Protein AF-0000000075408299 (afdb_homodimer)

Solvent-accessible surface area (backbone atoms only — not comparable to full-atom values): 27807 Å² total; per-residue (Å²): 130,70,65,48,65,56,46,46,27,18,36,45,50,50,27,50,39,58,35,39,68,59,39,46,29,40,63,69,32,58,76,92,44,29,56,54,48,30,28,53,50,44,47,48,50,58,58,70,43,35,58,82,73,40,93,47,50,67,62,37,51,51,53,49,47,50,50,52,34,39,76,70,54,77,35,48,74,64,23,56,72,32,83,48,41,30,42,36,52,52,42,37,62,77,66,61,55,60,62,70,64,58,46,40,49,51,58,53,50,56,56,64,56,43,69,68,50,34,62,32,65,65,53,46,50,47,49,13,40,38,36,37,2,40,49,14,27,51,42,16,38,72,47,70,37,75,87,41,63,26,19,22,23,6,12,19,22,29,34,49,43,47,43,55,62,39,34,39,40,36,35,76,71,67,27,46,70,56,30,37,51,54,32,47,75,58,73,40,52,60,65,37,54,61,64,68,69,47,58,64,65,44,52,11,52,38,44,45,54,53,52,58,68,35,46,62,28,45,50,46,25,43,69,45,87,62,62,64,64,25,42,35,32,25,39,50,26,46,54,26,51,54,51,50,52,42,32,54,75,53,63,21,38,54,52,42,69,76,57,61,55,60,58,55,50,32,58,65,55,54,49,25,62,74,70,56,47,84,130,71,64,51,65,56,48,46,27,20,37,46,49,49,27,50,40,57,35,40,68,60,39,46,31,39,64,70,31,57,76,90,43,29,54,54,47,31,29,54,51,45,46,50,48,58,58,70,43,37,58,82,72,40,93,46,54,67,61,36,51,52,52,50,48,50,50,54,34,38,77,69,54,78,34,48,74,62,23,55,72,31,82,48,42,29,43,35,52,52,41,38,62,78,66,62,54,60,60,70,64,58,47,40,49,50,57,53,50,58,56,64,54,43,70,68,51,34,62,32,64,65,53,47,50,48,48,14,40,38,36,38,3,42,49,14,27,50,42,16,41,72,46,71,38,75,87,41,63,27,18,22,24,7,13,18,22,29,34,48,43,46,43,55,60,38,35,39,40,36,35,75,72,66,28,48,71,55,26,37,51,54,32,47,75,55,74,40,52,59,66,37,53,62,66,67,70,47,59,64,65,42,52,11,50,38,44,44,56,52,53,60,67,35,47,62,28,45,51,48,25,44,69,45,88,61,62,66,62,26,42,36,32,26,39,50,28,47,54,27,50,53,52,50,53,42,33,55,74,51,62,21,39,55,52,42,68,76,57,62,56,60,60,53,50,33,58,66,56,53,48,26,61,74,71,55,47,81

Organism: Magnetospirillum gryphiswaldense (strain DSM 6361 / JCM 21280 / NBRC 15271 / MSR-1) (NCBI:txid431944)

Sequence (556 aa):
MTASITDLSALGESLRRHDHDRYATAMFADPARRGDLWALYAFNLELSQIRTQVREPLAGMIRLQWWRDVVEGARREEAMRHPVGGPLLDLIERRQLQLTDVHDLIDVRQHDLDPAPFTTIADWQEYGRRSSGGLARLAATVLGAEDCAAAQSAGTAWALTGLLRSLPFHLAQGWCSLPADVLAGQGVSSDEVLSAAVDKTALAASVLTLTDLVEPHLRQSRRLRVPRTALPALLPAVLAGAHLRRIRSLGGDVFDSRSYRPRPMPVRLAWAALRGRVMTASITDLSALGESLRRHDHDRYATAMFADPARRGDLWALYAFNLELSQIRTQVREPLAGMIRLQWWRDVVEGARREEAMRHPVGGPLLDLIERRQLQLTDVHDLIDVRQHDLDPAPFTTIADWQEYGRRSSGGLARLAATVLGAEDCAAAQSAGTAWALTGLLRSLPFHLAQGWCSLPADVLAGQGVSSDEVLSAAVDKTALAASVLTLTDLVEPHLRQSRRLRVPRTALPALLPAVLAGAHLRRIRSLGGDVFDSRSYRPRPMPVRLAWAALRGRV

Foldseek 3Di:
DPCPPVLLVVLLVVCCVQPVPLSVLLVLFDPVLSSLSSLLVSVLSQLLCLLVVDDALVSSVVVLVVVLCLLVVVCVVVLCVDSNSVSNNVSCVVLVDDSVLVNLQSVLSNVSSDQDEAADLVSLLVSQLSHQLSSLQVLLSSLPWHPQNLLSLLSSLLSLLCLLLCQVVCLVVVHGHAHQVLLVVLPHGPVCVSVVVDDQLSQLVSQLVSLVVSVVSLVSSVPDDDPPNSVSSNCSSVVSVVLSVLCVVVSSRSVDPSSDDPVPDPPVVVVCVVVVHD/DPCPPVLLVVLLVVCCVQPVPLSVLLVLFDPVLSSLSSLLVSVLSQLLCLLVVDDALVSSVVVLVVVLCLLVVVCVVVLCVDSNSVSNNVSCVVLVDDSVLVNLQSVLSNVSSDQDEAADLVSLLVSQLSHQLSSLQVLLSSLPWHPQLLLSLLSSLLSLLCLLLCQVVCLVVVHGHAHQVLLVVLPHGPVCVSVVVDDQLSQLVSQLVSLVVSVVSLVSSVPDDDPPNSVSSNCSSVVSVVLSVLCVVVSSRSVDPSSDDPVPDPPVVVVCVVVVHD

Secondary structure (DSSP, 8-state):
----HHHHHHHHHHHHHH-HHHHHHHTTS-HHHHHHHHHHHHHHHHHHTHHHH-SSHHHHHHHHHHHHHHHHTTTHHHHHHSTTHHHHHHHHHHHT--HHHHHHHHHGGGGGG--SPPSSHHHHHHHHIIIIIHHHHHHHHHTT--S-HHHHHHHHHHHHHHHHHTHHHHHHTT---S-HHHHHHTT--HHHHHTT-S-HHHHHHHHHHHHHHHHHHHHHHHHS---GGGGGGTTHHHHHHHHHHHHHHTTT-TTSGGG---SS--HHHHHHHHHT--/----HHHHHHHHHHHHHH-HHHHHHHTTS-HHHHHHHHHHHHHHHHHHTHHHH-SSHHHHHHHHHHHHHHHHTTTHHHHHHSTTHHHHHHHHHHHT--HHHHHHHHHGGGGGG--SPPSSHHHHHHHHIIIIIHHHHHHHHHTT--S-HHHHHHHHHHHHHHHHHTHHHHHHTT---S-HHHHHHTT--HHHHHTT-S-HHHHHHHHHHHHHHHHHHHHHHHHS---GGGGGGTTHHHHHHHHHHHHHHTTT-TTSGGG---SS--HHHHHHHHHT--

Nearest PDB structures (foldseek):
  4hd1-assembly1_A  TM=8.487E-01  e=2.343E-08  Alicyclobacillus acidocaldarius subsp. acidocaldarius DSM 446
  5iys-assembly1_A  TM=8.367E-01  e=1.342E-07  Enterococcus hirae ATCC 9790
  8is6-assembly1_A  TM=8.367E-01  e=2.100E-07  Halobacillus halophilus
  3nri-assembly1_A  TM=7.561E-01  e=3.436E-07  Staphylococcus aureus subsp. aureus A017934/97
  7vwt-assembly1_B  TM=7.972E-01  e=1.410E-05  Streptomyces sp.

InterPro domains:
  IPR002060 Squalene/phytoene synthase [PF00494] (15-260)
  IPR008949 Isoprenoid synthase domain superfamily [G3DSA:1.10.600.10] (3-255)
  IPR008949 Isoprenoid synthase domain superfamily [SSF48576] (8-277)

Structure (mmCIF, N/CA/C/O backbone):
data_AF-0000000075408299-model_v1
#
loop_
_entity.id
_entity.type
_entity.pdbx_description
1 polymer 'Phytoene/squalene synthetase'
#
loop_
_atom_site.group_PDB
_atom_site.id
_atom_site.type_symbol
_atom_site.label_atom_id
_atom_site.label_alt_id
_atom_site.label_comp_id
_atom_site.label_asym_id
_atom_site.label_entity_id
_atom_site.label_seq_id
_atom_site.pdbx_PDB_ins_code
_atom_site.Cartn_x
_atom_site.Cartn_y
_atom_site.Cartn_z
_atom_site.occupancy
_atom_site.B_iso_or_equiv
_atom_site.auth_seq_id
_atom_site.auth_comp_id
_atom_site.auth_asym_id
_atom_site.auth_atom_id
_atom_site.pdbx_PDB_model_num
ATOM 1 N N . MET A 1 1 ? -28.797 5.277 -4.598 1 32.28 1 MET A N 1
ATOM 2 C CA . MET A 1 1 ? -28.281 3.955 -4.945 1 32.28 1 MET A CA 1
ATOM 3 C C . MET A 1 1 ? -27.078 3.596 -4.082 1 32.28 1 MET A C 1
ATOM 5 O O . MET A 1 1 ? -26.094 4.328 -4.055 1 32.28 1 MET A O 1
ATOM 9 N N . THR A 1 2 ? -27.344 3.023 -2.99 1 42.19 2 THR A N 1
ATOM 10 C CA . THR A 1 2 ? -26.469 2.562 -1.915 1 42.19 2 THR A CA 1
ATOM 11 C C . THR A 1 2 ? -25.203 1.937 -2.48 1 42.19 2 THR A C 1
ATOM 13 O O . THR A 1 2 ? -25.266 1.139 -3.42 1 42.19 2 THR A O 1
ATOM 16 N N . ALA A 1 3 ? -24.219 2.699 -2.439 1 49 3 ALA A N 1
ATOM 17 C CA . ALA A 1 3 ? -23 2.021 -2.859 1 49 3 ALA A CA 1
ATOM 18 C C . ALA A 1 3 ? -23.062 0.528 -2.545 1 49 3 ALA A C 1
ATOM 20 O O . ALA A 1 3 ? -23.438 0.136 -1.438 1 49 3 ALA A O 1
ATOM 21 N N . SER A 1 4 ? -23.234 -0.333 -3.596 1 55.06 4 SER A N 1
ATOM 22 C CA . SER A 1 4 ? -23.391 -1.775 -3.432 1 55.06 4 SER A CA 1
ATOM 23 C C . SER A 1 4 ? -22.297 -2.346 -2.537 1 55.06 4 SER A C 1
ATOM 25 O O . SER A 1 4 ? -21.234 -1.744 -2.395 1 55.06 4 SER A O 1
ATOM 27 N N . ILE A 1 5 ? -22.672 -3.037 -1.546 1 48.88 5 ILE A N 1
ATOM 28 C CA . ILE A 1 5 ? -21.797 -3.797 -0.667 1 48.88 5 ILE A CA 1
ATOM 29 C C . ILE A 1 5 ? -20.5 -4.141 -1.403 1 48.88 5 ILE A C 1
ATOM 31 O O . ILE A 1 5 ? -19.422 -4.102 -0.819 1 48.88 5 ILE A O 1
ATOM 35 N N . THR A 1 6 ? -20.703 -4.25 -2.697 1 57.81 6 THR A N 1
ATOM 36 C CA . THR A 1 6 ? -19.562 -4.621 -3.521 1 57.81 6 THR A CA 1
ATOM 37 C C . THR A 1 6 ? -18.547 -3.475 -3.594 1 57.81 6 THR A C 1
ATOM 39 O O . THR A 1 6 ? -17.344 -3.703 -3.553 1 57.81 6 THR A O 1
ATOM 42 N N . ASP A 1 7 ? -19.078 -2.314 -3.4 1 68.69 7 ASP A N 1
ATOM 43 C CA . ASP A 1 7 ? -18.219 -1.157 -3.6 1 68.69 7 ASP A CA 1
ATOM 44 C C . ASP A 1 7 ? -17.359 -0.891 -2.363 1 68.69 7 ASP A C 1
ATOM 46 O O . ASP A 1 7 ? -16.156 -0.659 -2.473 1 68.69 7 ASP A O 1
ATOM 50 N N . LEU A 1 8 ? -17.922 -1.256 -1.252 1 77.44 8 LEU A N 1
ATOM 51 C CA . LEU A 1 8 ? -17.203 -0.9 -0.034 1 77.44 8 LEU A CA 1
ATOM 52 C C . LEU A 1 8 ? -16.094 -1.911 0.26 1 77.44 8 LEU A C 1
ATOM 54 O O . LEU A 1 8 ? -15.023 -1.542 0.74 1 77.44 8 LEU A O 1
ATOM 58 N N . SER A 1 9 ? -16.344 -3.092 -0.148 1 81.44 9 SER A N 1
ATOM 59 C CA . SER A 1 9 ? -15.32 -4.109 0.036 1 81.44 9 SER A CA 1
ATOM 60 C C . SER A 1 9 ? -14.117 -3.85 -0.865 1 81.44 9 SER A C 1
ATOM 62 O O . SER A 1 9 ? -12.977 -4.078 -0.464 1 81.44 9 SER A O 1
ATOM 64 N N . ALA A 1 10 ? -14.398 -3.322 -1.991 1 87.06 10 ALA A N 1
ATOM 65 C CA . ALA A 1 10 ? -13.32 -2.957 -2.904 1 87.06 10 ALA A CA 1
ATOM 66 C C . ALA A 1 10 ? -12.469 -1.83 -2.324 1 87.06 10 ALA A C 1
ATOM 68 O O . ALA A 1 10 ? -11.242 -1.832 -2.465 1 87.06 10 ALA A O 1
ATOM 69 N N . LEU A 1 11 ? -13.117 -0.94 -1.652 1 91.25 11 LEU A N 1
ATOM 70 C CA . LEU A 1 11 ? -12.398 0.157 -1.017 1 91.25 11 LEU A CA 1
ATOM 71 C C . LEU A 1 11 ? -11.523 -0.356 0.119 1 91.25 11 LEU A C 1
ATOM 73 O O . LEU A 1 11 ? -10.367 0.059 0.253 1 91.25 11 LEU A O 1
ATOM 77 N N . GLY A 1 12 ? -12.102 -1.273 0.893 1 89.19 12 GLY A N 1
ATOM 78 C CA . GLY A 1 12 ? -11.328 -1.882 1.963 1 89.19 12 GLY A CA 1
ATOM 79 C C . GLY A 1 12 ? -10.07 -2.566 1.471 1 89.19 12 GLY A C 1
ATOM 80 O O . GLY A 1 12 ? -8.992 -2.383 2.045 1 89.19 12 GLY A O 1
ATOM 81 N N . GLU A 1 13 ? -10.219 -3.236 0.423 1 86.81 13 GLU A N 1
ATOM 82 C CA . GLU A 1 13 ? -9.07 -3.941 -0.139 1 86.81 13 GLU A CA 1
ATOM 83 C C . GLU A 1 13 ? -8.047 -2.963 -0.707 1 86.81 13 GLU A C 1
ATOM 85 O O . GLU A 1 13 ? -6.84 -3.164 -0.56 1 86.81 13 GLU A O 1
ATOM 90 N N . SER A 1 14 ? -8.5 -1.962 -1.347 1 90.19 14 SER A N 1
ATOM 91 C CA . SER A 1 14 ? -7.598 -0.938 -1.858 1 90.19 14 SER A CA 1
ATOM 92 C C . SER A 1 14 ? -6.781 -0.309 -0.734 1 90.19 14 SER A C 1
ATOM 94 O O . SER A 1 14 ? -5.566 -0.142 -0.86 1 90.19 14 SER A O 1
ATOM 96 N N . LEU A 1 15 ? -7.449 -0.037 0.351 1 92.06 15 LEU A N 1
ATOM 97 C CA . LEU A 1 15 ? -6.766 0.561 1.494 1 92.06 15 LEU A CA 1
ATOM 98 C C . LEU A 1 15 ? -5.793 -0.429 2.125 1 92.06 15 LEU A C 1
ATOM 100 O O . LEU A 1 15 ? -4.688 -0.053 2.52 1 92.06 15 LEU A O 1
ATOM 104 N N . ARG A 1 16 ? -6.172 -1.613 2.213 1 87.19 16 ARG A N 1
ATOM 105 C CA . ARG A 1 16 ? -5.273 -2.631 2.748 1 87.19 16 ARG A CA 1
ATOM 106 C C . ARG A 1 16 ? -3.975 -2.686 1.952 1 87.19 16 ARG A C 1
ATOM 108 O O . ARG A 1 16 ? -2.893 -2.832 2.527 1 87.19 16 ARG A O 1
ATOM 115 N N . ARG A 1 17 ? -4.117 -2.398 0.716 1 84.06 17 ARG A N 1
ATOM 116 C CA . ARG A 1 17 ? -2.971 -2.52 -0.179 1 84.06 17 ARG A CA 1
ATOM 117 C C . ARG A 1 17 ? -2.143 -1.24 -0.185 1 84.06 17 ARG A C 1
ATOM 119 O O . ARG A 1 17 ? -0.911 -1.291 -0.231 1 84.06 17 ARG A O 1
ATOM 126 N N . HIS A 1 18 ? -2.828 -0.143 -0.107 1 89.5 18 HIS A N 1
ATOM 127 C CA . HIS A 1 18 ? -2.131 1.083 -0.477 1 89.5 18 HIS A CA 1
ATOM 128 C C . HIS A 1 18 ? -2.104 2.072 0.683 1 89.5 18 HIS A C 1
ATOM 130 O O . HIS A 1 18 ? -1.472 3.127 0.59 1 89.5 18 HIS A O 1
ATOM 136 N N . ASP A 1 19 ? -2.768 1.793 1.728 1 92.31 19 ASP A N 1
ATOM 137 C CA . ASP A 1 19 ? -2.752 2.559 2.971 1 92.31 19 ASP A CA 1
ATOM 138 C C . ASP A 1 19 ? -3.084 1.668 4.168 1 92.31 19 ASP A C 1
ATOM 140 O O . ASP A 1 19 ? -4.074 1.9 4.863 1 92.31 19 ASP A O 1
ATOM 144 N N . HIS A 1 20 ? -2.191 0.776 4.41 1 88.06 20 HIS A N 1
ATOM 145 C CA . HIS A 1 20 ? -2.42 -0.296 5.375 1 88.06 20 HIS A CA 1
ATOM 146 C C . HIS A 1 20 ? -2.637 0.26 6.777 1 88.06 20 HIS A C 1
ATOM 148 O O . HIS A 1 20 ? -3.426 -0.287 7.551 1 88.06 20 HIS A O 1
ATOM 154 N N . ASP A 1 21 ? -1.938 1.33 7.09 1 88.31 21 ASP A N 1
ATOM 155 C CA . ASP A 1 21 ? -2.045 1.884 8.438 1 88.31 21 ASP A CA 1
ATOM 156 C C . ASP A 1 21 ? -3.459 2.387 8.711 1 88.31 21 ASP A C 1
ATOM 158 O O . ASP A 1 21 ? -4.051 2.059 9.742 1 88.31 21 ASP A O 1
ATOM 162 N N . ARG A 1 22 ? -4.004 3.094 7.777 1 92.12 22 ARG A N 1
ATOM 163 C CA . ARG A 1 22 ? -5.355 3.596 7.992 1 92.12 22 ARG A CA 1
ATOM 164 C C . ARG A 1 22 ? -6.383 2.475 7.867 1 92.12 22 ARG A C 1
ATOM 166 O O . ARG A 1 22 ? -7.406 2.48 8.555 1 92.12 22 ARG A O 1
ATOM 173 N N . TYR A 1 23 ? -6.098 1.516 6.984 1 90.12 23 TYR A N 1
ATOM 174 C CA . TYR A 1 23 ? -6.938 0.324 6.949 1 90.12 23 TYR A CA 1
ATOM 175 C C . TYR A 1 23 ? -7.004 -0.338 8.32 1 90.12 23 TYR A C 1
ATOM 177 O O . TYR A 1 23 ? -8.094 -0.609 8.836 1 90.12 23 TYR A O 1
ATOM 185 N N . ALA A 1 24 ? -5.848 -0.531 8.938 1 84.19 24 ALA A N 1
ATOM 186 C CA . ALA A 1 24 ? -5.758 -1.219 10.227 1 84.19 24 ALA A CA 1
ATOM 187 C C . ALA A 1 24 ? -6.488 -0.441 11.312 1 84.19 24 ALA A C 1
ATOM 189 O O . ALA A 1 24 ? -7.203 -1.025 12.133 1 84.19 24 ALA A O 1
ATOM 190 N N . THR A 1 25 ? -6.324 0.86 11.328 1 88.69 25 THR A N 1
ATOM 191 C CA . THR A 1 25 ? -6.977 1.66 12.359 1 88.69 25 THR A CA 1
ATOM 192 C C . THR A 1 25 ? -8.484 1.683 12.148 1 88.69 25 THR A C 1
ATOM 194 O O . THR A 1 25 ? -9.25 1.688 13.117 1 88.69 25 THR A O 1
ATOM 197 N N . ALA A 1 26 ? -8.984 1.658 10.883 1 90.5 26 ALA A N 1
ATOM 198 C CA . ALA A 1 26 ? -10.406 1.668 10.57 1 90.5 26 ALA A CA 1
ATOM 199 C C . ALA A 1 26 ? -11.086 0.384 11.047 1 90.5 26 ALA A C 1
ATOM 201 O O . ALA A 1 26 ? -12.281 0.372 11.32 1 90.5 26 ALA A O 1
ATOM 202 N N . MET A 1 27 ? -10.281 -0.69 11.18 1 83.88 27 MET A N 1
ATOM 203 C CA . MET A 1 27 ? -10.836 -1.983 11.57 1 83.88 27 MET A CA 1
ATOM 204 C C . MET A 1 27 ? -11.305 -1.957 13.023 1 83.88 27 MET A C 1
ATOM 206 O O . MET A 1 27 ? -12.047 -2.84 13.453 1 83.88 27 MET A O 1
ATOM 210 N N . PHE A 1 28 ? -10.914 -0.936 13.805 1 83 28 PHE A N 1
ATOM 211 C CA . PHE A 1 28 ? -11.336 -0.814 15.195 1 83 28 PHE A CA 1
ATOM 212 C C . PHE A 1 28 ? -12.633 -0.027 15.305 1 83 28 PHE A C 1
ATOM 214 O O . PHE A 1 28 ? -13.195 0.102 16.391 1 83 28 PHE A O 1
ATOM 221 N N . ALA A 1 29 ? -13.141 0.431 14.18 1 88.38 29 ALA A N 1
ATOM 222 C CA . ALA A 1 29 ? -14.406 1.159 14.188 1 88.38 29 ALA A CA 1
ATOM 223 C C . ALA A 1 29 ? -15.594 0.199 14.258 1 88.38 29 ALA A C 1
ATOM 225 O O . ALA A 1 29 ? -15.453 -0.989 13.961 1 88.38 29 ALA A O 1
ATOM 226 N N . ASP A 1 30 ? -16.703 0.722 14.734 1 86.69 30 ASP A N 1
ATOM 227 C CA . ASP A 1 30 ? -17.953 -0.02 14.602 1 86.69 30 ASP A CA 1
ATOM 228 C C . ASP A 1 30 ? -18.156 -0.5 13.172 1 86.69 30 ASP A C 1
ATOM 230 O O . ASP A 1 30 ? -17.984 0.267 12.219 1 86.69 30 ASP A O 1
ATOM 234 N N . PRO A 1 31 ? -18.438 -1.776 13.031 1 83.5 31 PRO A N 1
ATOM 235 C CA . PRO A 1 31 ? -18.609 -2.33 11.688 1 83.5 31 PRO A CA 1
ATOM 236 C C . PRO A 1 31 ? -19.562 -1.506 10.828 1 83.5 31 PRO A C 1
ATOM 238 O O . PRO A 1 31 ? -19.359 -1.383 9.617 1 83.5 31 PRO A O 1
ATOM 241 N N . ALA A 1 32 ? -20.531 -0.908 11.445 1 87.69 32 ALA A N 1
ATOM 242 C CA . ALA A 1 32 ? -21.547 -0.139 10.711 1 87.69 32 ALA A CA 1
ATOM 243 C C . ALA A 1 32 ? -20.938 1.146 10.148 1 87.69 32 ALA A C 1
ATOM 245 O O . ALA A 1 32 ? -21.516 1.772 9.258 1 87.69 32 ALA A O 1
ATOM 246 N N . ARG A 1 33 ? -19.766 1.552 10.68 1 92 33 ARG A N 1
ATOM 247 C CA . ARG A 1 33 ? -19.172 2.812 10.258 1 92 33 ARG A CA 1
ATOM 248 C C . ARG A 1 33 ? -17.891 2.572 9.469 1 92 33 ARG A C 1
ATOM 250 O O . ARG A 1 33 ? -17.297 3.51 8.93 1 92 33 ARG A O 1
ATOM 257 N N . ARG A 1 34 ? -17.5 1.4 9.398 1 90.62 34 ARG A N 1
ATOM 258 C CA . ARG A 1 34 ? -16.234 1.074 8.758 1 90.62 34 ARG A CA 1
ATOM 259 C C . ARG A 1 34 ? -16.25 1.446 7.277 1 90.62 34 ARG A C 1
ATOM 261 O O . ARG A 1 34 ? -15.281 2.002 6.758 1 90.62 34 ARG A O 1
ATOM 268 N N . GLY A 1 35 ? -17.359 1.117 6.652 1 91.75 35 GLY A N 1
ATOM 269 C CA . GLY A 1 35 ? -17.484 1.473 5.246 1 91.75 35 GLY A CA 1
ATOM 270 C C . GLY A 1 35 ? -17.359 2.963 4.992 1 91.75 35 GLY A C 1
ATOM 271 O O . GLY A 1 35 ? -16.766 3.377 3.996 1 91.75 35 GLY A O 1
ATOM 272 N N . ASP A 1 36 ? -17.859 3.732 5.914 1 94.94 36 ASP A N 1
ATOM 273 C CA . ASP A 1 36 ? -17.75 5.184 5.816 1 94.94 36 ASP A CA 1
ATOM 274 C C . ASP A 1 36 ? -16.297 5.641 5.93 1 94.94 36 ASP A C 1
ATOM 276 O O . ASP A 1 36 ? -15.844 6.48 5.152 1 94.94 36 ASP A O 1
ATOM 280 N N . LEU A 1 37 ? -15.57 5.051 6.859 1 95.38 37 LEU A N 1
ATOM 281 C CA . LEU A 1 37 ? -14.156 5.383 7.004 1 95.38 37 LEU A CA 1
ATOM 282 C C . LEU A 1 37 ? -13.367 4.973 5.762 1 95.38 37 LEU A C 1
ATOM 284 O O . LEU A 1 37 ? -12.492 5.707 5.309 1 95.38 37 LEU A O 1
ATOM 288 N N . TRP A 1 38 ? -13.75 3.811 5.234 1 95.19 38 TRP A N 1
ATOM 289 C CA . TRP A 1 38 ? -13.062 3.348 4.031 1 95.19 38 TRP A CA 1
ATOM 290 C C . TRP A 1 38 ? -13.266 4.324 2.879 1 95.19 38 TRP A C 1
ATOM 292 O O . TRP A 1 38 ? -12.32 4.641 2.152 1 95.19 38 TRP A O 1
ATOM 302 N N . ALA A 1 39 ? -14.453 4.812 2.709 1 96.5 39 ALA A N 1
ATOM 303 C CA . ALA A 1 39 ? -14.727 5.777 1.646 1 96.5 39 ALA A CA 1
ATOM 304 C C . ALA A 1 39 ? -13.906 7.051 1.837 1 96.5 39 ALA A C 1
ATOM 306 O O . ALA A 1 39 ? -13.305 7.555 0.887 1 96.5 39 ALA A O 1
ATOM 307 N N . LEU A 1 40 ? -13.852 7.508 3.037 1 98 40 LEU A N 1
ATOM 308 C CA . LEU A 1 40 ? -13.117 8.727 3.359 1 98 40 LEU A CA 1
ATOM 309 C C . LEU A 1 40 ? -11.625 8.531 3.131 1 98 40 LEU A C 1
ATOM 311 O O . LEU A 1 40 ? -10.977 9.375 2.502 1 98 40 LEU A O 1
ATOM 315 N N . TYR A 1 41 ? -11.102 7.422 3.629 1 98 41 TYR A N 1
ATOM 316 C CA . TYR A 1 41 ? -9.672 7.164 3.512 1 98 41 TYR A CA 1
ATOM 317 C C . TYR A 1 41 ? -9.289 6.855 2.07 1 98 41 TYR A C 1
ATOM 319 O O . TYR A 1 41 ? -8.188 7.203 1.626 1 98 41 TYR A O 1
ATOM 327 N N . ALA A 1 42 ? -10.188 6.195 1.354 1 97.06 42 ALA A N 1
ATOM 328 C CA . ALA A 1 42 ? -9.922 5.965 -0.063 1 97.06 42 ALA A CA 1
ATOM 329 C C . ALA A 1 42 ? -9.836 7.285 -0.826 1 97.06 42 ALA A C 1
ATOM 331 O O . ALA A 1 42 ? -8.992 7.445 -1.712 1 97.06 42 ALA A O 1
ATOM 332 N N . PHE A 1 43 ? -10.742 8.203 -0.47 1 98.12 43 PHE A N 1
ATOM 333 C CA . PHE A 1 43 ? -10.695 9.539 -1.049 1 98.12 43 PHE A CA 1
ATOM 334 C C . PHE A 1 43 ? -9.352 10.203 -0.758 1 98.12 43 PHE A C 1
ATOM 336 O O . PHE A 1 43 ? -8.703 10.727 -1.666 1 98.12 43 PHE A O 1
ATOM 343 N N . ASN A 1 44 ? -8.891 10.117 0.455 1 98.5 44 ASN A N 1
ATOM 344 C CA . ASN A 1 44 ? -7.586 10.664 0.821 1 98.5 44 ASN A CA 1
ATOM 345 C C . ASN A 1 44 ? -6.461 10 0.035 1 98.5 44 ASN A C 1
ATOM 347 O O . ASN A 1 44 ? -5.508 10.672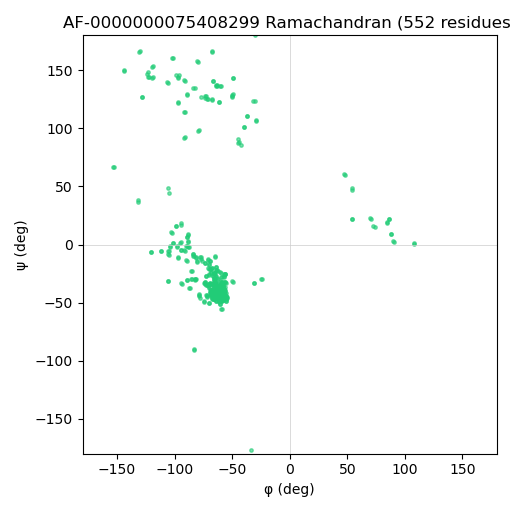 -0.378 1 98.5 44 ASN A O 1
ATOM 351 N N . LEU A 1 45 ? -6.586 8.719 -0.1 1 97.06 45 LEU A N 1
ATOM 352 C CA . LEU A 1 45 ? -5.582 7.977 -0.854 1 97.06 45 LEU A CA 1
ATOM 353 C C . LEU A 1 45 ? -5.508 8.469 -2.295 1 97.06 45 LEU A C 1
ATOM 355 O O . LEU A 1 45 ? -4.414 8.664 -2.832 1 97.06 45 LEU A O 1
ATOM 359 N N . GLU A 1 46 ? -6.66 8.688 -2.943 1 96.12 46 GLU A N 1
ATOM 360 C CA . GLU A 1 46 ? -6.703 9.242 -4.297 1 96.12 46 GLU A CA 1
ATOM 361 C C . GLU A 1 46 ? -5.961 10.57 -4.379 1 96.12 46 GLU A C 1
ATOM 363 O O . GLU A 1 46 ? -5.184 10.797 -5.309 1 96.12 46 GLU A O 1
ATOM 368 N N . LEU A 1 47 ? -6.207 11.367 -3.422 1 97.69 47 LEU A N 1
ATOM 369 C CA . LEU A 1 47 ? -5.602 12.695 -3.416 1 97.69 47 LEU A CA 1
ATOM 370 C C . LEU A 1 47 ? -4.094 12.602 -3.197 1 97.69 47 LEU A C 1
ATOM 372 O O . LEU A 1 47 ? -3.32 13.266 -3.895 1 97.69 47 LEU A O 1
ATOM 376 N N . SER A 1 48 ? -3.688 11.758 -2.254 1 95.94 48 SER A N 1
ATOM 377 C CA . SER A 1 48 ? -2.297 11.695 -1.816 1 95.94 48 SER A CA 1
ATOM 378 C C . SER A 1 48 ? -1.399 11.125 -2.91 1 95.94 48 SER A C 1
ATOM 380 O O . SER A 1 48 ? -0.189 11.359 -2.912 1 95.94 48 SER A O 1
ATOM 382 N N . GLN A 1 49 ? -1.991 10.398 -3.848 1 93 49 GLN A N 1
ATOM 383 C CA . GLN A 1 49 ? -1.203 9.719 -4.871 1 93 49 GLN A CA 1
ATOM 384 C C . GLN A 1 49 ? -1.093 10.57 -6.133 1 93 49 GLN A C 1
ATOM 386 O O . GLN A 1 49 ? -0.341 10.227 -7.051 1 93 49 GLN A O 1
ATOM 391 N N . ILE A 1 50 ? -1.745 11.688 -6.219 1 94.5 50 ILE A N 1
ATOM 392 C CA . ILE A 1 50 ? -1.786 12.492 -7.441 1 94.5 50 ILE A CA 1
ATOM 393 C C . ILE A 1 50 ? -0.369 12.898 -7.836 1 94.5 50 ILE A C 1
ATOM 395 O O . ILE A 1 50 ? 0.018 12.766 -9 1 94.5 50 ILE A O 1
ATOM 399 N N . ARG A 1 51 ? 0.441 13.297 -6.891 1 89.81 51 ARG A N 1
ATOM 400 C CA . ARG A 1 51 ? 1.787 13.773 -7.199 1 89.81 51 ARG A CA 1
ATOM 401 C C . ARG A 1 51 ? 2.604 12.688 -7.895 1 89.81 51 ARG A C 1
ATOM 403 O O . ARG A 1 51 ? 3.33 12.969 -8.852 1 89.81 51 ARG A O 1
ATOM 410 N N . THR A 1 52 ? 2.455 11.453 -7.41 1 86.12 52 THR A N 1
ATOM 411 C CA . THR A 1 52 ? 3.291 10.367 -7.922 1 86.12 52 THR A CA 1
ATOM 412 C C . THR A 1 52 ? 2.695 9.789 -9.203 1 86.12 52 THR A C 1
ATOM 414 O O . THR A 1 52 ? 3.352 9.008 -9.898 1 86.12 52 THR A O 1
ATOM 417 N N . GLN A 1 53 ? 1.506 10.195 -9.555 1 87.31 53 GLN A N 1
ATOM 418 C CA . GLN A 1 53 ? 0.831 9.586 -10.695 1 87.31 53 GLN A CA 1
ATOM 419 C C . GLN A 1 53 ? 0.849 10.516 -11.906 1 87.31 53 GLN A C 1
ATOM 421 O O . GLN A 1 53 ? 0.359 10.156 -12.977 1 87.31 53 GLN A O 1
ATOM 426 N N . VAL A 1 54 ? 1.361 11.734 -11.695 1 88.12 54 VAL A N 1
ATOM 427 C CA . VAL A 1 54 ? 1.376 12.672 -12.812 1 88.12 54 VAL A CA 1
ATOM 428 C C . VAL A 1 54 ? 2.814 13.07 -13.133 1 88.12 54 VAL A C 1
ATOM 430 O O . VAL A 1 54 ? 3.68 13.055 -12.258 1 88.12 54 VAL A O 1
ATOM 433 N N . ARG A 1 55 ? 3.084 13.43 -14.352 1 82.31 55 ARG A N 1
ATOM 434 C CA . ARG A 1 55 ? 4.406 13.867 -14.789 1 82.31 55 ARG A CA 1
ATOM 435 C C . ARG A 1 55 ? 4.531 15.391 -14.703 1 82.31 55 ARG A C 1
ATOM 437 O O . ARG A 1 55 ? 5.617 15.914 -14.453 1 82.31 55 ARG A O 1
ATOM 444 N N . GLU A 1 56 ? 3.385 16.047 -14.969 1 90.56 56 GLU A N 1
ATOM 445 C CA . GLU A 1 56 ? 3.363 17.516 -14.969 1 90.56 56 GLU A CA 1
ATOM 446 C C . GLU A 1 56 ? 2.398 18.047 -13.914 1 90.56 56 GLU A C 1
ATOM 448 O O . GLU A 1 56 ? 1.318 17.484 -13.711 1 90.56 56 GLU A O 1
ATOM 453 N N . PRO A 1 57 ? 2.768 19.156 -13.297 1 91.62 57 PRO A N 1
ATOM 454 C CA . PRO A 1 57 ? 1.923 19.719 -12.242 1 91.62 57 PRO A CA 1
ATOM 455 C C . PRO A 1 57 ? 0.522 20.078 -12.734 1 91.62 57 PRO A C 1
ATOM 457 O O . PRO A 1 57 ? -0.455 19.922 -12 1 91.62 57 PRO A O 1
ATOM 460 N N . LEU A 1 58 ? 0.426 20.516 -13.969 1 93.81 58 LEU A N 1
ATOM 461 C CA . LEU A 1 58 ? -0.871 20.922 -14.508 1 93.81 58 LEU A CA 1
ATOM 462 C C . LEU A 1 58 ? -1.838 19.734 -14.508 1 93.81 58 LEU A C 1
ATOM 464 O O . LEU A 1 58 ? -3.021 19.891 -14.203 1 93.81 58 LEU A O 1
ATOM 468 N N . ALA A 1 59 ? -1.358 18.578 -14.859 1 94.81 59 ALA A N 1
ATOM 469 C CA . ALA A 1 59 ? -2.193 17.375 -14.828 1 94.81 59 ALA A CA 1
ATOM 470 C C . ALA A 1 59 ? -2.695 17.094 -13.414 1 94.81 59 ALA A C 1
ATOM 472 O O . ALA A 1 59 ? -3.834 16.656 -13.234 1 94.81 59 ALA A O 1
ATOM 473 N N . GLY A 1 60 ? -1.865 17.344 -12.398 1 96.88 60 GLY A N 1
ATOM 474 C CA . GLY A 1 60 ? -2.275 17.203 -11.008 1 96.88 60 GLY A CA 1
ATOM 475 C C . GLY A 1 60 ? -3.354 18.188 -10.594 1 96.88 60 GLY A C 1
ATOM 476 O O . GLY A 1 60 ? -4.301 17.812 -9.898 1 96.88 60 GLY A O 1
ATOM 477 N N . MET A 1 61 ? -3.197 19.406 -11.109 1 97 61 MET A N 1
ATOM 478 C CA . MET A 1 61 ? -4.184 20.438 -10.812 1 97 61 MET A CA 1
ATOM 479 C C . MET A 1 61 ? -5.539 20.094 -11.414 1 97 61 MET A C 1
ATOM 481 O O . MET A 1 61 ? -6.578 20.328 -10.797 1 97 61 MET A O 1
ATOM 485 N N . ILE A 1 62 ? -5.527 19.531 -12.547 1 97.06 62 ILE A N 1
ATOM 486 C CA . ILE A 1 62 ? -6.75 19.109 -13.219 1 97.06 62 ILE A CA 1
ATOM 487 C C . ILE A 1 62 ? -7.449 18.031 -12.391 1 97.06 62 ILE A C 1
ATOM 489 O O . ILE A 1 62 ? -8.664 18.094 -12.18 1 97.06 62 ILE A O 1
ATOM 493 N N . ARG A 1 63 ? -6.668 17.109 -11.883 1 96.88 63 ARG A N 1
ATOM 494 C CA . ARG A 1 63 ? -7.234 16.031 -11.062 1 96.88 63 ARG A CA 1
ATOM 495 C C . ARG A 1 63 ? -7.809 16.578 -9.766 1 96.88 63 ARG A C 1
ATOM 497 O O . ARG A 1 63 ? -8.875 16.141 -9.32 1 96.88 63 ARG A O 1
ATOM 504 N N . LEU A 1 64 ? -7.102 17.516 -9.125 1 98.06 64 LEU A N 1
ATOM 505 C CA . LEU A 1 64 ? -7.617 18.125 -7.906 1 98.06 64 LEU A CA 1
ATOM 506 C C . LEU A 1 64 ? -8.914 18.875 -8.188 1 98.06 64 LEU A C 1
ATOM 508 O O . LEU A 1 64 ? -9.859 18.812 -7.395 1 98.06 64 LEU A O 1
ATOM 512 N N . GLN A 1 65 ? -8.914 19.531 -9.344 1 97.56 65 GLN A N 1
ATOM 513 C CA . GLN A 1 65 ? -10.125 20.266 -9.711 1 97.56 65 GLN A CA 1
ATOM 514 C C . GLN A 1 65 ? -11.289 19.297 -9.953 1 97.56 65 GLN A C 1
ATOM 516 O O . GLN A 1 65 ? -12.43 19.594 -9.594 1 97.56 65 GLN A O 1
ATOM 521 N N . TRP A 1 66 ? -10.992 18.25 -10.586 1 97.31 66 TRP A N 1
ATOM 522 C CA . TRP A 1 66 ? -12.023 17.234 -10.797 1 97.31 66 TRP A CA 1
ATOM 523 C C . TRP A 1 66 ? -12.648 16.812 -9.469 1 97.31 66 TRP A C 1
ATOM 525 O O . TRP A 1 66 ? -13.875 16.75 -9.344 1 97.31 66 TRP A O 1
ATOM 535 N N . TRP A 1 67 ? -11.867 16.562 -8.5 1 97.81 67 TRP A N 1
ATOM 536 C CA . TRP A 1 67 ? -12.367 16.172 -7.188 1 97.81 67 TRP A CA 1
ATOM 537 C C . TRP A 1 67 ? -13.172 17.297 -6.547 1 97.81 67 TRP A C 1
ATOM 539 O O . TRP A 1 67 ? -14.172 17.047 -5.871 1 97.81 67 TRP A O 1
ATOM 549 N N . ARG A 1 68 ? -12.711 18.547 -6.676 1 97.56 68 ARG A N 1
ATOM 550 C CA . ARG A 1 68 ? -13.508 19.672 -6.191 1 97.56 68 ARG A CA 1
ATOM 551 C C . ARG A 1 68 ? -14.898 19.672 -6.805 1 97.56 68 ARG A C 1
ATOM 553 O O . ARG A 1 68 ? -15.898 19.844 -6.102 1 97.56 68 ARG A O 1
ATOM 560 N N . ASP A 1 69 ? -14.914 19.438 -8.086 1 97.25 69 ASP A N 1
ATOM 561 C CA . ASP A 1 69 ? -16.188 19.406 -8.812 1 97.25 69 ASP A CA 1
ATOM 562 C C . ASP A 1 69 ? -17.062 18.25 -8.336 1 97.25 69 ASP A C 1
ATOM 564 O O . ASP A 1 69 ? -18.281 18.391 -8.227 1 97.25 69 ASP A O 1
ATOM 568 N N . VAL A 1 70 ? -16.453 17.156 -8.102 1 96.31 70 VAL A N 1
ATOM 569 C CA . VAL A 1 70 ? -17.172 15.992 -7.59 1 96.31 70 VAL A CA 1
ATOM 570 C C . VAL A 1 70 ? -17.812 16.328 -6.246 1 96.31 70 VAL A C 1
ATOM 572 O O . VAL A 1 70 ? -19 16.109 -6.051 1 96.31 70 VAL A O 1
ATOM 575 N N . VAL A 1 71 ? -17.047 16.906 -5.355 1 96.56 71 VAL A N 1
ATOM 576 C CA . VAL A 1 71 ? -17.5 17.203 -4.004 1 96.56 71 VAL A CA 1
ATOM 577 C C . VAL A 1 71 ? -18.625 18.25 -4.062 1 96.56 71 VAL A C 1
ATOM 579 O O . VAL A 1 71 ? -19.562 18.203 -3.273 1 96.56 71 VAL A O 1
ATOM 582 N N . GLU A 1 72 ? -18.578 19.078 -5.062 1 94.19 72 GLU A N 1
ATOM 583 C CA . GLU A 1 72 ? -19.594 20.125 -5.227 1 94.19 72 GLU A CA 1
ATOM 584 C C . GLU A 1 72 ? -20.844 19.578 -5.926 1 94.19 72 GLU A C 1
ATOM 586 O O . GLU A 1 72 ? -21.844 20.281 -6.039 1 94.19 72 GLU A O 1
ATOM 591 N N . GLY A 1 73 ? -20.781 18.406 -6.43 1 89.56 73 GLY A N 1
ATOM 592 C CA . GLY A 1 73 ? -21.922 17.781 -7.082 1 89.56 73 GLY A CA 1
ATOM 593 C C . GLY A 1 73 ? -22.016 18.109 -8.562 1 89.56 73 GLY A C 1
ATOM 594 O O . GLY A 1 73 ? -22.969 17.719 -9.234 1 89.56 73 GLY A O 1
ATOM 595 N N . ALA A 1 74 ? -20.984 18.75 -9.133 1 91.81 74 ALA A N 1
ATOM 596 C CA . ALA A 1 74 ? -21.016 19.203 -10.523 1 91.81 74 ALA A CA 1
ATOM 597 C C . ALA A 1 74 ? -20.688 18.062 -11.477 1 91.81 74 ALA A C 1
ATOM 599 O O . ALA A 1 74 ? -20.891 18.172 -12.688 1 91.81 74 ALA A O 1
ATOM 600 N N . ARG A 1 75 ? -20.219 16.953 -10.992 1 92.88 75 ARG A N 1
ATOM 601 C CA . ARG A 1 75 ? -19.828 15.805 -11.805 1 92.88 75 ARG A CA 1
ATOM 602 C C . ARG A 1 75 ? -20.422 14.516 -11.273 1 92.88 75 ARG A C 1
ATOM 604 O O . ARG A 1 75 ? -19.75 13.492 -11.18 1 92.88 75 ARG A O 1
ATOM 611 N N . ARG A 1 76 ? -21.594 14.617 -10.828 1 90.69 76 ARG A N 1
ATOM 612 C CA . ARG A 1 76 ? -22.234 13.523 -10.102 1 90.69 76 ARG A CA 1
ATOM 613 C C . ARG A 1 76 ? -22.234 12.242 -10.93 1 90.69 76 ARG A C 1
ATOM 615 O O . ARG A 1 76 ? -21.906 11.172 -10.422 1 90.69 76 ARG A O 1
ATOM 622 N N . GLU A 1 77 ? -22.609 12.312 -12.195 1 91.5 77 GLU A N 1
ATOM 623 C CA . GLU A 1 77 ? -22.688 11.117 -13.031 1 91.5 77 GLU A CA 1
ATOM 624 C C . GLU A 1 77 ? -21.344 10.43 -13.148 1 91.5 77 GLU A C 1
ATOM 626 O O . GLU A 1 77 ? -21.25 9.211 -13.039 1 91.5 77 GLU A O 1
ATOM 631 N N . GLU A 1 78 ? -20.312 11.227 -13.406 1 91.56 78 GLU A N 1
ATOM 632 C CA . GLU A 1 78 ? -18.969 10.688 -13.492 1 91.56 78 GLU A CA 1
ATOM 633 C C . GLU A 1 78 ? -18.516 10.109 -12.148 1 91.56 78 GLU A C 1
ATOM 635 O O . GLU A 1 78 ? -17.875 9.055 -12.102 1 91.56 78 GLU A O 1
ATOM 640 N N . ALA A 1 79 ? -18.828 10.797 -11.078 1 91.75 79 ALA A N 1
ATOM 641 C CA . ALA A 1 79 ? -18.438 10.367 -9.734 1 91.75 79 ALA A CA 1
ATOM 642 C C . ALA A 1 79 ? -19.062 9.023 -9.383 1 91.75 79 ALA A C 1
ATOM 644 O O . ALA A 1 79 ? -18.422 8.18 -8.758 1 91.75 79 ALA A O 1
ATOM 645 N N . MET A 1 80 ? -20.297 8.805 -9.812 1 88.31 80 MET A N 1
ATOM 646 C CA . MET A 1 80 ? -21.016 7.586 -9.477 1 88.31 80 MET A CA 1
ATOM 647 C C . MET A 1 80 ? -20.391 6.375 -10.172 1 88.31 80 MET A C 1
ATOM 649 O O . MET A 1 80 ? -20.531 5.246 -9.695 1 88.31 80 MET A O 1
ATOM 653 N N . ARG A 1 81 ? -19.719 6.652 -11.25 1 86.06 81 ARG A N 1
ATOM 654 C CA . ARG A 1 81 ? -19.062 5.574 -11.977 1 86.06 81 ARG A CA 1
ATOM 655 C C . ARG A 1 81 ? -17.641 5.355 -11.461 1 86.06 81 ARG A C 1
ATOM 657 O O . ARG A 1 81 ? -16.984 4.383 -11.844 1 86.06 81 ARG A O 1
ATOM 664 N N . HIS A 1 82 ? -17.156 6.301 -10.695 1 89.19 82 HIS A N 1
ATOM 665 C CA . HIS A 1 82 ? -15.82 6.199 -10.117 1 89.19 82 HIS A CA 1
ATOM 666 C C . HIS A 1 82 ? -15.828 5.355 -8.852 1 89.19 82 HIS A C 1
ATOM 668 O O . HIS A 1 82 ? -16.688 5.547 -7.98 1 89.19 82 HIS A O 1
ATOM 674 N N . PRO A 1 83 ? -14.953 4.48 -8.656 1 88.38 83 PRO A N 1
ATOM 675 C CA . PRO A 1 83 ? -14.969 3.549 -7.527 1 88.38 83 PRO A CA 1
ATOM 676 C C . PRO A 1 83 ? -14.945 4.258 -6.176 1 88.38 83 PRO A C 1
ATOM 678 O O . PRO A 1 83 ? -15.484 3.736 -5.195 1 88.38 83 PRO A O 1
ATOM 681 N N . VAL A 1 84 ? -14.383 5.406 -6.125 1 94.56 84 VAL A N 1
ATOM 682 C CA . VAL A 1 84 ? -14.258 6.129 -4.863 1 94.56 84 VAL A CA 1
ATOM 683 C C . VAL A 1 84 ? -15.25 7.285 -4.832 1 94.56 84 VAL A C 1
ATOM 685 O O . VAL A 1 84 ? -15.781 7.629 -3.77 1 94.56 84 VAL A O 1
ATOM 688 N N . GLY A 1 85 ? -15.555 7.867 -6.012 1 95.19 85 GLY A N 1
ATOM 689 C CA . GLY A 1 85 ? -16.406 9.039 -6.09 1 95.19 85 GLY A CA 1
ATOM 690 C C . GLY A 1 85 ? -17.812 8.797 -5.59 1 95.19 85 GLY A C 1
ATOM 691 O O . GLY A 1 85 ? -18.344 9.57 -4.789 1 95.19 85 GLY A O 1
ATOM 692 N N . GLY A 1 86 ? -18.453 7.723 -6.016 1 93.38 86 GLY A N 1
ATOM 693 C CA . GLY A 1 86 ? -19.797 7.379 -5.602 1 93.38 86 GLY A CA 1
ATOM 694 C C . GLY A 1 86 ? -19.938 7.203 -4.098 1 93.38 86 GLY A C 1
ATOM 695 O O . GLY A 1 86 ? -20.719 7.906 -3.455 1 93.38 86 GLY A O 1
ATOM 696 N N . PRO A 1 87 ? -19.078 6.289 -3.586 1 94.19 87 PRO A N 1
ATOM 697 C CA . PRO A 1 87 ? -19.109 6.086 -2.137 1 94.19 87 PRO A CA 1
ATOM 698 C C . PRO A 1 87 ? -18.844 7.371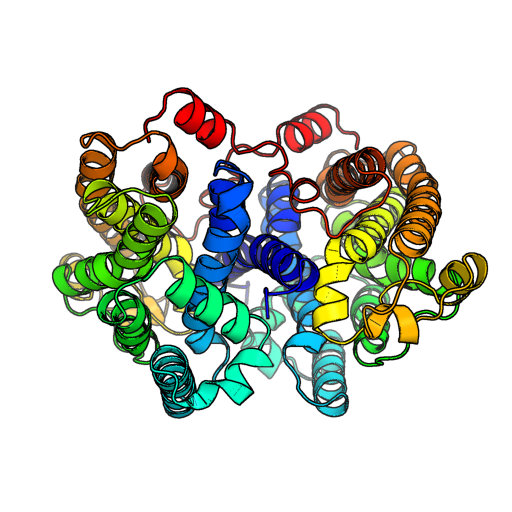 -1.354 1 94.19 87 PRO A C 1
ATOM 700 O O . PRO A 1 87 ? -19.438 7.578 -0.289 1 94.19 87 PRO A O 1
ATOM 703 N N . LEU A 1 88 ? -17.984 8.242 -1.853 1 96.19 88 LEU A N 1
ATOM 704 C CA . LEU A 1 88 ? -17.703 9.5 -1.175 1 96.19 88 LEU A CA 1
ATOM 705 C C . LEU A 1 88 ? -18.938 10.398 -1.155 1 96.19 88 LEU A C 1
ATOM 707 O O . LEU A 1 88 ? -19.281 10.961 -0.116 1 96.19 88 LEU A O 1
ATOM 711 N N . LEU A 1 89 ? -19.578 10.516 -2.271 1 95.44 89 LEU A N 1
ATOM 712 C CA . LEU A 1 89 ? -20.781 11.336 -2.346 1 95.44 89 LEU A CA 1
ATOM 713 C C . LEU A 1 89 ? -21.859 10.805 -1.417 1 95.44 89 LEU A C 1
ATOM 715 O O . LEU A 1 89 ? -22.516 11.578 -0.717 1 95.44 89 LEU A O 1
ATOM 719 N N . ASP A 1 90 ? -22.047 9.516 -1.417 1 94 90 ASP A N 1
ATOM 720 C CA . ASP A 1 90 ? -23 8.883 -0.511 1 94 90 ASP A CA 1
ATOM 721 C C . ASP A 1 90 ? -22.672 9.211 0.945 1 94 90 ASP A C 1
ATOM 723 O O . ASP A 1 90 ? -23.562 9.539 1.729 1 94 90 ASP A O 1
ATOM 727 N N . LEU A 1 91 ? -21.391 9.133 1.251 1 95.88 91 LEU A N 1
ATOM 728 C CA . LEU A 1 91 ? -20.938 9.438 2.604 1 95.88 91 LEU A CA 1
ATOM 729 C C . LEU A 1 91 ? -21.266 10.875 2.979 1 95.88 91 LEU A C 1
ATOM 731 O O . LEU A 1 91 ? -21.812 11.133 4.047 1 95.88 91 LEU A O 1
ATOM 735 N N . ILE A 1 92 ? -20.922 11.781 2.121 1 96.12 92 ILE A N 1
ATOM 736 C CA . ILE A 1 92 ? -21.141 13.203 2.371 1 96.12 92 ILE A CA 1
ATOM 737 C C . ILE A 1 92 ? -22.625 13.453 2.627 1 96.12 92 ILE A C 1
ATOM 739 O O . ILE A 1 92 ? -23 14.172 3.564 1 96.12 92 ILE A O 1
ATOM 743 N N . GLU A 1 93 ? -23.453 12.859 1.861 1 94.5 93 GLU A N 1
ATOM 744 C CA . GLU A 1 93 ? -24.891 13.039 1.98 1 94.5 93 GLU A CA 1
ATOM 745 C C . GLU A 1 93 ? -25.422 12.391 3.254 1 94.5 93 GLU A C 1
ATOM 747 O O . GLU A 1 93 ? -26.109 13.039 4.047 1 94.5 93 GLU A O 1
ATOM 752 N N . ARG A 1 94 ? -25.094 11.172 3.488 1 94.75 94 ARG A N 1
ATOM 753 C CA . ARG A 1 94 ? -25.656 10.398 4.598 1 94.75 94 ARG A CA 1
ATOM 754 C C . ARG A 1 94 ? -25.188 10.969 5.938 1 94.75 94 ARG A C 1
ATOM 756 O O . ARG A 1 94 ? -25.953 10.945 6.914 1 94.75 94 ARG A O 1
ATOM 763 N N . ARG A 1 95 ? -23.969 11.461 5.934 1 94.31 95 ARG A N 1
ATOM 764 C CA . ARG A 1 95 ? -23.422 11.922 7.203 1 94.31 95 ARG A CA 1
ATOM 765 C C . ARG A 1 95 ? -23.438 13.445 7.289 1 94.31 95 ARG A C 1
ATOM 767 O O . ARG A 1 95 ? -22.953 14.023 8.266 1 94.31 95 ARG A O 1
ATOM 774 N N . GLN A 1 96 ? -23.906 14.086 6.242 1 93.94 96 GLN A N 1
ATOM 775 C CA . GLN A 1 96 ? -24.047 15.539 6.184 1 93.94 96 GLN A CA 1
ATOM 776 C C . GLN A 1 96 ? -22.719 16.234 6.516 1 93.94 96 GLN A C 1
ATOM 778 O O . GLN A 1 96 ? -22.688 17.141 7.352 1 93.94 96 GLN A O 1
ATOM 783 N N . LEU A 1 97 ? -21.672 15.75 5.887 1 95.38 97 LEU A N 1
ATOM 784 C CA . LEU A 1 97 ? -20.375 16.359 6.098 1 95.38 97 LEU A CA 1
ATOM 785 C C . LEU A 1 97 ? -20.328 17.781 5.543 1 95.38 97 LEU A C 1
ATOM 787 O O . LEU A 1 97 ? -20.922 18.047 4.492 1 95.38 97 LEU A O 1
ATOM 791 N N . GLN A 1 98 ? -19.672 18.641 6.262 1 94.62 98 GLN A N 1
ATOM 792 C CA . GLN A 1 98 ? -19.484 20 5.754 1 94.62 98 GLN A CA 1
ATOM 793 C C . GLN A 1 98 ? -18.562 20 4.535 1 94.62 98 GLN A C 1
ATOM 795 O O . GLN A 1 98 ? -17.422 19.578 4.621 1 94.62 98 GLN A O 1
ATOM 800 N N . LEU A 1 99 ? -19 20.531 3.471 1 96.25 99 LEU A N 1
ATOM 801 C CA . LEU A 1 99 ? -18.25 20.516 2.221 1 96.25 99 LEU A CA 1
ATOM 802 C C . LEU A 1 99 ? -16.938 21.297 2.361 1 96.25 99 LEU A C 1
ATOM 804 O O . LEU A 1 99 ? -15.93 20.938 1.745 1 96.25 99 LEU A O 1
ATOM 808 N N . THR A 1 100 ? -17 22.312 3.176 1 95.94 100 THR A N 1
ATOM 809 C CA . THR A 1 100 ? -15.789 23.109 3.389 1 95.94 100 THR A CA 1
ATOM 810 C C . THR A 1 100 ? -14.656 22.234 3.93 1 95.94 100 THR A C 1
ATOM 812 O O . THR A 1 100 ? -13.5 22.406 3.551 1 95.94 100 THR A O 1
ATOM 815 N N . ASP A 1 101 ? -14.977 21.281 4.832 1 95.81 101 ASP A N 1
ATOM 816 C CA . ASP A 1 101 ? -13.977 20.391 5.41 1 95.81 101 ASP A CA 1
ATOM 817 C C . ASP A 1 101 ? -13.43 19.422 4.359 1 95.81 101 ASP A C 1
ATOM 819 O O . ASP A 1 101 ? -12.227 19.141 4.324 1 95.81 101 ASP A O 1
ATOM 823 N N . VAL A 1 102 ? -14.305 18.938 3.514 1 97.94 102 VAL A N 1
ATOM 824 C CA . VAL A 1 102 ? -13.891 18.016 2.465 1 97.94 102 VAL A CA 1
ATOM 825 C C . VAL A 1 102 ? -13.039 18.75 1.432 1 97.94 102 VAL A C 1
ATOM 827 O O . VAL A 1 102 ? -12.008 18.234 0.992 1 97.94 102 VAL A O 1
ATOM 830 N N . HIS A 1 103 ? -13.375 20 1.1 1 97.69 103 HIS A N 1
ATOM 831 C CA . HIS A 1 103 ? -12.617 20.812 0.163 1 97.69 103 HIS A CA 1
ATOM 832 C C . HIS A 1 103 ? -11.219 21.109 0.702 1 97.69 103 HIS A C 1
ATOM 834 O O . HIS A 1 103 ? -10.258 21.172 -0.061 1 97.69 103 HIS A O 1
ATOM 840 N N . ASP A 1 104 ? -11.148 21.312 1.946 1 97.44 104 ASP A N 1
ATOM 841 C CA . ASP A 1 104 ? -9.859 21.625 2.553 1 97.44 104 ASP A CA 1
ATOM 842 C C . ASP A 1 104 ? -8.867 20.484 2.332 1 97.44 104 ASP A C 1
ATOM 844 O O . ASP A 1 104 ? -7.672 20.719 2.145 1 97.44 104 ASP A O 1
ATOM 848 N N . LEU A 1 105 ? -9.359 19.203 2.336 1 98.19 105 LEU A N 1
ATOM 849 C CA . LEU A 1 105 ? -8.5 18.047 2.09 1 98.19 105 LEU A CA 1
ATOM 850 C C . LEU A 1 105 ? -7.965 18.078 0.663 1 98.19 105 LEU A C 1
ATOM 852 O O . LEU A 1 105 ? -6.875 17.562 0.4 1 98.19 105 LEU A O 1
ATOM 856 N N . ILE A 1 106 ? -8.742 18.641 -0.249 1 98.5 106 ILE A N 1
ATOM 857 C CA . ILE A 1 106 ? -8.312 18.75 -1.639 1 98.5 106 ILE A CA 1
ATOM 858 C C . ILE A 1 106 ? -7.324 19.891 -1.786 1 98.5 106 ILE A C 1
ATOM 860 O O . ILE A 1 106 ? -6.254 19.734 -2.377 1 98.5 106 ILE A O 1
ATOM 864 N N . ASP A 1 107 ? -7.645 21.031 -1.186 1 97.62 107 ASP A N 1
ATOM 865 C CA . ASP A 1 107 ? -6.879 22.266 -1.346 1 97.62 107 ASP A CA 1
ATOM 866 C C . ASP A 1 107 ? -5.457 22.094 -0.821 1 97.62 107 ASP A C 1
ATOM 868 O O . ASP A 1 107 ? -4.504 22.594 -1.427 1 97.62 107 ASP A O 1
ATOM 872 N N . VAL A 1 108 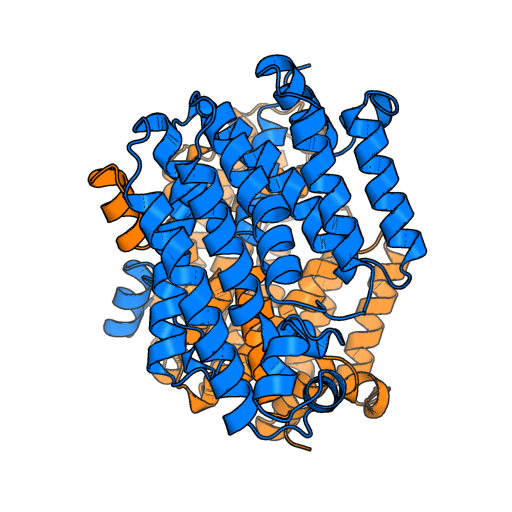? -5.312 21.422 0.282 1 97.75 108 VAL A N 1
ATOM 873 C CA . VAL A 1 108 ? -4.008 21.297 0.917 1 97.75 108 VAL A CA 1
ATOM 874 C C . VAL A 1 108 ? -3.068 20.5 0.013 1 97.75 108 VAL A C 1
ATOM 876 O O . VAL A 1 108 ? -1.85 20.688 0.055 1 97.75 108 VAL A O 1
ATOM 879 N N . ARG A 1 109 ? -3.641 19.641 -0.86 1 97.19 109 ARG A N 1
ATOM 880 C CA . ARG A 1 109 ? -2.838 18.766 -1.711 1 97.19 109 ARG A CA 1
ATOM 881 C C . ARG A 1 109 ? -2.248 19.531 -2.887 1 97.19 109 ARG A C 1
ATOM 883 O O . ARG A 1 109 ? -1.346 19.047 -3.568 1 97.19 109 ARG A O 1
ATOM 890 N N . GLN A 1 110 ? -2.703 20.766 -3.098 1 94.44 110 GLN A N 1
ATOM 891 C CA . GLN A 1 110 ? -2.072 21.625 -4.105 1 94.44 110 GLN A CA 1
ATOM 892 C C . GLN A 1 110 ? -0.592 21.828 -3.797 1 94.44 110 GLN A C 1
ATOM 894 O O . GLN A 1 110 ? 0.228 21.938 -4.711 1 94.44 110 GLN A O 1
ATOM 899 N N . HIS A 1 111 ? -0.324 21.828 -2.547 1 92.44 111 HIS A N 1
ATOM 900 C CA . HIS A 1 111 ? 1.056 21.969 -2.098 1 92.44 111 HIS A CA 1
ATOM 901 C C . HIS A 1 111 ? 1.94 20.859 -2.67 1 92.44 111 HIS A C 1
ATOM 903 O O . HIS A 1 111 ? 3.107 21.109 -2.988 1 92.44 111 HIS A O 1
ATOM 909 N N . ASP A 1 112 ? 1.408 19.688 -2.799 1 92.56 112 ASP A N 1
ATOM 910 C CA . ASP A 1 112 ? 2.17 18.516 -3.244 1 92.56 112 ASP A CA 1
ATOM 911 C C . ASP A 1 112 ? 2.66 18.703 -4.68 1 92.56 112 ASP A C 1
ATOM 913 O O . ASP A 1 112 ? 3.627 18.062 -5.098 1 92.56 112 ASP A O 1
ATOM 917 N N . LEU A 1 113 ? 2.02 19.547 -5.414 1 93.44 113 LEU A N 1
ATOM 918 C CA . LEU A 1 113 ? 2.311 19.688 -6.836 1 93.44 113 LEU A CA 1
ATOM 919 C C . LEU A 1 113 ? 3.375 20.766 -7.07 1 93.44 113 LEU A C 1
ATOM 921 O O . LEU A 1 113 ? 3.826 20.953 -8.203 1 93.44 113 LEU A O 1
ATOM 925 N N . ASP A 1 114 ? 3.742 21.422 -6.004 1 89.38 114 ASP A N 1
ATOM 926 C CA . ASP A 1 114 ? 4.852 22.375 -6.008 1 89.38 114 ASP A CA 1
ATOM 927 C C . ASP A 1 114 ? 6.137 21.719 -5.508 1 89.38 114 ASP A C 1
ATOM 929 O O . ASP A 1 114 ? 6.191 21.219 -4.379 1 89.38 114 ASP A O 1
ATOM 933 N N . PRO A 1 115 ? 7.191 21.719 -6.301 1 86.75 115 PRO A N 1
ATOM 934 C CA . PRO A 1 115 ? 8.438 21.094 -5.871 1 86.75 115 PRO A CA 1
ATOM 935 C C . PRO A 1 115 ? 9.148 21.875 -4.77 1 86.75 115 PRO A C 1
ATOM 937 O O . PRO A 1 115 ? 10.094 21.359 -4.16 1 86.75 115 PRO A O 1
ATOM 940 N N . ALA A 1 116 ? 8.719 23.078 -4.531 1 91.75 116 ALA A N 1
ATOM 941 C CA . ALA A 1 116 ? 9.375 23.891 -3.51 1 91.75 116 ALA A CA 1
ATOM 942 C C . ALA A 1 116 ? 9.203 23.266 -2.125 1 91.75 116 ALA A C 1
ATOM 944 O O . ALA A 1 116 ? 8.125 22.766 -1.793 1 91.75 116 ALA A O 1
ATOM 945 N N . PRO A 1 117 ? 10.258 23.266 -1.36 1 94.12 117 PRO A N 1
ATOM 946 C CA . PRO A 1 117 ? 10.125 22.797 0.021 1 94.12 117 PRO A CA 1
ATOM 947 C C . PRO A 1 117 ? 9.266 23.719 0.878 1 94.12 117 PRO A C 1
ATOM 949 O O . PRO A 1 117 ? 8.906 24.812 0.439 1 94.12 117 PRO A O 1
ATOM 952 N N . PHE A 1 118 ? 8.891 23.188 2 1 97.06 118 PHE A N 1
ATOM 953 C CA . PHE A 1 118 ? 8.312 24.078 2.99 1 97.06 118 PHE A CA 1
ATOM 954 C C . PHE A 1 118 ? 9.305 25.172 3.381 1 97.06 118 PHE A C 1
ATOM 956 O O . PHE A 1 118 ? 10.484 24.891 3.609 1 97.06 118 PHE A O 1
ATOM 963 N N . THR A 1 119 ? 8.82 26.391 3.469 1 96.75 119 THR A N 1
ATOM 964 C CA . THR A 1 119 ? 9.719 27.5 3.809 1 96.75 119 THR A CA 1
ATOM 965 C C . THR A 1 119 ? 9.992 27.531 5.312 1 96.75 119 THR A C 1
ATOM 967 O O . THR A 1 119 ? 11.125 27.734 5.738 1 96.75 119 THR A O 1
ATOM 970 N N . THR A 1 120 ? 8.891 27.328 6.059 1 98 120 THR A N 1
ATOM 971 C CA . THR A 1 120 ? 9.008 27.484 7.504 1 98 120 THR A CA 1
ATOM 972 C C . THR A 1 120 ? 8.414 26.266 8.227 1 98 120 THR A C 1
ATOM 974 O O . THR A 1 120 ? 7.664 25.484 7.629 1 98 120 THR A O 1
ATOM 977 N N . ILE A 1 121 ? 8.734 26.203 9.484 1 97.88 121 ILE A N 1
ATOM 978 C CA . ILE A 1 121 ? 8.133 25.203 10.375 1 97.88 121 ILE A CA 1
ATOM 979 C C . ILE A 1 121 ? 6.617 25.391 10.398 1 97.88 121 ILE A C 1
ATOM 981 O O . ILE A 1 121 ? 5.871 24.406 10.414 1 97.88 121 ILE A O 1
ATOM 985 N N . ALA A 1 122 ? 6.176 26.625 10.367 1 98.12 122 ALA A N 1
ATOM 986 C CA . ALA A 1 122 ? 4.742 26.906 10.398 1 98.12 122 ALA A CA 1
ATOM 987 C C . ALA A 1 122 ? 4.043 26.344 9.172 1 98.12 122 ALA A C 1
ATOM 989 O O . ALA A 1 122 ? 2.959 25.766 9.273 1 98.12 122 ALA A O 1
ATOM 990 N N . ASP A 1 123 ? 4.664 26.5 7.992 1 97.88 123 ASP A N 1
ATOM 991 C CA . ASP A 1 123 ? 4.117 25.938 6.762 1 97.88 123 ASP A CA 1
ATOM 992 C C . ASP A 1 123 ? 4.004 24.422 6.848 1 97.88 123 ASP A C 1
ATOM 994 O O . ASP A 1 123 ? 3.004 23.844 6.426 1 97.88 123 ASP A O 1
ATOM 998 N N . TRP A 1 124 ? 5.016 23.859 7.379 1 98.25 124 TRP A N 1
ATOM 999 C CA . TRP A 1 124 ? 5.109 22.406 7.547 1 98.25 124 TRP A CA 1
ATOM 1000 C C . TRP A 1 124 ? 4.023 21.891 8.484 1 98.25 124 TRP A C 1
ATOM 1002 O O . TRP A 1 124 ? 3.301 20.953 8.148 1 98.25 124 TRP A O 1
ATOM 1012 N N . GLN A 1 125 ? 3.848 22.562 9.57 1 98.44 125 GLN A N 1
ATOM 1013 C CA . GLN A 1 125 ? 2.832 22.188 10.547 1 98.44 125 GLN A CA 1
ATOM 1014 C C . GLN A 1 125 ? 1.427 22.422 10 1 98.44 125 GLN A C 1
ATOM 1016 O O . GLN A 1 125 ? 0.52 21.625 10.242 1 98.44 125 GLN A O 1
ATOM 1021 N N . GLU A 1 126 ? 1.284 23.484 9.32 1 98.31 126 GLU A N 1
ATOM 1022 C CA . GLU A 1 126 ? -0.021 23.781 8.742 1 98.31 126 GLU A CA 1
ATOM 1023 C C . GLU A 1 126 ? -0.423 22.734 7.711 1 98.31 126 GLU A C 1
ATOM 1025 O O . GLU A 1 126 ? -1.59 22.344 7.637 1 98.31 126 GLU A O 1
ATOM 1030 N N . TYR A 1 127 ? 0.515 22.312 6.945 1 98.19 127 TYR A N 1
ATOM 1031 C CA . TYR A 1 127 ? 0.245 21.234 6 1 98.19 127 TYR A CA 1
ATOM 1032 C C . TYR A 1 127 ? -0.256 19.984 6.719 1 98.19 127 TYR A C 1
ATOM 1034 O O . TYR A 1 127 ? -1.236 19.375 6.297 1 98.19 127 TYR A O 1
ATOM 1042 N N . GLY A 1 128 ? 0.456 19.609 7.789 1 98.56 128 GLY A N 1
ATOM 1043 C CA . GLY A 1 128 ? 0.025 18.453 8.57 1 98.56 128 GLY A CA 1
ATOM 1044 C C . GLY A 1 128 ? -1.374 18.609 9.133 1 98.56 128 GLY A C 1
ATOM 10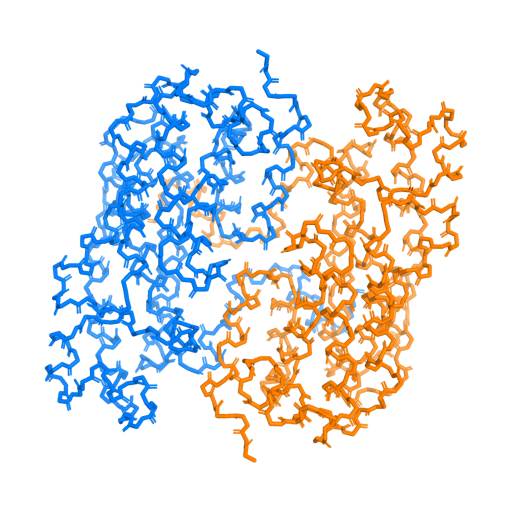45 O O . GLY A 1 128 ? -2.182 17.688 9.07 1 98.56 128 GLY A O 1
ATOM 1046 N N . ARG A 1 129 ? -1.678 19.828 9.648 1 98.25 129 ARG A N 1
ATOM 1047 C CA . ARG A 1 129 ? -2.967 20.125 10.266 1 98.25 129 ARG A CA 1
ATOM 1048 C C . ARG A 1 129 ? -4.098 20.016 9.242 1 98.25 129 ARG A C 1
ATOM 1050 O O . ARG A 1 129 ? -5.172 19.5 9.555 1 98.25 129 ARG A O 1
ATOM 1057 N N . ARG A 1 130 ? -3.824 20.484 8.078 1 98.12 130 ARG A N 1
ATOM 1058 C CA . ARG A 1 130 ? -4.875 20.562 7.07 1 98.12 130 ARG A CA 1
ATOM 1059 C C . ARG A 1 130 ? -5.027 19.25 6.32 1 98.12 130 ARG A C 1
ATOM 1061 O O . ARG A 1 130 ? -6.109 18.938 5.828 1 98.12 130 ARG A O 1
ATOM 1068 N N . SER A 1 131 ? -3.926 18.484 6.188 1 98.06 131 SER A N 1
ATOM 1069 C CA . SER A 1 131 ? -3.99 17.219 5.457 1 98.06 131 SER A CA 1
ATOM 1070 C C . SER A 1 131 ? -4.504 16.094 6.348 1 98.06 131 SER A C 1
ATOM 1072 O O . SER A 1 131 ? -5.711 15.945 6.547 1 98.06 131 SER A O 1
ATOM 1074 N N . SER A 1 132 ? -3.604 15.367 7.055 1 98.5 132 SER A N 1
ATOM 1075 C CA . SER A 1 132 ? -4.051 14.242 7.875 1 98.5 132 SER A CA 1
ATOM 1076 C C . SER A 1 132 ? -4.773 14.727 9.125 1 98.5 132 SER A C 1
ATOM 1078 O O . SER A 1 132 ? -5.594 14.008 9.695 1 98.5 132 SER A O 1
ATOM 1080 N N . GLY A 1 133 ? -4.441 15.977 9.633 1 98.12 133 GLY A N 1
ATOM 1081 C CA . GLY A 1 133 ? -5.223 16.531 10.719 1 98.12 133 GLY A CA 1
ATOM 1082 C C . GLY A 1 133 ? -6.684 16.734 10.359 1 98.12 133 GLY A C 1
ATOM 1083 O O . GLY A 1 133 ? -7.574 16.297 11.102 1 98.12 133 GLY A O 1
ATOM 1084 N N . GLY A 1 134 ? -6.93 17.391 9.242 1 97.62 134 GLY A N 1
ATOM 1085 C CA . GLY A 1 134 ? -8.289 17.562 8.758 1 97.62 134 GLY A CA 1
ATOM 1086 C C . GLY A 1 134 ? -8.992 16.25 8.492 1 97.62 134 GLY A C 1
ATOM 1087 O O . GLY A 1 134 ? -10.18 16.094 8.789 1 97.62 134 GLY A O 1
ATOM 1088 N N . LEU A 1 135 ? -8.273 15.289 7.934 1 98.38 135 LEU A N 1
ATOM 1089 C CA . LEU A 1 135 ? -8.828 13.969 7.66 1 98.38 135 LEU A CA 1
ATOM 1090 C C . LEU A 1 135 ? -9.297 13.297 8.945 1 98.38 135 LEU A C 1
ATOM 1092 O O . LEU A 1 135 ? -10.391 12.727 8.992 1 98.38 135 LEU A O 1
ATOM 1096 N N . ALA A 1 136 ? -8.422 13.367 9.961 1 97.44 136 ALA A N 1
ATOM 1097 C CA . ALA A 1 136 ? -8.758 12.734 11.227 1 97.44 136 ALA A CA 1
ATOM 1098 C C . ALA A 1 136 ? -9.969 13.398 11.875 1 97.44 136 ALA A C 1
ATOM 1100 O O . ALA A 1 136 ? -10.812 12.727 12.477 1 97.44 136 ALA A O 1
ATOM 1101 N N . ARG A 1 137 ? -10.055 14.703 11.758 1 96.06 137 ARG A N 1
ATOM 1102 C CA . ARG A 1 137 ? -11.234 15.406 12.258 1 96.06 137 ARG A CA 1
ATOM 1103 C C . ARG A 1 137 ? -12.5 14.938 11.555 1 96.06 137 ARG A C 1
ATOM 1105 O O . ARG A 1 137 ? -13.523 14.695 12.195 1 96.06 137 ARG A O 1
ATOM 1112 N N . LEU A 1 138 ? -12.453 14.828 10.273 1 96.94 138 LEU A N 1
ATOM 1113 C CA . LEU A 1 138 ? -13.594 14.344 9.5 1 96.94 138 LEU A CA 1
ATOM 1114 C C . LEU A 1 138 ? -13.922 12.898 9.867 1 96.94 138 LEU A C 1
ATOM 1116 O O . LEU A 1 138 ? -15.094 12.531 9.953 1 96.94 138 LEU A O 1
ATOM 1120 N N . ALA A 1 139 ? -12.875 12.07 10.016 1 97.38 139 ALA A N 1
ATOM 1121 C CA . ALA A 1 139 ? -13.086 10.688 10.422 1 97.38 139 ALA A CA 1
ATOM 1122 C C . ALA A 1 139 ? -13.812 10.617 11.766 1 97.38 139 ALA A C 1
ATOM 1124 O O . ALA A 1 139 ? -14.711 9.797 11.945 1 97.38 139 ALA A O 1
ATOM 1125 N N . ALA A 1 140 ? -13.398 11.477 12.695 1 95.5 140 ALA A N 1
ATOM 1126 C CA . ALA A 1 140 ? -14.086 11.523 13.984 1 95.5 140 ALA A CA 1
ATOM 1127 C C . ALA A 1 140 ? -15.555 11.898 13.812 1 95.5 140 ALA A C 1
ATOM 1129 O O . ALA A 1 140 ? -16.422 11.312 14.453 1 95.5 140 ALA A O 1
ATOM 1130 N N . THR A 1 141 ? -15.812 12.836 12.93 1 95.31 141 THR A N 1
ATOM 1131 C CA . THR A 1 141 ? -17.188 13.242 12.641 1 95.31 141 THR A CA 1
ATOM 1132 C C . THR A 1 141 ? -17.984 12.07 12.086 1 95.31 141 THR A C 1
ATOM 1134 O O . THR A 1 141 ? -19.109 11.828 12.523 1 95.31 141 THR A O 1
ATOM 1137 N N . VAL A 1 142 ? -17.406 11.359 11.172 1 95.88 142 VAL A N 1
ATOM 1138 C CA . VAL A 1 142 ? -18.016 10.188 10.562 1 95.88 142 VAL A CA 1
ATOM 1139 C C . VAL A 1 142 ? -18.359 9.156 11.648 1 95.88 142 VAL A C 1
ATOM 1141 O O . VAL A 1 142 ? -19.375 8.469 11.562 1 95.88 142 VAL A O 1
ATOM 1144 N N . LEU A 1 143 ? -17.5 9.141 12.648 1 94.69 143 LEU A N 1
ATOM 1145 C CA . LEU A 1 143 ? -17.672 8.164 13.727 1 94.69 143 LEU A CA 1
ATOM 1146 C C . LEU A 1 143 ? -18.594 8.711 14.812 1 94.69 143 LEU A C 1
ATOM 1148 O O . LEU A 1 143 ? -18.859 8.031 15.805 1 94.69 143 LEU A O 1
ATOM 1152 N N . GLY A 1 144 ? -19.062 9.969 14.672 1 92 144 GLY A N 1
ATOM 1153 C CA . GLY A 1 144 ? -20.109 10.5 15.523 1 92 144 GLY A CA 1
ATOM 1154 C C . GLY A 1 144 ? -19.609 11.531 16.516 1 92 144 GLY A C 1
ATOM 1155 O O . GLY A 1 144 ? -20.375 12.008 17.359 1 92 144 GLY A O 1
ATOM 1156 N N . ALA A 1 145 ? -18.344 11.797 16.453 1 90.31 145 ALA A N 1
ATOM 1157 C CA . ALA A 1 145 ? -17.812 12.82 17.344 1 90.31 145 ALA A CA 1
ATOM 1158 C C . ALA A 1 145 ? -17.828 14.195 16.672 1 90.31 145 ALA A C 1
ATOM 1160 O O . ALA A 1 145 ? -17.688 14.297 15.461 1 90.31 145 ALA A O 1
ATOM 1161 N N . GLU A 1 146 ? -18.141 15.188 17.422 1 80.56 146 GLU A N 1
ATOM 1162 C CA . GLU A 1 146 ? -18.125 16.547 16.891 1 80.56 146 GLU A CA 1
ATOM 1163 C C . GLU A 1 146 ? -16.922 17.328 17.422 1 80.56 146 GLU A C 1
ATOM 1165 O O . GLU A 1 146 ? -16.547 17.203 18.594 1 80.56 146 GLU A O 1
ATOM 1170 N N . ASP A 1 147 ? -16.328 18.125 16.469 1 72 147 ASP A N 1
ATOM 1171 C CA . ASP A 1 147 ? -15.258 19.094 16.75 1 72 147 ASP A CA 1
ATOM 1172 C C . ASP A 1 147 ? -14.172 18.453 17.609 1 72 147 ASP A C 1
ATOM 1174 O O . ASP A 1 147 ? -13.805 19 18.656 1 72 147 ASP A O 1
ATOM 1178 N N . CYS A 1 148 ? -13.617 17.422 17.047 1 83.25 148 CYS A N 1
ATOM 1179 C CA . CYS A 1 148 ? -12.656 16.656 17.844 1 83.25 148 CYS A CA 1
ATOM 1180 C C . CYS A 1 148 ? -11.242 17.188 17.625 1 83.25 148 CYS A C 1
ATOM 1182 O O . CYS A 1 148 ? -10.539 16.734 16.719 1 83.25 148 CYS A O 1
ATOM 1184 N N . ALA A 1 149 ? -10.844 18.141 18.5 1 90.81 149 ALA A N 1
ATOM 1185 C CA . ALA A 1 149 ? -9.5 18.703 18.453 1 90.81 149 ALA A CA 1
ATOM 1186 C C . ALA A 1 149 ? -8.438 17.625 18.656 1 90.81 149 ALA A C 1
ATOM 1188 O O . ALA A 1 149 ? -7.359 17.688 18.062 1 90.81 149 ALA A O 1
ATOM 1189 N N . ALA A 1 150 ? -8.773 16.656 19.422 1 93.25 150 ALA A N 1
ATOM 1190 C CA . ALA A 1 150 ? -7.848 15.555 19.672 1 93.25 150 ALA A CA 1
ATOM 1191 C C . ALA A 1 150 ? -7.57 14.773 18.391 1 93.25 150 ALA A C 1
ATOM 1193 O O . ALA A 1 150 ? -6.43 14.375 18.125 1 93.25 150 ALA A O 1
ATOM 1194 N N . ALA A 1 151 ? -8.625 14.594 17.625 1 94.75 151 ALA A N 1
ATOM 1195 C CA . ALA A 1 151 ? -8.469 13.883 16.359 1 94.75 151 ALA A CA 1
ATOM 1196 C C . ALA A 1 151 ? -7.586 14.672 15.391 1 94.75 151 ALA A C 1
ATOM 1198 O O . ALA A 1 151 ? -6.723 14.109 14.719 1 94.75 151 ALA A O 1
ATOM 1199 N N . GLN A 1 152 ? -7.812 15.977 15.383 1 96.31 152 GLN A N 1
ATOM 1200 C CA . GLN A 1 152 ? -6.984 16.797 14.516 1 96.31 152 GLN A CA 1
ATOM 1201 C C . GLN A 1 152 ? -5.516 16.734 14.922 1 96.31 152 GLN A C 1
ATOM 1203 O O . GLN A 1 152 ? -4.633 16.641 14.07 1 96.31 152 GLN A O 1
ATOM 1208 N N . SER A 1 153 ? -5.285 16.766 16.203 1 97 153 SER A N 1
ATOM 1209 C CA . SER A 1 153 ? -3.918 16.656 16.688 1 97 153 SER A CA 1
ATOM 1210 C C . SER A 1 153 ? -3.311 15.297 16.344 1 97 153 SER A C 1
ATOM 1212 O O . SER A 1 153 ? -2.146 15.219 15.938 1 97 153 SER A O 1
ATOM 1214 N N . ALA A 1 154 ? -4.105 14.234 16.484 1 95.94 154 ALA A N 1
ATOM 1215 C CA . ALA A 1 154 ? -3.65 12.898 16.125 1 95.94 154 ALA A CA 1
ATOM 1216 C C . ALA A 1 154 ? -3.277 12.82 14.648 1 95.94 154 ALA A C 1
ATOM 1218 O O . ALA A 1 154 ? -2.209 12.312 14.297 1 95.94 154 ALA A O 1
ATOM 1219 N N . GLY A 1 155 ? -4.152 13.344 13.828 1 98 155 GLY A N 1
ATOM 1220 C CA . GLY A 1 155 ? -3.881 13.359 12.398 1 98 155 GLY A CA 1
ATOM 1221 C C . GLY A 1 155 ? -2.678 14.211 12.031 1 98 155 GLY A C 1
ATOM 1222 O O . GLY A 1 155 ? -1.904 13.844 11.141 1 98 155 GLY A O 1
ATOM 1223 N N . THR A 1 156 ? -2.557 15.32 12.688 1 98.5 156 THR A N 1
ATOM 1224 C CA . THR A 1 156 ? -1.412 16.188 12.438 1 98.5 156 THR A CA 1
ATOM 1225 C C . THR A 1 156 ? -0.107 15.477 12.773 1 98.5 156 THR A C 1
ATOM 1227 O O . THR A 1 156 ? 0.839 15.492 11.984 1 98.5 156 THR A O 1
ATOM 1230 N N . ALA A 1 157 ? -0.097 14.797 13.914 1 98.06 157 ALA A N 1
ATOM 1231 C CA . ALA A 1 157 ? 1.083 14.031 14.297 1 98.06 157 ALA A CA 1
ATOM 1232 C C . ALA A 1 157 ? 1.404 12.961 13.258 1 98.06 157 ALA A C 1
ATOM 1234 O O . ALA A 1 157 ? 2.566 12.766 12.891 1 98.06 157 ALA A O 1
ATOM 1235 N N . TRP A 1 158 ? 0.367 12.336 12.75 1 97.5 158 TRP A N 1
ATOM 1236 C CA . TRP A 1 158 ? 0.545 11.289 11.75 1 97.5 158 TRP A CA 1
ATOM 1237 C C . TRP A 1 158 ? 1.138 11.859 10.469 1 97.5 158 TRP A C 1
ATOM 1239 O O . TRP A 1 158 ? 2.084 11.297 9.906 1 97.5 158 TRP A O 1
ATOM 1249 N N . ALA A 1 159 ? 0.638 12.984 10.031 1 98.44 159 ALA A N 1
ATOM 1250 C CA . ALA A 1 159 ? 1.118 13.609 8.797 1 98.44 159 ALA A CA 1
ATOM 1251 C C . ALA A 1 159 ? 2.582 14.023 8.93 1 98.44 159 ALA A C 1
ATOM 1253 O O . ALA A 1 159 ? 3.396 13.727 8.055 1 98.44 159 ALA A O 1
ATOM 1254 N N . LEU A 1 160 ? 2.889 14.68 9.984 1 98.56 160 LEU A N 1
ATOM 1255 C CA . LEU A 1 160 ? 4.242 15.195 10.172 1 98.56 160 LEU A CA 1
ATOM 1256 C C . LEU A 1 160 ? 5.238 14.055 10.328 1 98.56 160 LEU A C 1
ATOM 1258 O O . LEU A 1 160 ? 6.336 14.094 9.766 1 98.56 160 LEU A O 1
ATOM 1262 N N . THR A 1 161 ? 4.848 13.047 11.094 1 97.06 161 THR A N 1
ATOM 1263 C CA . THR A 1 161 ? 5.68 11.852 11.211 1 97.06 161 THR A CA 1
ATOM 1264 C C . THR A 1 161 ? 5.91 11.219 9.836 1 97.06 161 THR A C 1
ATOM 1266 O O . THR A 1 161 ? 7.027 10.797 9.523 1 97.06 161 THR A O 1
ATOM 1269 N N . GLY A 1 162 ? 4.859 11.164 9.062 1 95.75 162 GLY A N 1
ATOM 1270 C CA . GLY A 1 162 ? 4.98 10.617 7.723 1 95.75 162 GLY A CA 1
ATOM 1271 C C . GLY A 1 162 ? 5.965 11.375 6.855 1 95.75 162 GLY A C 1
ATOM 1272 O O . GLY A 1 162 ? 6.723 10.773 6.094 1 95.75 162 GLY A O 1
ATOM 1273 N N . LEU A 1 163 ? 5.992 12.672 6.938 1 96.56 163 LEU A N 1
ATOM 1274 C CA . LEU A 1 163 ? 6.914 13.5 6.172 1 96.56 163 LEU A CA 1
ATOM 1275 C C . LEU A 1 163 ? 8.359 13.219 6.574 1 96.56 163 LEU A C 1
ATOM 1277 O O . LEU A 1 163 ? 9.266 13.273 5.738 1 96.56 163 LEU A O 1
ATOM 1281 N N . LEU A 1 164 ? 8.57 12.93 7.84 1 95.88 164 LEU A N 1
ATOM 1282 C CA . LEU A 1 164 ? 9.906 12.609 8.336 1 95.88 164 LEU A CA 1
ATOM 1283 C C . LEU A 1 164 ? 10.32 11.211 7.906 1 95.88 164 LEU A C 1
ATOM 1285 O O . LEU A 1 164 ? 11.391 11.031 7.316 1 95.88 164 LEU A O 1
ATOM 1289 N N . ARG A 1 165 ? 9.445 10.273 8.133 1 90.62 165 ARG A N 1
ATOM 1290 C CA . ARG A 1 165 ? 9.727 8.859 7.887 1 90.62 165 ARG A CA 1
ATOM 1291 C C . ARG A 1 165 ? 9.953 8.602 6.398 1 90.62 165 ARG A C 1
ATOM 1293 O O . ARG A 1 165 ? 10.797 7.773 6.031 1 90.62 165 ARG A O 1
ATOM 1300 N N . SER A 1 166 ? 9.266 9.344 5.613 1 92.56 166 SER A N 1
ATOM 1301 C CA . SER A 1 166 ? 9.281 9.07 4.18 1 92.56 166 SER A CA 1
ATOM 1302 C C . SER A 1 166 ? 10.25 10 3.451 1 92.56 166 SER A C 1
ATOM 1304 O O . SER A 1 166 ? 10.18 10.141 2.229 1 92.56 166 SER A O 1
ATOM 1306 N N . LEU A 1 167 ? 11.117 10.648 4.141 1 92.25 167 LEU A N 1
ATOM 1307 C CA . LEU A 1 167 ? 12.055 11.586 3.531 1 92.25 167 LEU A CA 1
ATOM 1308 C C . LEU A 1 167 ? 12.852 10.914 2.422 1 92.25 167 LEU A C 1
ATOM 1310 O O . LEU A 1 167 ? 12.977 11.453 1.32 1 92.25 167 LEU A O 1
ATOM 1314 N N . PRO A 1 168 ? 13.414 9.68 2.66 1 87.25 168 PRO A N 1
ATOM 1315 C CA . PRO A 1 168 ? 14.156 9.039 1.573 1 87.25 168 PRO A CA 1
ATOM 1316 C C . PRO A 1 168 ? 13.32 8.859 0.309 1 87.25 168 PRO A C 1
ATOM 1318 O O . PRO A 1 168 ? 13.82 9.078 -0.8 1 87.25 168 PRO A O 1
ATOM 1321 N N . PHE A 1 169 ? 12.094 8.547 0.476 1 87.25 169 PHE A N 1
ATOM 1322 C CA . PHE A 1 169 ? 11.172 8.367 -0.644 1 87.25 169 PHE A CA 1
ATOM 1323 C C . PHE A 1 169 ? 10.922 9.688 -1.357 1 87.25 169 PHE A C 1
ATOM 1325 O O . PHE A 1 169 ? 10.961 9.75 -2.588 1 87.25 169 PHE A O 1
ATOM 1332 N N . HIS A 1 170 ? 10.648 10.742 -0.583 1 89.62 170 HIS A N 1
ATOM 1333 C CA . HIS A 1 170 ? 10.383 12.055 -1.158 1 89.62 170 HIS A CA 1
ATOM 1334 C C . HIS A 1 170 ? 11.609 12.578 -1.907 1 89.62 170 HIS A C 1
ATOM 1336 O O . HIS A 1 170 ? 11.477 13.172 -2.979 1 89.62 170 HIS A O 1
ATOM 1342 N N . LEU A 1 171 ? 12.758 12.336 -1.364 1 88.25 171 LEU A N 1
ATOM 1343 C CA . LEU A 1 171 ? 13.984 12.789 -2.012 1 88.25 171 LEU A CA 1
ATOM 1344 C C . LEU A 1 171 ? 14.195 12.062 -3.338 1 88.25 171 LEU A C 1
ATOM 1346 O O . LEU A 1 171 ? 14.625 12.672 -4.32 1 88.25 171 LEU A O 1
ATOM 1350 N N . ALA A 1 172 ? 13.867 10.781 -3.309 1 83.31 172 ALA A N 1
ATOM 1351 C CA . ALA A 1 172 ? 13.977 10.008 -4.539 1 83.31 172 ALA A CA 1
ATOM 1352 C C . ALA A 1 172 ? 13.031 10.539 -5.617 1 83.31 172 ALA A C 1
ATOM 1354 O O . ALA A 1 172 ? 13.266 10.344 -6.809 1 83.31 172 ALA A O 1
ATOM 1355 N N . GLN A 1 173 ? 12 11.25 -5.164 1 83.31 173 GLN A N 1
ATOM 1356 C CA . GLN A 1 173 ? 11.047 11.859 -6.09 1 83.31 173 GLN A CA 1
ATOM 1357 C C . GLN A 1 173 ? 11.422 13.312 -6.383 1 83.31 173 GLN A C 1
ATOM 1359 O O . GLN A 1 173 ? 10.648 14.039 -7.004 1 83.31 173 GLN A O 1
ATOM 1364 N N . GLY A 1 174 ? 12.531 13.742 -5.793 1 85.19 174 GLY A N 1
ATOM 1365 C CA . GLY A 1 174 ? 13.016 15.086 -6.074 1 85.19 174 GLY A CA 1
ATOM 1366 C C . GLY A 1 174 ? 12.398 16.141 -5.184 1 85.19 174 GLY A C 1
ATOM 1367 O O . GLY A 1 174 ? 12.32 17.312 -5.559 1 85.19 174 GLY A O 1
ATOM 1368 N N . TRP A 1 175 ? 11.93 15.734 -4.125 1 90.25 175 TRP A N 1
ATOM 1369 C CA . TRP A 1 175 ? 11.289 16.688 -3.221 1 90.25 175 TRP A CA 1
ATOM 1370 C C . TRP A 1 175 ? 11.859 16.562 -1.812 1 90.25 175 TRP A C 1
ATOM 1372 O O . TRP A 1 175 ? 11.906 15.469 -1.243 1 90.25 175 TRP A O 1
ATOM 1382 N N . CYS A 1 176 ? 12.297 17.656 -1.271 1 93.56 176 CYS A N 1
ATOM 1383 C CA . CYS A 1 176 ? 12.695 17.719 0.13 1 93.56 176 CYS A CA 1
ATOM 1384 C C . CYS A 1 176 ? 11.516 18.125 1.016 1 93.56 176 CYS A C 1
ATOM 1386 O O . CYS A 1 176 ? 11.094 19.281 1.01 1 93.56 176 CYS A O 1
ATOM 1388 N N . SER A 1 177 ? 11.086 17.266 1.845 1 94.06 177 SER A N 1
ATOM 1389 C CA . SER A 1 177 ? 9.867 17.453 2.623 1 94.06 177 SER A CA 1
ATOM 1390 C C . SER A 1 177 ? 10.156 18.156 3.943 1 94.06 177 SER A C 1
ATOM 1392 O O . SER A 1 177 ? 9.281 18.281 4.801 1 94.06 177 SER A O 1
ATOM 1394 N N . LEU A 1 178 ? 11.406 18.625 4.18 1 96.69 178 LEU A N 1
ATOM 1395 C CA . LEU A 1 178 ? 11.766 19.328 5.41 1 96.69 178 LEU A CA 1
ATOM 1396 C C . LEU A 1 178 ? 11.711 20.844 5.223 1 96.69 178 LEU A C 1
ATOM 1398 O O . LEU A 1 178 ? 12.078 21.344 4.16 1 96.69 178 LEU A O 1
ATOM 1402 N N . PRO A 1 179 ? 11.281 21.5 6.27 1 97.88 179 PRO A N 1
ATOM 1403 C CA . PRO A 1 179 ? 11.258 22.969 6.164 1 97.88 179 PRO A CA 1
ATOM 1404 C C . PRO A 1 179 ? 12.648 23.562 5.98 1 97.88 179 PRO A C 1
ATOM 1406 O O . PRO A 1 179 ? 13.578 23.234 6.715 1 97.88 179 PRO A O 1
ATOM 1409 N N . ALA A 1 180 ? 12.797 24.516 5.109 1 97.06 180 ALA A N 1
ATOM 1410 C CA . ALA A 1 180 ? 14.062 25.141 4.742 1 97.06 180 ALA A CA 1
ATOM 1411 C C . ALA A 1 180 ? 14.672 25.875 5.926 1 97.06 180 ALA A C 1
ATOM 1413 O O . ALA A 1 180 ? 15.898 25.922 6.074 1 97.06 180 ALA A O 1
ATOM 1414 N N . ASP A 1 181 ? 13.875 26.484 6.707 1 97.31 181 ASP A N 1
ATOM 1415 C CA . ASP A 1 181 ? 14.391 27.25 7.832 1 97.31 181 ASP A CA 1
ATOM 1416 C C . ASP A 1 181 ? 15.062 26.344 8.859 1 97.31 181 ASP A C 1
ATOM 1418 O O . ASP A 1 181 ? 16.078 26.703 9.453 1 97.31 181 ASP A O 1
ATOM 1422 N N . VAL A 1 182 ? 14.555 25.109 9.07 1 97.38 182 VAL A N 1
ATOM 1423 C CA . VAL A 1 182 ? 15.18 24.156 9.977 1 97.38 182 VAL A CA 1
ATOM 1424 C C . VAL A 1 182 ? 16.516 23.688 9.398 1 97.38 182 VAL A C 1
ATOM 1426 O O . VAL A 1 182 ? 17.516 23.594 10.117 1 97.38 182 VAL A O 1
ATOM 1429 N N . LEU A 1 183 ? 16.531 23.422 8.125 1 96.06 183 LEU A N 1
ATOM 1430 C CA . LEU A 1 183 ? 17.766 23.016 7.457 1 96.06 183 LEU A CA 1
ATOM 1431 C C . LEU A 1 183 ? 18.812 24.125 7.539 1 96.06 183 LEU A C 1
ATOM 1433 O O . LEU A 1 183 ? 19.984 23.844 7.844 1 96.06 183 LEU A O 1
ATOM 1437 N N . ALA A 1 184 ? 18.391 25.344 7.309 1 95.94 184 ALA A N 1
ATOM 1438 C CA . ALA A 1 184 ? 19.297 26.484 7.371 1 95.94 184 ALA A CA 1
ATOM 1439 C C . ALA A 1 184 ? 19.922 26.609 8.758 1 95.94 184 ALA A C 1
ATOM 1441 O O . ALA A 1 184 ? 21.078 27 8.883 1 95.94 184 ALA A O 1
ATOM 1442 N N . GLY A 1 185 ? 19.109 26.297 9.727 1 95.25 185 GLY A N 1
ATOM 1443 C CA . GLY A 1 185 ? 19.609 26.328 11.086 1 95.25 185 GLY A CA 1
ATOM 1444 C C . GLY A 1 185 ? 20.766 25.359 11.32 1 95.25 185 GLY A C 1
ATOM 1445 O O . GLY A 1 185 ? 21.562 25.547 12.242 1 95.25 185 GLY A O 1
ATOM 1446 N N . GLN A 1 186 ? 20.875 24.312 10.508 1 94.25 186 GLN A N 1
ATOM 1447 C CA . GLN A 1 186 ? 21.938 23.328 10.609 1 94.25 186 GLN A CA 1
ATOM 1448 C C . GLN A 1 186 ? 23.016 23.578 9.555 1 94.25 186 GLN A C 1
ATOM 1450 O O . GLN A 1 186 ? 23.922 22.766 9.391 1 94.25 186 GLN A O 1
ATOM 1455 N N . GLY A 1 187 ? 22.812 24.641 8.758 1 93.31 187 GLY A N 1
ATOM 1456 C CA . GLY A 1 187 ? 23.812 25.031 7.773 1 93.31 187 GLY A CA 1
ATOM 1457 C C . GLY A 1 187 ? 23.688 24.266 6.465 1 93.31 187 GLY A C 1
ATOM 1458 O O . GLY A 1 187 ? 24.672 24.125 5.73 1 93.31 187 GLY A O 1
ATOM 1459 N N . VAL A 1 188 ? 22.531 23.703 6.266 1 93 188 VAL A N 1
ATOM 1460 C CA . VAL A 1 188 ? 22.344 22.938 5.027 1 93 188 VAL A CA 1
ATOM 1461 C C . VAL A 1 188 ? 21.141 23.484 4.27 1 93 188 VAL A C 1
ATOM 1463 O O . VAL A 1 188 ? 20.219 24.062 4.871 1 93 188 VAL A O 1
ATOM 1466 N N . SER A 1 189 ? 21.188 23.438 2.953 1 93.56 189 SER A N 1
ATOM 1467 C CA . SER A 1 189 ? 20.062 23.859 2.123 1 93.56 189 SER A CA 1
ATOM 1468 C C . SER A 1 189 ? 19.266 22.672 1.604 1 93.56 189 SER A C 1
ATOM 1470 O O . SER A 1 189 ? 19.766 21.531 1.601 1 93.56 189 SER A O 1
ATOM 1472 N N . SER A 1 190 ? 18.016 22.969 1.196 1 93.12 190 SER A N 1
ATOM 1473 C CA . SER A 1 190 ? 17.188 21.938 0.599 1 93.12 190 SER A CA 1
ATOM 1474 C C . SER A 1 190 ? 17.844 21.344 -0.645 1 93.12 190 SER A C 1
ATOM 1476 O O . SER A 1 190 ? 17.734 20.141 -0.905 1 93.12 190 SER A O 1
ATOM 1478 N N . ASP A 1 191 ? 18.531 22.172 -1.342 1 90.88 191 ASP A N 1
ATOM 1479 C CA . ASP A 1 191 ? 19.203 21.734 -2.559 1 90.88 191 ASP A CA 1
ATOM 1480 C C . ASP A 1 191 ? 20.328 20.75 -2.238 1 90.88 191 ASP A C 1
ATOM 1482 O O . ASP A 1 191 ? 20.547 19.781 -2.967 1 90.88 191 ASP A O 1
ATOM 1486 N N . GLU A 1 192 ? 21 21.047 -1.2 1 90.62 192 GLU A N 1
ATOM 1487 C CA . GLU A 1 192 ? 22.062 20.156 -0.776 1 90.62 192 GLU A CA 1
ATOM 1488 C C . GLU A 1 192 ? 21.516 18.797 -0.35 1 90.62 192 GLU A C 1
ATOM 1490 O O . GLU A 1 192 ? 22.125 17.75 -0.614 1 90.62 192 GLU A O 1
ATOM 1495 N N . VAL A 1 193 ? 20.406 18.859 0.285 1 90.62 193 VAL A N 1
ATOM 1496 C CA . VAL A 1 193 ? 19.781 17.625 0.708 1 90.62 193 VAL A CA 1
ATOM 1497 C C . VAL A 1 193 ? 19.359 16.812 -0.517 1 90.62 193 VAL A C 1
ATOM 1499 O O . VAL A 1 193 ? 19.594 15.602 -0.583 1 90.62 193 VAL A O 1
ATOM 1502 N N . LEU A 1 194 ? 18.812 17.469 -1.505 1 87.75 194 LEU A N 1
ATOM 1503 C CA . LEU A 1 194 ? 18.328 16.828 -2.721 1 87.75 194 LEU A CA 1
ATOM 1504 C C . LEU A 1 194 ? 19.484 16.219 -3.514 1 87.75 194 LEU A C 1
ATOM 1506 O O . LEU A 1 194 ? 19.328 15.164 -4.129 1 87.75 194 LEU A O 1
ATOM 1510 N N . SER A 1 195 ? 20.578 16.859 -3.424 1 83.25 195 SER A N 1
ATOM 1511 C CA . SER A 1 195 ? 21.719 16.406 -4.211 1 83.25 195 SER A CA 1
ATOM 1512 C C . SER A 1 195 ? 22.531 15.352 -3.455 1 83.25 195 SER A C 1
ATOM 1514 O O . SER A 1 195 ? 23.562 14.891 -3.939 1 83.25 195 SER A O 1
ATOM 1516 N N . ALA A 1 196 ? 21.984 14.93 -2.348 1 73.62 196 ALA A N 1
ATOM 1517 C CA . ALA A 1 196 ? 22.672 13.945 -1.51 1 73.62 196 ALA A CA 1
ATOM 1518 C C . ALA A 1 196 ? 24.078 14.406 -1.153 1 73.62 196 ALA A C 1
ATOM 1520 O O . ALA A 1 196 ? 24.969 13.586 -0.916 1 73.62 196 ALA A O 1
ATOM 1521 N N . ALA A 1 197 ? 24.406 15.578 -1.19 1 69.81 197 ALA A N 1
ATOM 1522 C CA . ALA A 1 197 ? 25.688 16.172 -0.839 1 69.81 197 ALA A CA 1
ATOM 1523 C C . ALA A 1 197 ? 25.688 16.672 0.604 1 69.81 197 ALA A C 1
ATOM 1525 O O . ALA A 1 197 ? 26.594 17.391 1.02 1 69.81 197 ALA A O 1
ATOM 1526 N N . VAL A 1 198 ? 24.797 16.156 1.239 1 69.56 198 VAL A N 1
ATOM 1527 C CA . VAL A 1 198 ? 24.594 16.75 2.559 1 69.56 198 VAL A CA 1
ATOM 1528 C C . VAL A 1 198 ? 25.297 15.891 3.615 1 69.56 198 VAL A C 1
ATOM 1530 O O . VAL A 1 198 ? 25.375 14.672 3.484 1 69.56 198 VAL A O 1
ATOM 1533 N N . ASP A 1 199 ? 25.734 16.719 4.516 1 80.12 199 ASP A N 1
ATOM 1534 C CA . ASP A 1 199 ? 26.25 16.094 5.738 1 80.12 199 ASP A CA 1
ATOM 1535 C C . ASP A 1 199 ? 25.156 15.305 6.445 1 80.12 199 ASP A C 1
ATOM 1537 O O . ASP A 1 199 ? 24.125 15.852 6.816 1 80.12 199 ASP A O 1
ATOM 1541 N N . LYS A 1 200 ? 25.344 14.109 6.656 1 85 200 LYS A N 1
ATOM 1542 C CA . LYS A 1 200 ? 24.375 13.203 7.266 1 85 200 LYS A CA 1
ATOM 1543 C C . LYS A 1 200 ? 24.062 13.625 8.695 1 85 200 LYS A C 1
ATOM 1545 O O . LYS A 1 200 ? 22.922 13.477 9.148 1 85 200 LYS A O 1
ATOM 1550 N N . THR A 1 201 ? 25 14.234 9.312 1 90.62 201 THR A N 1
ATOM 1551 C CA . THR A 1 201 ? 24.812 14.656 10.695 1 90.62 201 THR A CA 1
ATOM 1552 C C . THR A 1 201 ? 23.844 15.844 10.773 1 90.62 201 THR A C 1
ATOM 1554 O O . THR A 1 201 ? 22.953 15.867 11.625 1 90.62 201 THR A O 1
ATOM 1557 N N . ALA A 1 202 ? 24.047 16.766 9.867 1 92.44 202 ALA A N 1
ATOM 1558 C CA . ALA A 1 202 ? 23.172 17.938 9.844 1 92.44 202 ALA A CA 1
ATOM 1559 C C . ALA A 1 202 ? 21.75 17.562 9.5 1 92.44 202 ALA A C 1
ATOM 1561 O O . ALA A 1 202 ? 20.797 18.094 10.078 1 92.44 202 ALA A O 1
ATOM 1562 N N . LEU A 1 203 ? 21.625 16.688 8.617 1 93.12 203 LEU A N 1
ATOM 1563 C CA . LEU A 1 203 ? 20.297 16.219 8.227 1 93.12 203 LEU A CA 1
ATOM 1564 C C . LEU A 1 203 ? 19.625 15.484 9.383 1 93.12 203 LEU A C 1
ATOM 1566 O O . LEU A 1 203 ? 18.453 15.734 9.68 1 93.12 203 LEU A O 1
ATOM 1570 N N . ALA A 1 204 ? 20.359 14.641 10.047 1 94.69 204 ALA A N 1
ATOM 1571 C CA . ALA A 1 204 ? 19.828 13.914 11.203 1 94.69 204 ALA A CA 1
ATOM 1572 C C . ALA A 1 204 ? 19.406 14.867 12.312 1 94.69 204 ALA A C 1
ATOM 1574 O O . ALA A 1 204 ? 18.359 14.68 12.938 1 94.69 204 ALA A O 1
ATOM 1575 N N . ALA A 1 205 ? 20.219 15.875 12.523 1 96.31 205 ALA A N 1
ATOM 1576 C CA . ALA A 1 205 ? 19.891 16.891 13.523 1 96.31 205 ALA A CA 1
ATOM 1577 C C . ALA A 1 205 ? 18.594 17.625 13.164 1 96.31 205 ALA A C 1
ATOM 1579 O O . ALA A 1 205 ? 17.781 17.922 14.039 1 96.31 205 ALA A O 1
ATOM 1580 N N . SER A 1 206 ? 18.438 17.922 11.891 1 96.88 206 SER A N 1
ATOM 1581 C CA . SER A 1 206 ? 17.203 18.562 11.422 1 96.88 206 SER A CA 1
ATOM 1582 C C . SER A 1 206 ? 15.992 17.672 11.656 1 96.88 206 SER A C 1
ATOM 1584 O O . SER A 1 206 ? 14.945 18.141 12.109 1 96.88 206 SER A O 1
ATOM 1586 N N . VAL A 1 207 ? 16.141 16.406 11.375 1 96.75 207 VAL A N 1
ATOM 1587 C CA . VAL A 1 207 ? 15.062 15.438 11.562 1 96.75 207 VAL A CA 1
ATOM 1588 C C . VAL A 1 207 ? 14.695 15.359 13.047 1 96.75 207 VAL A C 1
ATOM 1590 O O . VAL A 1 207 ? 13.508 15.367 13.398 1 96.75 207 VAL A O 1
ATOM 1593 N N . LEU A 1 208 ? 15.664 15.359 13.93 1 97.5 208 LEU A N 1
ATOM 1594 C CA . LEU A 1 208 ? 15.414 15.281 15.359 1 97.5 208 LEU A CA 1
ATOM 1595 C C . LEU A 1 208 ? 14.695 16.531 15.859 1 97.5 208 LEU A C 1
ATOM 1597 O O . LEU A 1 208 ? 13.773 16.438 16.672 1 97.5 208 LEU A O 1
ATOM 1601 N N . THR A 1 209 ? 15.141 17.656 15.344 1 97.69 209 THR A N 1
ATOM 1602 C CA . THR A 1 209 ? 14.477 18.906 15.695 1 97.69 209 THR A CA 1
ATOM 1603 C C . THR A 1 209 ? 13 18.859 15.328 1 97.69 209 THR A C 1
ATOM 1605 O O . THR A 1 209 ? 12.141 19.234 16.125 1 97.69 209 THR A O 1
ATOM 1608 N N . LEU A 1 210 ? 12.727 18.406 14.18 1 98.31 210 LEU A N 1
ATOM 1609 C CA . LEU A 1 210 ? 11.352 18.344 13.695 1 98.31 210 LEU A CA 1
ATOM 1610 C C . LEU A 1 210 ? 10.562 17.266 14.438 1 98.31 210 LEU A C 1
ATOM 1612 O O . LEU A 1 210 ? 9.359 17.422 14.664 1 98.31 210 LEU A O 1
ATOM 1616 N N . THR A 1 211 ? 11.219 16.156 14.773 1 97.62 211 THR A N 1
ATOM 1617 C CA . THR A 1 211 ? 10.578 15.125 15.586 1 97.62 211 THR A CA 1
ATOM 1618 C C . THR A 1 211 ? 10.07 15.711 16.891 1 97.62 211 THR A C 1
ATOM 1620 O O . THR A 1 211 ? 8.961 15.398 17.328 1 97.62 211 THR A O 1
ATOM 1623 N N . ASP A 1 212 ? 10.828 16.609 17.5 1 97.56 212 ASP A N 1
ATOM 1624 C CA . ASP A 1 212 ? 10.453 17.25 18.75 1 97.56 212 ASP A CA 1
ATOM 1625 C C . ASP A 1 212 ? 9.211 18.125 18.562 1 97.56 212 ASP A C 1
ATOM 1627 O O . ASP A 1 212 ? 8.398 18.25 19.484 1 97.56 212 ASP A O 1
ATOM 1631 N N . LEU A 1 213 ? 9.086 18.672 17.406 1 97.88 213 LEU A N 1
ATOM 1632 C CA . LEU A 1 213 ? 7.969 19.578 17.141 1 97.88 213 LEU A CA 1
ATOM 1633 C C . LEU A 1 213 ? 6.68 18.781 16.922 1 97.88 213 LEU A C 1
ATOM 1635 O O . LEU A 1 213 ? 5.59 19.359 16.922 1 97.88 213 LEU A O 1
ATOM 1639 N N . VAL A 1 214 ? 6.734 17.453 16.734 1 98.38 214 VAL A N 1
ATOM 1640 C CA . VAL A 1 214 ? 5.551 16.625 16.547 1 98.38 214 VAL A CA 1
ATOM 1641 C C . VAL A 1 214 ? 4.98 16.219 17.906 1 98.38 214 VAL A C 1
ATOM 1643 O O . VAL A 1 214 ? 3.777 15.977 18.031 1 98.38 214 VAL A O 1
ATOM 1646 N N . GLU A 1 215 ? 5.816 16.234 18.969 1 96.12 215 GLU A N 1
ATOM 1647 C CA . GLU A 1 215 ? 5.496 15.688 20.281 1 96.12 215 GLU A CA 1
ATOM 1648 C C . GLU A 1 215 ? 4.297 16.406 20.891 1 96.12 215 GLU A C 1
ATOM 1650 O O . GLU A 1 215 ? 3.408 15.766 21.469 1 96.12 215 GLU A O 1
ATOM 1655 N N . PRO A 1 216 ? 4.25 17.75 20.781 1 96.69 216 PRO A N 1
ATOM 1656 C CA . PRO A 1 216 ? 3.084 18.422 21.359 1 96.69 216 PRO A CA 1
ATOM 1657 C C . PRO A 1 216 ? 1.769 17.953 20.734 1 96.69 216 PRO A C 1
ATOM 1659 O O . PRO A 1 216 ? 0.75 17.875 21.438 1 96.69 216 PRO A O 1
ATOM 1662 N N . HIS A 1 217 ? 1.729 17.625 19.453 1 97.06 217 HIS A N 1
ATOM 1663 C CA . HIS A 1 217 ? 0.52 17.125 18.812 1 97.06 217 HIS A CA 1
ATOM 1664 C C . HIS A 1 217 ? 0.142 15.75 19.359 1 97.06 217 HIS A C 1
ATOM 1666 O O . HIS A 1 217 ? -1.039 15.461 19.562 1 97.06 217 HIS A O 1
ATOM 1672 N N . LEU A 1 218 ? 1.159 14.891 19.594 1 94.94 218 LEU A N 1
ATOM 1673 C CA . LEU A 1 218 ? 0.9 13.586 20.203 1 94.94 218 LEU A CA 1
ATOM 1674 C C . LEU A 1 218 ? 0.322 13.742 21.609 1 94.94 218 LEU A C 1
ATOM 1676 O O . LEU A 1 218 ? -0.667 13.094 21.953 1 94.94 218 LEU A O 1
ATOM 1680 N N . ARG A 1 219 ? 0.926 14.641 22.344 1 93.94 219 ARG A N 1
ATOM 1681 C CA . ARG A 1 219 ? 0.456 14.883 23.703 1 93.94 219 ARG A CA 1
ATOM 1682 C C . ARG A 1 219 ? -0.977 15.406 23.703 1 93.94 219 ARG A C 1
ATOM 1684 O O . ARG A 1 219 ? -1.806 14.961 24.5 1 93.94 219 ARG A O 1
ATOM 1691 N N . GLN A 1 220 ? -1.263 16.312 22.828 1 93.31 220 GLN A N 1
ATOM 1692 C CA . GLN A 1 220 ? -2.602 16.891 22.734 1 93.31 220 GLN A CA 1
ATOM 1693 C C . GLN A 1 220 ? -3.623 15.836 22.328 1 93.31 220 GLN A C 1
ATOM 1695 O O . GLN A 1 220 ? -4.766 15.859 22.797 1 93.31 220 GLN A O 1
ATOM 1700 N N . SER A 1 221 ? -3.264 14.938 21.453 1 92.19 221 SER A N 1
ATOM 1701 C CA . SER A 1 221 ? -4.172 13.883 21.016 1 92.19 221 SER A CA 1
ATOM 1702 C C . SER A 1 221 ? -4.543 12.953 22.156 1 92.19 221 SER A C 1
ATOM 1704 O O . SER A 1 221 ? -5.617 12.352 22.156 1 92.19 221 SER A O 1
ATOM 1706 N N . ARG A 1 222 ? -3.686 12.844 23.125 1 86.88 222 ARG A N 1
ATOM 1707 C CA . ARG A 1 222 ? -3.865 11.938 24.25 1 86.88 222 ARG A CA 1
ATOM 1708 C C . ARG A 1 222 ? -4.629 12.609 25.391 1 86.88 222 ARG A C 1
ATOM 1710 O O . ARG A 1 222 ? -5.246 11.938 26.219 1 86.88 222 ARG A O 1
ATOM 1717 N N . ARG A 1 223 ? -4.457 13.867 25.5 1 82.81 223 ARG A N 1
ATOM 1718 C CA . ARG A 1 223 ? -4.98 14.625 26.625 1 82.81 223 ARG A CA 1
ATOM 1719 C C . ARG A 1 223 ? -6.492 14.789 26.531 1 82.81 223 ARG A C 1
ATOM 1721 O O . ARG A 1 223 ? -7.191 14.797 27.547 1 82.81 223 ARG A O 1
ATOM 1728 N N . LEU A 1 224 ? -6.934 14.867 25.344 1 72.56 224 LEU A N 1
ATOM 1729 C CA . LEU A 1 224 ? -8.344 15.188 25.156 1 72.56 224 LEU A CA 1
ATOM 1730 C C . LEU A 1 224 ? -9.195 13.922 25.125 1 72.56 224 LEU A C 1
ATOM 1732 O O . LEU A 1 224 ? -8.789 12.906 24.562 1 72.56 224 LEU A O 1
ATOM 1736 N N . ARG A 1 225 ? -10.219 13.938 25.922 1 75.25 225 ARG A N 1
ATOM 1737 C CA . ARG A 1 225 ? -11.141 12.812 25.953 1 75.25 225 ARG A CA 1
ATOM 1738 C C . ARG A 1 225 ? -12.016 12.781 24.703 1 75.25 225 ARG A C 1
ATOM 1740 O O . ARG A 1 225 ? -12.539 13.82 24.281 1 75.25 225 ARG A O 1
ATOM 1747 N N . VAL A 1 226 ? -12.023 11.672 24.078 1 80.81 226 VAL A N 1
ATOM 1748 C CA . VAL A 1 226 ? -12.906 11.477 22.938 1 80.81 226 VAL A CA 1
ATOM 1749 C C . VAL A 1 226 ? -13.82 10.281 23.188 1 80.81 226 VAL A C 1
ATOM 1751 O O . VAL A 1 226 ? -13.469 9.375 23.953 1 80.81 226 VAL A O 1
ATOM 1754 N N . PRO A 1 227 ? -15.039 10.43 22.688 1 86.12 227 PRO A N 1
ATOM 1755 C CA . PRO A 1 227 ? -15.867 9.227 22.75 1 86.12 227 PRO A CA 1
ATOM 1756 C C . PRO A 1 227 ? -15.156 7.988 22.219 1 86.12 227 PRO A C 1
ATOM 1758 O O . PRO A 1 227 ? -14.414 8.078 21.234 1 86.12 227 PRO A O 1
ATOM 1761 N N . ARG A 1 228 ? -15.375 6.871 22.797 1 84.12 228 ARG A N 1
ATOM 1762 C CA . ARG A 1 228 ? -14.742 5.617 22.422 1 84.12 228 ARG A CA 1
ATOM 1763 C C . ARG A 1 228 ? -14.984 5.309 20.938 1 84.12 228 ARG A C 1
ATOM 1765 O O . ARG A 1 228 ? -14.133 4.727 20.266 1 84.12 228 ARG A O 1
ATOM 1772 N N . THR A 1 229 ? -16.125 5.715 20.453 1 87.94 229 THR A N 1
ATOM 1773 C CA . THR A 1 229 ? -16.5 5.43 19.078 1 87.94 229 THR A CA 1
ATOM 1774 C C . THR A 1 229 ? -15.602 6.184 18.109 1 87.94 229 THR A C 1
ATOM 1776 O O . THR A 1 229 ? -15.461 5.789 16.953 1 87.94 229 THR A O 1
ATOM 1779 N N . ALA A 1 230 ? -14.969 7.215 18.578 1 91.19 230 ALA A N 1
ATOM 1780 C CA . ALA A 1 230 ? -14.156 8.055 17.703 1 91.19 230 ALA A CA 1
ATOM 1781 C C . ALA A 1 230 ? -12.688 7.672 17.797 1 91.19 230 ALA A C 1
ATOM 1783 O O . ALA A 1 230 ? -11.852 8.219 17.062 1 91.19 230 ALA A O 1
ATOM 1784 N N . LEU A 1 231 ? -12.367 6.719 18.609 1 88.69 231 LEU A N 1
ATOM 1785 C CA . LEU A 1 231 ? -10.984 6.348 18.906 1 88.69 231 LEU A CA 1
ATOM 1786 C C . LEU A 1 231 ? -10.258 5.91 17.641 1 88.69 231 LEU A C 1
ATOM 1788 O O . LEU A 1 231 ? -9.094 6.258 17.422 1 88.69 231 LEU A O 1
ATOM 1792 N N . PRO A 1 232 ? -10.922 5.199 16.719 1 90.5 232 PRO A N 1
ATOM 1793 C CA . PRO A 1 232 ? -10.227 4.777 15.5 1 90.5 232 PRO A CA 1
ATOM 1794 C C . PRO A 1 232 ? -9.633 5.949 14.719 1 90.5 232 PRO A C 1
ATOM 1796 O O . PRO A 1 232 ? -8.602 5.797 14.055 1 90.5 232 PRO A O 1
ATOM 1799 N N . ALA A 1 233 ? -10.211 7.137 14.828 1 93.75 233 ALA A N 1
ATOM 1800 C CA . ALA A 1 233 ? -9.727 8.328 14.141 1 93.75 233 ALA A CA 1
ATOM 1801 C C . ALA A 1 233 ? -8.445 8.852 14.781 1 93.75 233 ALA A C 1
ATOM 1803 O O . ALA A 1 233 ? -7.723 9.648 14.18 1 93.75 233 ALA A O 1
ATOM 1804 N N . LEU A 1 234 ? -8.148 8.391 16.031 1 92.62 234 LEU A N 1
ATOM 1805 C CA . LEU A 1 234 ? -7.004 8.906 16.766 1 92.62 234 LEU A CA 1
ATOM 1806 C C . LEU A 1 234 ? -5.871 7.883 16.797 1 92.62 234 LEU A C 1
ATOM 1808 O O . LEU A 1 234 ? -4.734 8.211 17.141 1 92.62 234 LEU A O 1
ATOM 1812 N N . LEU A 1 235 ? -6.152 6.688 16.328 1 90.56 235 LEU A N 1
ATOM 1813 C CA . LEU A 1 235 ? -5.215 5.582 16.469 1 90.56 235 LEU A CA 1
ATOM 1814 C C . LEU A 1 235 ? -3.959 5.82 15.641 1 90.56 235 LEU A C 1
ATOM 1816 O O . LEU A 1 235 ? -2.879 5.336 15.984 1 90.56 235 LEU A O 1
ATOM 1820 N N . PRO A 1 236 ? -4.055 6.594 14.555 1 91.88 236 PRO A N 1
ATOM 1821 C CA . PRO A 1 236 ? -2.814 6.902 13.836 1 91.88 236 PRO A CA 1
ATOM 1822 C C . PRO A 1 236 ? -1.771 7.574 14.727 1 91.88 236 PRO A C 1
ATOM 1824 O O . PRO A 1 236 ? -0.569 7.449 14.477 1 91.88 236 PRO A O 1
ATOM 1827 N N . ALA A 1 237 ? -2.227 8.234 15.773 1 92.44 237 ALA A N 1
ATOM 1828 C CA . ALA A 1 237 ? -1.289 8.867 16.703 1 92.44 237 ALA A CA 1
ATOM 1829 C C . ALA A 1 237 ? -0.425 7.82 17.391 1 92.44 237 ALA A C 1
ATOM 1831 O O . ALA A 1 237 ? 0.745 8.07 17.688 1 92.44 237 ALA A O 1
ATOM 1832 N N . VAL A 1 238 ? -0.986 6.668 17.656 1 87.81 238 VAL A N 1
ATOM 1833 C CA . VAL A 1 238 ? -0.244 5.574 18.266 1 87.81 238 VAL A CA 1
ATOM 1834 C C . VAL A 1 238 ? 0.877 5.117 17.344 1 87.81 238 VAL A C 1
ATOM 1836 O O . VAL A 1 238 ? 2.016 4.93 17.781 1 87.81 238 VAL A O 1
ATOM 1839 N N . LEU A 1 239 ? 0.561 5 16.094 1 87.62 239 LEU A N 1
ATOM 1840 C CA . LEU A 1 239 ? 1.553 4.605 15.109 1 87.62 239 LEU A CA 1
ATOM 1841 C C . LEU A 1 239 ? 2.623 5.68 14.945 1 87.62 239 LEU A C 1
ATOM 1843 O O . LEU A 1 239 ? 3.812 5.371 14.859 1 87.62 239 LEU A O 1
ATOM 1847 N N . ALA A 1 240 ? 2.162 6.91 14.93 1 92.75 240 ALA A N 1
ATOM 1848 C CA . ALA A 1 240 ? 3.104 8.023 14.828 1 92.75 240 ALA A CA 1
ATOM 1849 C C . ALA A 1 240 ? 4.105 8 15.977 1 92.75 240 ALA A C 1
ATOM 1851 O O . ALA A 1 240 ? 5.309 8.164 15.766 1 92.75 240 ALA A O 1
ATOM 1852 N N . GLY A 1 241 ? 3.562 7.812 17.156 1 91.38 241 GLY A N 1
ATOM 1853 C CA . GLY A 1 241 ? 4.438 7.754 18.312 1 91.38 241 GLY A CA 1
ATOM 1854 C C . GLY A 1 241 ? 5.504 6.68 18.203 1 91.38 241 GLY A C 1
ATOM 1855 O O . GLY A 1 241 ? 6.664 6.91 18.547 1 91.38 241 GLY A O 1
ATOM 1856 N N . ALA A 1 242 ? 5.141 5.543 17.719 1 86.69 242 ALA A N 1
ATOM 1857 C CA . ALA A 1 242 ? 6.086 4.441 17.547 1 86.69 242 ALA A CA 1
ATOM 1858 C C . ALA A 1 242 ? 7.164 4.797 16.531 1 86.69 242 ALA A C 1
ATOM 1860 O O . ALA A 1 242 ? 8.344 4.523 16.75 1 86.69 242 ALA A O 1
ATOM 1861 N N . HIS A 1 243 ? 6.789 5.383 15.461 1 90.12 243 HIS A N 1
ATOM 1862 C CA . HIS A 1 243 ? 7.746 5.785 14.438 1 90.12 243 HIS A CA 1
ATOM 1863 C C . HIS A 1 243 ? 8.711 6.844 14.969 1 90.12 243 HIS A C 1
ATOM 1865 O O . HIS A 1 243 ? 9.914 6.789 14.695 1 90.12 243 HIS A O 1
ATOM 1871 N N . LEU A 1 244 ? 8.18 7.789 15.719 1 93.56 244 LEU A N 1
ATOM 1872 C CA . LEU A 1 244 ? 9.023 8.859 16.25 1 93.56 244 LEU A CA 1
ATOM 1873 C C . LEU A 1 244 ? 10.047 8.312 17.234 1 93.56 244 LEU A C 1
ATOM 1875 O O . LEU A 1 244 ? 11.203 8.75 17.234 1 93.56 244 LEU A O 1
ATOM 1879 N N . ARG A 1 245 ? 9.609 7.41 18.078 1 91 245 ARG A N 1
ATOM 1880 C CA . ARG A 1 245 ? 10.547 6.781 19 1 91 245 ARG A CA 1
ATOM 1881 C C . ARG A 1 245 ? 11.672 6.082 18.25 1 91 245 ARG A C 1
ATOM 1883 O O . ARG A 1 245 ? 12.836 6.168 18.641 1 91 245 ARG A O 1
ATOM 1890 N N . ARG A 1 246 ? 11.297 5.473 17.203 1 87.75 246 ARG A N 1
ATOM 1891 C CA . ARG A 1 246 ? 12.289 4.766 16.406 1 87.75 246 ARG A CA 1
ATOM 1892 C C . ARG A 1 246 ? 13.258 5.742 15.742 1 87.75 246 ARG A C 1
ATOM 1894 O O . ARG A 1 246 ? 14.469 5.516 15.742 1 87.75 246 ARG A O 1
ATOM 1901 N N . ILE A 1 247 ? 12.812 6.793 15.172 1 92.25 247 ILE A N 1
ATOM 1902 C CA . ILE A 1 247 ? 13.648 7.82 14.555 1 92.25 247 ILE A CA 1
ATOM 1903 C C . ILE A 1 247 ? 14.641 8.367 15.578 1 92.25 247 ILE A C 1
ATOM 1905 O O . ILE A 1 247 ? 15.828 8.5 15.289 1 92.25 247 ILE A O 1
ATOM 1909 N N . ARG A 1 248 ? 14.156 8.555 16.75 1 93.94 248 ARG A N 1
ATOM 1910 C CA . ARG A 1 248 ? 15.008 9.062 17.828 1 93.94 248 ARG A CA 1
ATOM 1911 C C . ARG A 1 248 ? 16.078 8.055 18.188 1 93.94 248 ARG A C 1
ATOM 1913 O O . ARG A 1 248 ? 17.25 8.414 18.391 1 93.94 248 ARG A O 1
ATOM 1920 N N . SER A 1 249 ? 15.656 6.844 18.281 1 91.88 249 SER A N 1
ATOM 1921 C CA . SER A 1 249 ? 16.594 5.801 18.688 1 91.88 249 SER A CA 1
ATOM 1922 C C . SER A 1 249 ? 17.719 5.625 17.672 1 91.88 249 SER A C 1
ATOM 1924 O O . SER A 1 249 ? 18.797 5.137 18.016 1 91.88 249 SER A O 1
ATOM 1926 N N . LEU A 1 250 ? 17.5 6.082 16.516 1 89.81 250 LEU A N 1
ATOM 1927 C CA . LEU A 1 250 ? 18.5 5.969 15.453 1 89.81 250 LEU A CA 1
ATOM 1928 C C . LEU A 1 250 ? 19.219 7.301 15.234 1 89.81 250 LEU A C 1
ATOM 1930 O O . LEU A 1 250 ? 19.875 7.5 14.211 1 89.81 250 LEU A O 1
ATOM 1934 N N . GLY A 1 251 ? 18.984 8.203 16.141 1 93.25 251 GLY A N 1
ATOM 1935 C CA . GLY A 1 251 ? 19.672 9.492 16.094 1 93.25 251 GLY A CA 1
ATOM 1936 C C . GLY A 1 251 ? 19.203 10.367 14.938 1 93.25 251 GLY A C 1
ATOM 1937 O O . GLY A 1 251 ? 19.984 11.148 14.398 1 93.25 251 GLY A O 1
ATOM 1938 N N . GLY A 1 252 ? 17.984 10.086 14.438 1 93.81 252 GLY A N 1
ATOM 1939 C CA . GLY A 1 252 ? 17.438 10.914 13.375 1 93.81 252 GLY A CA 1
ATOM 1940 C C . GLY A 1 252 ? 17.781 10.414 11.984 1 93.81 252 GLY A C 1
ATOM 1941 O O . GLY A 1 252 ? 17.469 11.062 10.984 1 93.81 252 GLY A O 1
ATOM 1942 N N . ASP A 1 253 ? 18.469 9.289 11.898 1 90.25 253 ASP A N 1
ATOM 1943 C CA . ASP A 1 253 ? 18.828 8.719 10.602 1 90.25 253 ASP A CA 1
ATOM 1944 C C . ASP A 1 253 ? 17.656 7.973 9.977 1 90.25 253 ASP A C 1
ATOM 1946 O O . ASP A 1 253 ? 17.438 6.793 10.258 1 90.25 253 ASP A O 1
ATOM 1950 N N . VAL A 1 254 ? 16.953 8.633 9.078 1 87.69 254 VAL A N 1
ATOM 1951 C CA . VAL A 1 254 ? 15.758 8.07 8.477 1 87.69 254 VAL A CA 1
ATOM 1952 C C . VAL A 1 254 ? 16.141 7.258 7.238 1 87.69 254 VAL A C 1
ATOM 1954 O O . VAL A 1 254 ? 15.273 6.715 6.551 1 87.69 254 VAL A O 1
ATOM 1957 N N . PHE A 1 255 ? 17.438 7.164 6.969 1 81.88 255 PHE A N 1
ATOM 1958 C CA . PHE A 1 255 ? 17.922 6.387 5.832 1 81.88 255 PHE A CA 1
ATOM 1959 C C . PHE A 1 255 ? 18.344 4.992 6.273 1 81.88 255 PHE A C 1
ATOM 1961 O O . PHE A 1 255 ? 18.578 4.117 5.441 1 81.88 255 PHE A O 1
ATOM 1968 N N . ASP A 1 256 ? 18.422 4.855 7.578 1 75.12 256 ASP A N 1
ATOM 1969 C CA . ASP A 1 256 ? 18.781 3.557 8.141 1 75.12 256 ASP A CA 1
ATOM 1970 C C . ASP A 1 256 ? 17.656 2.551 7.977 1 75.12 256 ASP A C 1
ATOM 1972 O O . ASP A 1 256 ? 16.516 2.812 8.391 1 75.12 256 ASP A O 1
ATOM 1976 N N . SER A 1 257 ? 17.953 1.377 7.355 1 66.62 257 SER A N 1
ATOM 1977 C CA . SER A 1 257 ? 16.969 0.337 7.109 1 66.62 257 SER A CA 1
ATOM 1978 C C . SER A 1 257 ? 16.297 -0.102 8.406 1 66.62 257 SER A C 1
ATOM 1980 O O . SER A 1 257 ? 15.164 -0.597 8.391 1 66.62 257 SER A O 1
ATOM 1982 N N . ARG A 1 258 ? 16.984 0.068 9.523 1 60.38 258 ARG A N 1
ATOM 1983 C CA . ARG A 1 258 ? 16.453 -0.322 10.828 1 60.38 258 ARG A CA 1
ATOM 1984 C C . ARG A 1 258 ? 15.312 0.605 11.25 1 60.38 258 ARG A C 1
ATOM 1986 O O . ARG A 1 258 ? 14.539 0.275 12.156 1 60.38 258 ARG A O 1
ATOM 1993 N N . SER A 1 259 ? 15.352 1.797 10.586 1 58.44 259 SER A N 1
ATOM 1994 C CA . SER A 1 259 ? 14.273 2.738 10.891 1 58.44 259 SER A CA 1
ATOM 1995 C C . SER A 1 259 ? 12.922 2.193 10.453 1 58.44 259 SER A C 1
ATOM 1997 O O . SER A 1 259 ? 11.875 2.666 10.914 1 58.44 259 SER A O 1
ATOM 1999 N N . TYR A 1 260 ? 12.953 1.08 9.688 1 57.56 260 TYR A N 1
ATOM 2000 C CA . TYR A 1 260 ? 11.727 0.545 9.109 1 57.56 260 TYR A CA 1
ATOM 2001 C C . TYR A 1 260 ? 11.281 -0.717 9.836 1 57.56 260 TYR A C 1
ATOM 2003 O O . TYR A 1 260 ? 12.039 -1.69 9.922 1 57.56 260 TYR A O 1
ATOM 2011 N N . ARG A 1 261 ? 11.203 -0.763 11.109 1 51.38 261 ARG A N 1
ATOM 2012 C CA . ARG A 1 261 ? 10.867 -2.018 11.773 1 51.38 261 ARG A CA 1
ATOM 2013 C C . ARG A 1 261 ? 9.375 -2.303 11.672 1 51.38 261 ARG A C 1
ATOM 2015 O O . ARG A 1 261 ? 8.555 -1.382 11.711 1 51.38 261 ARG A O 1
ATOM 2022 N N . PRO A 1 262 ? 9.109 -3.58 11.156 1 45.88 262 PRO A N 1
ATOM 2023 C CA . PRO A 1 262 ? 7.695 -3.965 11.227 1 45.88 262 PRO A CA 1
ATOM 2024 C C . PRO A 1 262 ? 7.059 -3.637 12.578 1 45.88 262 PRO A C 1
ATOM 2026 O O . PRO A 1 262 ? 7.715 -3.754 13.617 1 45.88 262 PRO A O 1
ATOM 2029 N N . ARG A 1 263 ? 6.484 -2.52 12.797 1 48.22 263 ARG A N 1
ATOM 2030 C CA . ARG A 1 263 ? 5.707 -2.451 14.031 1 48.22 263 ARG A CA 1
ATOM 2031 C C . ARG A 1 263 ? 5.148 -3.818 14.398 1 48.22 263 ARG A C 1
ATOM 2033 O O . ARG A 1 263 ? 5.094 -4.723 13.562 1 48.22 263 ARG A O 1
ATOM 2040 N N . PRO A 1 264 ? 4.418 -3.959 15.484 1 44.97 264 PRO A N 1
ATOM 2041 C CA . PRO A 1 264 ? 4.176 -5.332 15.93 1 44.97 264 PRO A CA 1
ATOM 2042 C C . PRO A 1 264 ? 3.861 -6.285 14.781 1 44.97 264 PRO A C 1
ATOM 2044 O O . PRO A 1 264 ? 2.93 -6.043 14.008 1 44.97 264 PRO A O 1
ATOM 2047 N N . MET A 1 265 ? 5.078 -6.762 14.258 1 49.41 265 MET A N 1
ATOM 2048 C CA . MET A 1 265 ? 4.938 -7.906 13.359 1 49.41 265 MET A CA 1
ATOM 2049 C C . MET A 1 265 ? 3.727 -8.75 13.742 1 49.41 265 MET A C 1
ATOM 2051 O O . MET A 1 265 ? 3.465 -8.977 14.922 1 49.41 265 MET A O 1
ATOM 2055 N N . PRO A 1 266 ? 2.859 -8.898 12.742 1 55.66 266 PRO A N 1
ATOM 2056 C CA . PRO A 1 266 ? 1.857 -9.891 13.125 1 55.66 266 PRO A CA 1
ATOM 2057 C C . PRO A 1 266 ? 2.445 -11.031 13.945 1 55.66 266 PRO A C 1
ATOM 2059 O O . PRO A 1 266 ? 3.494 -11.578 13.594 1 55.66 266 PRO A O 1
ATOM 2062 N N . VAL A 1 267 ? 2.109 -11.102 15.18 1 57.62 267 VAL A N 1
ATOM 2063 C CA . VAL A 1 267 ? 2.533 -12.133 16.125 1 57.62 267 VAL A CA 1
ATOM 2064 C C . VAL A 1 267 ? 2.746 -13.453 15.383 1 57.62 267 VAL A C 1
ATOM 2066 O O . VAL A 1 267 ? 3.678 -14.195 15.695 1 57.62 267 VAL A O 1
ATOM 2069 N N . ARG A 1 268 ? 1.988 -13.648 14.406 1 61.62 268 ARG A N 1
ATOM 2070 C CA . ARG A 1 268 ? 2.078 -14.922 13.695 1 61.62 268 ARG A CA 1
ATOM 2071 C C . ARG A 1 268 ? 3.348 -14.984 12.852 1 61.62 268 ARG A C 1
ATOM 2073 O O . ARG A 1 268 ? 3.969 -16.047 12.734 1 61.62 268 ARG A O 1
ATOM 2080 N N . LEU A 1 269 ? 3.748 -13.867 12.328 1 62.44 269 LEU A N 1
ATOM 2081 C CA . LEU A 1 269 ? 4.977 -13.852 11.547 1 62.44 269 LEU A CA 1
ATOM 2082 C C . LEU A 1 269 ? 6.199 -14.016 12.445 1 62.44 269 LEU A C 1
ATOM 2084 O O . LEU A 1 269 ? 7.117 -14.773 12.117 1 62.44 269 LEU A O 1
ATOM 2088 N N . ALA A 1 270 ? 6.16 -13.289 13.523 1 62.5 270 ALA A N 1
ATOM 2089 C CA . ALA A 1 270 ? 7.262 -13.383 14.484 1 62.5 270 ALA A CA 1
ATOM 2090 C C . ALA A 1 270 ? 7.402 -14.797 15.023 1 62.5 270 ALA A C 1
ATOM 2092 O O . ALA A 1 270 ? 8.516 -15.312 15.156 1 62.5 270 ALA A O 1
ATOM 2093 N N . TRP A 1 271 ? 6.211 -15.414 15.266 1 61.69 271 TRP A N 1
ATOM 2094 C CA . TRP A 1 271 ? 6.215 -16.781 15.781 1 61.69 271 TRP A CA 1
ATOM 2095 C C . TRP A 1 271 ? 6.762 -17.75 14.742 1 61.69 271 TRP A C 1
ATOM 2097 O O . TRP A 1 271 ? 7.574 -18.625 15.062 1 61.69 271 TRP A O 1
ATOM 2107 N N . ALA A 1 272 ? 6.383 -17.688 13.508 1 61.75 272 ALA A N 1
ATOM 2108 C CA . ALA A 1 272 ? 6.883 -18.531 12.43 1 61.75 272 ALA A CA 1
ATOM 2109 C C . ALA A 1 272 ? 8.383 -18.344 12.234 1 61.75 272 ALA A C 1
ATOM 2111 O O . ALA A 1 272 ? 9.117 -19.312 12.031 1 61.75 272 ALA A O 1
ATOM 2112 N N . ALA A 1 273 ? 8.875 -17.172 12.281 1 61.59 273 ALA A N 1
ATOM 2113 C CA . ALA A 1 273 ? 10.297 -16.859 12.133 1 61.59 273 ALA A CA 1
ATOM 2114 C C . ALA A 1 273 ? 11.109 -17.469 13.273 1 61.59 273 ALA A C 1
ATOM 2116 O O . ALA A 1 273 ? 12.195 -18.016 13.047 1 61.59 273 ALA A O 1
ATOM 2117 N N . LEU A 1 274 ? 10.508 -17.328 14.492 1 58.81 274 LEU A N 1
ATOM 2118 C CA . LEU A 1 274 ? 11.172 -17.875 15.664 1 58.81 274 LEU A CA 1
ATOM 2119 C C . LEU A 1 274 ? 11.258 -19.406 15.57 1 58.81 274 LEU A C 1
ATOM 2121 O O . LEU A 1 274 ? 12.281 -19.984 15.93 1 58.81 274 LEU A O 1
ATOM 2125 N N . ARG A 1 275 ? 10.203 -20.094 15.031 1 65.06 275 ARG A N 1
ATOM 2126 C CA . ARG A 1 275 ? 10.156 -21.547 14.93 1 65.06 275 ARG A CA 1
ATOM 2127 C C . ARG A 1 275 ? 10.953 -22.031 13.727 1 65.06 275 ARG A C 1
ATOM 2129 O O . ARG A 1 275 ? 11.297 -23.219 13.641 1 65.06 275 ARG A O 1
ATOM 2136 N N . GLY A 1 276 ? 11.266 -21.094 12.836 1 65.44 276 GLY A N 1
ATOM 2137 C CA . GLY A 1 276 ? 12.023 -21.438 11.641 1 65.44 276 GLY A CA 1
ATOM 2138 C C . GLY A 1 276 ? 11.203 -22.188 10.609 1 65.44 276 GLY A C 1
ATOM 2139 O O . GLY A 1 276 ? 11.75 -22.938 9.797 1 65.44 276 GLY A O 1
ATOM 2140 N N . ARG A 1 277 ? 9.789 -22.125 10.812 1 67.75 277 ARG A N 1
ATOM 2141 C CA . ARG A 1 277 ? 8.922 -22.812 9.859 1 67.75 277 ARG A CA 1
ATOM 2142 C C . ARG A 1 277 ? 7.637 -22.031 9.617 1 67.75 277 ARG A C 1
ATOM 2144 O O . ARG A 1 277 ? 7.215 -21.234 10.469 1 67.75 277 ARG A O 1
ATOM 2151 N N . VAL A 1 278 ? 7.086 -22.156 8.43 1 70.62 278 VAL A N 1
ATOM 2152 C CA . VAL A 1 278 ? 5.883 -21.406 8.07 1 70.62 278 VAL A CA 1
ATOM 2153 C C . VAL A 1 278 ? 4.648 -22.266 8.32 1 70.62 278 VAL A C 1
ATOM 2155 O O . VAL A 1 278 ? 4.715 -23.5 8.258 1 70.62 278 VAL A O 1
ATOM 2158 N N . MET B 1 1 ? 28.422 1.308 -9.258 1 32.72 1 MET B N 1
ATOM 2159 C CA . MET B 1 1 ? 27.953 2.391 -8.398 1 32.72 1 MET B CA 1
ATOM 2160 C C . MET B 1 1 ? 26.844 1.909 -7.469 1 32.72 1 MET B C 1
ATOM 2162 O O . MET B 1 1 ? 25.812 1.407 -7.934 1 32.72 1 MET B O 1
ATOM 2166 N N . THR B 1 2 ? 27.234 1.436 -6.363 1 42.62 2 THR B N 1
ATOM 2167 C CA . THR B 1 2 ? 26.469 0.866 -5.254 1 42.62 2 THR B CA 1
ATOM 2168 C C . THR B 1 2 ? 25.188 1.657 -5.008 1 42.62 2 THR B C 1
ATOM 2170 O O . THR B 1 2 ? 25.219 2.889 -4.965 1 42.62 2 THR B O 1
ATOM 2173 N N . ALA B 1 3 ? 24.188 1.088 -5.492 1 49.12 3 ALA B N 1
ATOM 2174 C CA . ALA B 1 3 ? 22.953 1.796 -5.125 1 49.12 3 ALA B CA 1
ATOM 2175 C C . ALA B 1 3 ? 23.109 2.508 -3.785 1 49.12 3 ALA B C 1
ATOM 2177 O O . ALA B 1 3 ? 23.578 1.91 -2.809 1 49.12 3 ALA B O 1
ATOM 2178 N N . SER B 1 4 ? 23.234 3.879 -3.801 1 55.09 4 SER B N 1
ATOM 2179 C CA . SER B 1 4 ? 23.453 4.672 -2.594 1 55.09 4 SER B CA 1
ATOM 2180 C C . SER B 1 4 ? 22.438 4.301 -1.507 1 55.09 4 SER B C 1
ATOM 2182 O O . SER B 1 4 ? 21.375 3.762 -1.799 1 55.09 4 SER B O 1
ATOM 2184 N N . ILE B 1 5 ? 22.906 3.996 -0.368 1 48.5 5 ILE B N 1
ATOM 2185 C CA . ILE B 1 5 ? 22.125 3.76 0.84 1 48.5 5 ILE B CA 1
ATOM 2186 C C . ILE B 1 5 ? 20.797 4.496 0.745 1 48.5 5 ILE B C 1
ATOM 2188 O O . ILE B 1 5 ? 19.75 3.977 1.164 1 48.5 5 ILE B O 1
ATOM 2192 N N . THR B 1 6 ? 20.891 5.586 0.004 1 57.69 6 THR B N 1
ATOM 2193 C CA . THR B 1 6 ? 19.703 6.41 -0.134 1 57.69 6 THR B CA 1
ATOM 2194 C C . THR B 1 6 ? 18.656 5.707 -0.987 1 57.69 6 THR B C 1
ATOM 2196 O O . THR B 1 6 ? 17.453 5.766 -0.688 1 57.69 6 THR B O 1
ATOM 2199 N N . ASP B 1 7 ? 19.156 4.852 -1.822 1 68.19 7 ASP B N 1
ATOM 2200 C CA . ASP B 1 7 ? 18.234 4.246 -2.777 1 68.19 7 ASP B CA 1
ATOM 2201 C C . ASP B 1 7 ? 17.469 3.082 -2.145 1 68.19 7 ASP B C 1
ATOM 2203 O O . ASP B 1 7 ? 16.25 2.979 -2.291 1 68.19 7 ASP B O 1
ATOM 2207 N N . LEU B 1 8 ? 18.141 2.473 -1.215 1 77.31 8 LEU B N 1
ATOM 2208 C CA . LEU B 1 8 ? 17.5 1.271 -0.678 1 77.31 8 LEU B CA 1
ATOM 2209 C C . LEU B 1 8 ? 16.469 1.631 0.381 1 77.31 8 LEU B C 1
ATOM 2211 O O . LEU B 1 8 ? 15.422 0.983 0.477 1 77.31 8 LEU B O 1
ATOM 2215 N N . SER B 1 9 ? 16.719 2.699 1.028 1 81.25 9 SER B N 1
ATOM 2216 C CA . SER B 1 9 ? 15.75 3.152 2.018 1 81.25 9 SER B CA 1
ATOM 2217 C C . SER B 1 9 ? 14.469 3.646 1.351 1 81.25 9 SER B C 1
ATOM 2219 O O . SER B 1 9 ? 13.375 3.432 1.866 1 81.25 9 SER B O 1
ATOM 2221 N N . ALA B 1 10 ? 14.648 4.207 0.211 1 87.06 10 ALA B N 1
ATOM 2222 C CA . ALA B 1 10 ? 13.484 4.648 -0.554 1 87.06 10 ALA B CA 1
ATOM 2223 C C . ALA B 1 10 ? 12.641 3.461 -1.008 1 87.06 10 ALA B C 1
ATOM 2225 O O . ALA B 1 10 ? 11.406 3.525 -0.997 1 87.06 10 ALA B O 1
ATOM 2226 N N . LEU B 1 11 ? 13.305 2.406 -1.334 1 91.44 11 LEU B N 1
ATOM 2227 C CA . LEU B 1 11 ? 12.594 1.198 -1.739 1 91.44 11 LEU B CA 1
ATOM 2228 C C . LEU B 1 11 ? 11.828 0.601 -0.565 1 91.44 11 LEU B C 1
ATOM 2230 O O . LEU B 1 11 ? 10.672 0.196 -0.716 1 91.44 11 LEU B O 1
ATOM 2234 N N . GLY B 1 12 ? 12.508 0.592 0.581 1 89.31 12 GLY B N 1
ATOM 2235 C CA . GLY B 1 12 ? 11.836 0.108 1.779 1 89.31 12 GLY B CA 1
ATOM 2236 C C . GLY B 1 12 ? 10.57 0.871 2.107 1 89.31 12 GLY B C 1
ATOM 2237 O O . GLY B 1 12 ? 9.539 0.269 2.406 1 89.31 12 GLY B O 1
ATOM 2238 N N . GLU B 1 13 ? 10.664 2.111 1.972 1 86.88 13 GLU B N 1
ATOM 2239 C CA . GLU B 1 13 ? 9.5 2.947 2.266 1 86.88 13 GLU B CA 1
ATOM 2240 C C . GLU B 1 13 ? 8.398 2.74 1.23 1 86.88 13 GLU B C 1
ATOM 2242 O O . GLU B 1 13 ? 7.215 2.707 1.574 1 86.88 13 GLU B O 1
ATOM 2247 N N . SER B 1 14 ? 8.758 2.635 0.017 1 90.25 14 SER B N 1
ATOM 2248 C CA . SER B 1 14 ? 7.777 2.361 -1.026 1 90.25 14 SER B CA 1
ATOM 2249 C C . SER B 1 14 ? 7.031 1.06 -0.755 1 90.25 14 SER B C 1
ATOM 2251 O O . SER B 1 14 ? 5.805 1.008 -0.867 1 90.25 14 SER B O 1
ATOM 2253 N N . LEU B 1 15 ? 7.773 0.068 -0.351 1 92.19 15 LEU B N 1
ATOM 2254 C CA . LEU B 1 15 ? 7.164 -1.222 -0.055 1 92.19 15 LEU B CA 1
ATOM 2255 C C . LEU B 1 15 ? 6.277 -1.131 1.185 1 92.19 15 LEU B C 1
ATOM 2257 O O . LEU B 1 15 ? 5.191 -1.713 1.222 1 92.19 15 LEU B O 1
ATOM 2261 N N . ARG B 1 16 ? 6.711 -0.454 2.141 1 87.19 16 ARG B N 1
ATOM 2262 C CA . ARG B 1 16 ? 5.895 -0.271 3.338 1 87.19 16 ARG B CA 1
ATOM 2263 C C . ARG B 1 16 ? 4.539 0.335 2.988 1 87.19 16 ARG B C 1
ATOM 2265 O O . ARG B 1 16 ? 3.514 -0.062 3.547 1 87.19 16 ARG B O 1
ATOM 2272 N N . ARG B 1 17 ? 4.574 1.121 1.987 1 84.12 17 ARG B N 1
ATOM 2273 C CA . ARG B 1 17 ? 3.365 1.852 1.618 1 84.12 17 ARG B CA 1
ATOM 2274 C C . ARG B 1 17 ? 2.492 1.027 0.679 1 84.12 17 ARG B C 1
ATOM 2276 O O . ARG B 1 17 ? 1.265 1.042 0.792 1 84.12 17 ARG B O 1
ATOM 2283 N N . HIS B 1 18 ? 3.137 0.321 -0.182 1 89.44 18 HIS B N 1
ATOM 2284 C CA . HIS B 1 18 ? 2.365 -0.182 -1.313 1 89.44 18 HIS B CA 1
ATOM 2285 C C . HIS B 1 18 ? 2.393 -1.706 -1.365 1 89.44 18 HIS B C 1
ATOM 2287 O O . HIS B 1 18 ? 1.714 -2.316 -2.195 1 89.44 18 HIS B O 1
ATOM 2293 N N . ASP B 1 19 ? 3.145 -2.322 -0.557 1 92.25 19 ASP B N 1
ATOM 2294 C CA . ASP B 1 19 ? 3.201 -3.77 -0.379 1 92.25 19 ASP B CA 1
ATOM 2295 C C . ASP B 1 19 ? 3.66 -4.133 1.031 1 92.25 19 ASP B C 1
ATOM 2297 O O . ASP B 1 19 ? 4.695 -4.781 1.206 1 92.25 19 ASP B O 1
ATOM 2301 N N . HIS B 1 20 ? 2.832 -3.812 1.95 1 88.06 20 HIS B N 1
ATOM 2302 C CA . HIS B 1 20 ? 3.176 -3.885 3.365 1 88.06 20 HIS B CA 1
ATOM 2303 C C . HIS B 1 20 ? 3.482 -5.316 3.785 1 88.06 20 HIS B C 1
ATOM 2305 O O . HIS B 1 20 ? 4.348 -5.551 4.629 1 88.06 20 HIS B O 1
ATOM 2311 N N . ASP B 1 21 ? 2.768 -6.258 3.195 1 88.38 21 ASP B N 1
ATOM 2312 C CA . ASP B 1 21 ? 2.959 -7.652 3.59 1 88.38 21 ASP B CA 1
ATOM 2313 C C . ASP B 1 21 ? 4.371 -8.125 3.258 1 88.38 21 ASP B C 1
ATOM 2315 O O . ASP B 1 21 ? 5.055 -8.703 4.109 1 88.38 21 ASP B O 1
ATOM 2319 N N . ARG B 1 22 ? 4.809 -7.812 2.086 1 92 22 ARG B N 1
ATOM 2320 C CA . ARG B 1 22 ? 6.156 -8.242 1.72 1 92 22 ARG B CA 1
ATOM 2321 C C . ARG B 1 22 ? 7.211 -7.402 2.432 1 92 22 ARG B C 1
ATOM 2323 O O . ARG B 1 22 ? 8.281 -7.902 2.773 1 92 22 ARG B O 1
ATOM 2330 N N . TYR B 1 23 ? 6.895 -6.129 2.662 1 90.12 23 TYR B N 1
ATOM 2331 C CA . TYR B 1 23 ? 7.773 -5.324 3.504 1 90.12 23 TYR B CA 1
ATOM 2332 C C . TYR B 1 23 ? 7.973 -5.98 4.867 1 90.12 23 TYR B C 1
ATOM 2334 O O . TYR B 1 23 ? 9.109 -6.172 5.309 1 90.12 23 TYR B O 1
ATOM 2342 N N . ALA B 1 24 ? 6.879 -6.391 5.484 1 84.25 24 ALA B N 1
ATOM 2343 C CA . ALA B 1 24 ? 6.914 -6.969 6.824 1 84.25 24 ALA B CA 1
ATOM 2344 C C . ALA B 1 24 ? 7.695 -8.281 6.84 1 84.25 24 ALA B C 1
ATOM 2346 O O . ALA B 1 24 ? 8.5 -8.523 7.746 1 84.25 24 ALA B O 1
ATOM 2347 N N . THR B 1 25 ? 7.488 -9.102 5.848 1 88.69 25 THR B N 1
ATOM 2348 C CA . THR B 1 25 ? 8.188 -10.383 5.812 1 88.69 25 THR B CA 1
ATOM 2349 C C . THR B 1 25 ? 9.68 -10.18 5.547 1 88.69 25 THR B C 1
ATOM 2351 O O . THR B 1 25 ? 10.516 -10.906 6.082 1 88.69 25 THR B O 1
ATOM 2354 N N . ALA B 1 26 ? 10.07 -9.148 4.742 1 90.5 26 ALA B N 1
ATOM 2355 C CA . ALA B 1 26 ? 11.469 -8.859 4.43 1 90.5 26 ALA B CA 1
ATOM 2356 C C . ALA B 1 26 ? 12.227 -8.414 5.672 1 90.5 26 ALA B C 1
ATOM 2358 O O . ALA B 1 26 ? 13.453 -8.578 5.754 1 90.5 26 ALA B O 1
ATOM 2359 N N . MET B 1 27 ? 11.477 -7.875 6.66 1 83.88 27 MET B N 1
ATOM 2360 C CA . MET B 1 27 ? 12.109 -7.359 7.871 1 83.88 27 MET B CA 1
ATOM 2361 C C . MET B 1 27 ? 12.695 -8.492 8.711 1 83.88 27 MET B C 1
ATOM 2363 O O . MET B 1 27 ? 13.5 -8.258 9.609 1 83.88 27 MET B O 1
ATOM 2367 N N . PHE B 1 28 ? 12.328 -9.758 8.422 1 83 28 PHE B N 1
ATOM 2368 C CA . PHE B 1 28 ? 12.844 -10.914 9.156 1 83 28 PHE B CA 1
ATOM 2369 C C . PHE B 1 28 ? 14.117 -11.438 8.508 1 83 28 PHE B C 1
ATOM 2371 O O . PHE B 1 28 ? 14.758 -12.344 9.031 1 83 28 PHE B O 1
ATOM 2378 N N . ALA B 1 29 ? 14.516 -10.812 7.414 1 88.31 29 ALA B N 1
ATOM 2379 C CA . ALA B 1 29 ? 15.75 -11.227 6.75 1 88.31 29 ALA B CA 1
ATOM 2380 C C . ALA B 1 29 ? 16.969 -10.641 7.449 1 88.31 29 ALA B C 1
ATOM 2382 O O . ALA B 1 29 ? 16.859 -9.672 8.203 1 88.31 29 ALA B O 1
ATOM 2383 N N . ASP B 1 30 ? 18.109 -11.273 7.246 1 86.69 30 ASP B N 1
ATOM 2384 C CA . ASP B 1 30 ? 19.375 -10.664 7.645 1 86.69 30 ASP B CA 1
ATOM 2385 C C . ASP B 1 30 ? 19.469 -9.234 7.113 1 86.69 30 ASP B C 1
ATOM 2387 O O . ASP B 1 30 ? 19.203 -8.984 5.941 1 86.69 30 ASP B O 1
ATOM 2391 N N . PRO B 1 31 ? 19.781 -8.32 8 1 83.44 31 PRO B N 1
ATOM 2392 C CA . PRO B 1 31 ? 19.859 -6.922 7.582 1 83.44 31 PRO B CA 1
ATOM 2393 C C . PRO B 1 31 ? 20.719 -6.73 6.332 1 83.44 31 PRO B C 1
ATOM 2395 O O . PRO B 1 31 ? 20.422 -5.867 5.5 1 83.44 31 PRO B O 1
ATOM 2398 N N . ALA B 1 32 ? 21.719 -7.555 6.176 1 87.69 32 ALA B N 1
ATOM 2399 C CA . ALA B 1 32 ? 22.641 -7.426 5.043 1 87.69 32 ALA B CA 1
ATOM 2400 C C . ALA B 1 32 ? 21.953 -7.812 3.734 1 87.69 32 ALA B C 1
ATOM 2402 O O . ALA B 1 32 ? 22.438 -7.48 2.65 1 87.69 32 ALA B O 1
ATOM 2403 N N . ARG B 1 33 ? 20.812 -8.516 3.84 1 91.94 33 ARG B N 1
ATOM 2404 C CA . ARG B 1 33 ? 20.125 -9 2.645 1 91.94 33 ARG B CA 1
ATOM 2405 C C . ARG B 1 33 ? 18.797 -8.281 2.445 1 91.94 33 ARG B C 1
ATOM 2407 O O . ARG B 1 33 ? 18.125 -8.469 1.425 1 91.94 33 ARG B O 1
ATOM 2414 N N . ARG B 1 34 ? 18.453 -7.508 3.34 1 90.69 34 ARG B N 1
ATOM 2415 C CA . ARG B 1 34 ? 17.141 -6.852 3.299 1 90.69 34 ARG B CA 1
ATOM 2416 C C . ARG B 1 34 ? 17.031 -5.93 2.09 1 90.69 34 ARG B C 1
ATOM 2418 O O . ARG B 1 34 ? 16 -5.91 1.41 1 90.69 34 ARG B O 1
ATOM 2425 N N . GLY B 1 35 ? 18.094 -5.195 1.864 1 91.75 35 GLY B N 1
ATOM 2426 C CA . GLY B 1 35 ? 18.109 -4.316 0.704 1 91.75 35 GLY B CA 1
ATOM 2427 C C . GLY B 1 35 ? 17.891 -5.055 -0.604 1 91.75 35 GLY B C 1
ATOM 2428 O O . GLY B 1 35 ? 17.203 -4.562 -1.499 1 91.75 35 GLY B O 1
ATOM 2429 N N . ASP B 1 36 ? 18.438 -6.242 -0.672 1 94.94 36 ASP B N 1
ATOM 2430 C CA . ASP B 1 36 ? 18.266 -7.078 -1.858 1 94.94 36 ASP B CA 1
ATOM 2431 C C . ASP B 1 36 ? 16.812 -7.504 -2.025 1 94.94 36 ASP B C 1
ATOM 2433 O O . ASP B 1 36 ? 16.266 -7.441 -3.129 1 94.94 36 ASP B O 1
ATOM 2437 N N . LEU B 1 37 ? 16.188 -7.887 -0.927 1 95.38 37 LEU B N 1
ATOM 2438 C CA . LEU B 1 37 ? 14.781 -8.266 -0.985 1 95.38 37 LEU B CA 1
ATOM 2439 C C . LEU B 1 37 ? 13.914 -7.07 -1.376 1 95.38 37 LEU B C 1
ATOM 2441 O O . LEU B 1 37 ? 12.977 -7.207 -2.164 1 95.38 37 LEU B O 1
ATOM 2445 N N . TRP B 1 38 ? 14.289 -5.91 -0.829 1 95.19 38 TRP B N 1
ATOM 2446 C CA . TRP B 1 38 ? 13.531 -4.711 -1.159 1 95.19 38 TRP B CA 1
ATOM 2447 C C . TRP B 1 38 ? 13.602 -4.41 -2.652 1 95.19 38 TRP B C 1
ATOM 2449 O O . TRP B 1 38 ? 12.594 -4.078 -3.277 1 95.19 38 TRP B O 1
ATOM 2459 N N . ALA B 1 39 ? 14.758 -4.539 -3.23 1 96.5 39 ALA B N 1
ATOM 2460 C CA . ALA B 1 39 ? 14.914 -4.301 -4.664 1 96.5 39 ALA B CA 1
ATOM 2461 C C . ALA B 1 39 ? 14.062 -5.277 -5.477 1 96.5 39 ALA B C 1
ATOM 2463 O O . ALA B 1 39 ? 13.375 -4.875 -6.414 1 96.5 39 ALA B O 1
ATOM 2464 N N . LEU B 1 40 ? 14.086 -6.496 -5.086 1 98 40 LEU B N 1
ATOM 2465 C CA . LEU B 1 40 ? 13.328 -7.535 -5.777 1 98 40 LEU B CA 1
ATOM 2466 C C . LEU B 1 40 ? 11.828 -7.293 -5.648 1 98 40 LEU B C 1
ATOM 2468 O O . LEU B 1 40 ? 11.102 -7.348 -6.645 1 98 40 LEU B O 1
ATOM 2472 N N . TYR B 1 41 ? 11.391 -7.012 -4.43 1 98 41 TYR B N 1
ATOM 2473 C CA . TYR B 1 41 ? 9.961 -6.816 -4.188 1 98 41 TYR B CA 1
ATOM 2474 C C . TYR B 1 41 ? 9.477 -5.512 -4.809 1 98 41 TYR B C 1
ATOM 2476 O O . TYR B 1 41 ? 8.336 -5.422 -5.266 1 98 41 TYR B O 1
ATOM 2484 N N . ALA B 1 42 ? 10.344 -4.508 -4.809 1 97.12 42 ALA B N 1
ATOM 2485 C CA . ALA B 1 42 ? 9.977 -3.268 -5.488 1 97.12 42 ALA B CA 1
ATOM 2486 C C . ALA B 1 42 ? 9.789 -3.5 -6.984 1 97.12 42 ALA B C 1
ATOM 2488 O O . ALA B 1 42 ? 8.867 -2.938 -7.594 1 97.12 42 ALA B O 1
ATOM 2489 N N . PHE B 1 43 ? 10.68 -4.324 -7.555 1 98.12 43 PHE B N 1
ATOM 2490 C CA . PHE B 1 43 ? 10.531 -4.707 -8.953 1 98.12 43 PHE B CA 1
ATOM 2491 C C . PHE B 1 43 ? 9.195 -5.402 -9.188 1 98.12 43 PHE B C 1
ATOM 2493 O O . PHE B 1 43 ? 8.453 -5.047 -10.109 1 98.12 43 PHE B O 1
ATOM 2500 N N . ASN B 1 44 ? 8.828 -6.309 -8.328 1 98.44 44 ASN B N 1
ATOM 2501 C CA . ASN B 1 44 ? 7.539 -6.98 -8.422 1 98.44 44 ASN B CA 1
ATOM 2502 C C . ASN B 1 44 ? 6.383 -5.996 -8.305 1 98.44 44 ASN B C 1
ATOM 2504 O O . ASN B 1 44 ? 5.379 -6.125 -9.008 1 98.44 44 ASN B O 1
ATOM 2508 N N . LEU B 1 45 ? 6.543 -5.086 -7.398 1 97.06 45 LEU B N 1
ATOM 2509 C CA . LEU B 1 45 ? 5.512 -4.07 -7.207 1 97.06 45 LEU B CA 1
ATOM 2510 C C . LEU B 1 45 ? 5.309 -3.258 -8.484 1 97.06 45 LEU B C 1
ATOM 2512 O O . LEU B 1 45 ? 4.172 -3.002 -8.883 1 97.06 45 LEU B O 1
ATOM 2516 N N . GLU B 1 46 ? 6.398 -2.852 -9.148 1 96.12 46 GLU B N 1
ATOM 2517 C CA . GLU B 1 46 ? 6.32 -2.135 -10.414 1 96.12 46 GLU B CA 1
ATOM 2518 C C . GLU B 1 46 ? 5.52 -2.928 -11.445 1 96.12 46 GLU B C 1
ATOM 2520 O O . GLU B 1 46 ? 4.664 -2.371 -12.141 1 96.12 46 GLU B O 1
ATOM 2525 N N . LEU B 1 47 ? 5.801 -4.16 -11.5 1 97.69 47 LEU B N 1
ATOM 2526 C CA . LEU B 1 47 ? 5.148 -5.012 -12.484 1 97.69 47 LEU B CA 1
ATOM 2527 C C . LEU B 1 47 ? 3.668 -5.184 -12.156 1 97.69 47 LEU B C 1
ATOM 2529 O O . LEU B 1 47 ? 2.816 -5.078 -13.047 1 97.69 47 LEU B O 1
ATOM 2533 N N . SER B 1 48 ? 3.369 -5.414 -10.883 1 95.94 48 SER B N 1
ATOM 2534 C CA . SER B 1 48 ? 2.02 -5.766 -10.453 1 95.94 48 SER B CA 1
ATOM 2535 C C . SER B 1 48 ? 1.062 -4.59 -10.625 1 95.94 48 SER B C 1
ATOM 2537 O O . SER B 1 48 ? -0.152 -4.781 -10.711 1 95.94 48 SER B O 1
ATOM 2539 N N . GLN B 1 49 ? 1.604 -3.379 -10.688 1 93 49 GLN B N 1
ATOM 2540 C CA . GLN B 1 49 ? 0.767 -2.186 -10.727 1 93 49 GLN B CA 1
ATOM 2541 C C . GLN B 1 49 ? 0.524 -1.732 -12.164 1 93 49 GLN B C 1
ATOM 2543 O O . GLN B 1 49 ? -0.281 -0.832 -12.406 1 93 49 GLN B O 1
ATOM 2548 N N . ILE B 1 50 ? 1.119 -2.344 -13.148 1 94.5 50 ILE B N 1
ATOM 2549 C CA . ILE B 1 50 ? 1.033 -1.89 -14.531 1 94.5 50 ILE B CA 1
ATOM 2550 C C . ILE B 1 50 ? -0.426 -1.886 -14.977 1 94.5 50 ILE B C 1
ATOM 2552 O O . ILE B 1 50 ? -0.897 -0.908 -15.57 1 94.5 50 ILE B O 1
ATOM 2556 N N . ARG B 1 51 ? -1.168 -2.9 -14.641 1 89.94 51 ARG B N 1
ATOM 2557 C CA . ARG B 1 51 ? -2.551 -3.008 -15.094 1 89.94 51 ARG B CA 1
ATOM 2558 C C . ARG B 1 51 ? -3.377 -1.817 -14.617 1 89.94 51 ARG B C 1
ATOM 2560 O O . ARG B 1 51 ? -4.188 -1.273 -15.375 1 89.94 51 ARG B O 1
ATOM 2567 N N . THR B 1 52 ? -3.141 -1.415 -13.359 1 86.12 52 THR B N 1
ATOM 2568 C CA . THR B 1 52 ? -3.975 -0.373 -12.766 1 86.12 52 THR B CA 1
ATOM 2569 C C . THR B 1 52 ? -3.461 1.012 -13.156 1 86.12 52 THR B C 1
ATOM 2571 O O . THR B 1 52 ? -4.137 2.016 -12.922 1 86.12 52 THR B O 1
ATOM 2574 N N . GLN B 1 53 ? -2.32 1.078 -13.789 1 87.38 53 GLN B N 1
ATOM 2575 C CA . GLN B 1 53 ? -1.716 2.375 -14.07 1 87.38 53 GLN B CA 1
ATOM 2576 C C . GLN B 1 53 ? -1.863 2.74 -15.547 1 87.38 53 GLN B C 1
ATOM 2578 O O . GLN B 1 53 ? -1.456 3.826 -15.961 1 87.38 53 GLN B O 1
ATOM 2583 N N . VAL B 1 54 ? -2.4 1.799 -16.328 1 88.19 54 VAL B N 1
ATOM 2584 C CA . VAL B 1 54 ? -2.539 2.084 -17.75 1 88.19 54 VAL B CA 1
ATOM 2585 C C . VAL B 1 54 ? -4.016 2.035 -18.141 1 88.19 54 VAL B C 1
ATOM 2587 O O . VAL B 1 54 ? -4.809 1.329 -17.516 1 88.19 54 VAL B O 1
ATOM 2590 N N . ARG B 1 55 ? -4.391 2.748 -19.172 1 82.5 55 ARG B N 1
ATOM 2591 C CA . ARG B 1 55 ? -5.758 2.766 -19.672 1 82.5 55 ARG B CA 1
ATOM 2592 C C . ARG B 1 55 ? -5.938 1.746 -20.797 1 82.5 55 ARG B C 1
ATOM 2594 O O . ARG B 1 55 ? -7.023 1.187 -20.969 1 82.5 55 ARG B O 1
ATOM 2601 N N . GLU B 1 56 ? -4.844 1.575 -21.562 1 90.69 56 GLU B N 1
ATOM 2602 C CA . GLU B 1 56 ? -4.879 0.659 -22.703 1 90.69 56 GLU B CA 1
ATOM 2603 C C . GLU B 1 56 ? -3.854 -0.46 -22.547 1 90.69 56 GLU B C 1
ATOM 2605 O O . GLU B 1 56 ? -2.74 -0.227 -22.062 1 90.69 56 GLU B O 1
ATOM 2610 N N . PRO B 1 57 ? -4.219 -1.655 -22.984 1 91.62 57 PRO B N 1
ATOM 2611 C CA . PRO B 1 57 ? -3.318 -2.803 -22.844 1 91.62 57 PRO B CA 1
ATOM 2612 C C . PRO B 1 57 ? -1.978 -2.586 -23.547 1 91.62 57 PRO B C 1
ATOM 2614 O O . PRO B 1 57 ? -0.939 -3.025 -23.047 1 91.62 57 PRO B O 1
ATOM 2617 N N . LEU B 1 58 ? -1.992 -1.892 -24.656 1 93.81 58 LEU B N 1
ATOM 2618 C CA . LEU B 1 58 ? -0.758 -1.667 -25.406 1 93.81 58 LEU B CA 1
ATOM 2619 C C . LEU B 1 58 ? 0.251 -0.893 -24.562 1 93.81 58 LEU B C 1
ATOM 2621 O O . LEU B 1 58 ? 1.447 -1.189 -24.594 1 93.81 58 LEU B O 1
ATOM 2625 N N . ALA B 1 59 ? -0.211 0.079 -23.844 1 94.88 59 ALA B N 1
ATOM 2626 C CA . ALA B 1 59 ? 0.67 0.837 -22.953 1 94.88 59 ALA B CA 1
ATOM 2627 C C . ALA B 1 59 ? 1.294 -0.067 -21.891 1 94.88 59 ALA B C 1
ATOM 2629 O O . ALA B 1 59 ? 2.459 0.106 -21.531 1 94.88 59 ALA B O 1
ATOM 2630 N N . GLY B 1 60 ? 0.54 -1.054 -21.391 1 96.88 60 GLY B N 1
ATOM 2631 C CA . GLY B 1 60 ? 1.065 -2.025 -20.453 1 96.88 60 GLY B CA 1
ATOM 2632 C C . GLY B 1 60 ? 2.133 -2.924 -21.047 1 96.88 60 GLY B C 1
ATOM 2633 O O . GLY B 1 60 ? 3.148 -3.201 -20.406 1 96.88 60 GLY B O 1
ATOM 2634 N N . MET B 1 61 ? 1.888 -3.297 -22.312 1 97 61 MET B N 1
ATOM 2635 C CA . MET B 1 61 ? 2.854 -4.137 -23.016 1 97 61 MET B CA 1
ATOM 2636 C C . MET B 1 61 ? 4.172 -3.398 -23.219 1 97 61 MET B C 1
ATOM 2638 O O . MET B 1 61 ? 5.246 -3.992 -23.109 1 97 61 MET B O 1
ATOM 2642 N N . ILE B 1 62 ? 4.094 -2.158 -23.469 1 97.06 62 ILE B N 1
ATOM 2643 C CA . ILE B 1 62 ? 5.277 -1.324 -23.656 1 97.06 62 ILE B CA 1
ATOM 2644 C C . ILE B 1 62 ? 6.078 -1.273 -22.359 1 97.06 62 ILE B C 1
ATOM 2646 O O . ILE B 1 62 ? 7.301 -1.428 -22.359 1 97.06 62 ILE B O 1
ATOM 2650 N N . ARG B 1 63 ? 5.371 -1.122 -21.266 1 96.88 63 ARG B N 1
ATOM 2651 C CA . ARG B 1 63 ? 6.039 -1.066 -19.969 1 96.88 63 ARG B CA 1
ATOM 2652 C C . ARG B 1 63 ? 6.691 -2.402 -19.625 1 96.88 63 ARG B C 1
ATOM 2654 O O . ARG B 1 63 ? 7.805 -2.438 -19.094 1 96.88 63 ARG B O 1
ATOM 2661 N N . LEU B 1 64 ? 6 -3.512 -19.906 1 98.06 64 LEU B N 1
ATOM 2662 C CA . LEU B 1 64 ? 6.59 -4.824 -19.672 1 98.06 64 LEU B CA 1
ATOM 2663 C C . LEU B 1 64 ? 7.832 -5.023 -20.531 1 98.06 64 LEU B C 1
ATOM 2665 O O . LEU B 1 64 ? 8.836 -5.562 -20.062 1 98.06 64 LEU B O 1
ATOM 2669 N N . GLN B 1 65 ? 7.727 -4.527 -21.766 1 97.56 65 GLN B N 1
ATOM 2670 C CA . GLN B 1 65 ? 8.875 -4.648 -22.656 1 97.56 65 GLN B CA 1
ATOM 2671 C C . GLN B 1 65 ? 10.055 -3.818 -22.141 1 97.56 65 GLN B C 1
ATOM 2673 O O . GLN B 1 65 ? 11.203 -4.238 -22.25 1 97.56 65 GLN B O 1
ATOM 2678 N N . TRP B 1 66 ? 9.742 -2.684 -21.688 1 97.31 66 TRP B N 1
ATOM 2679 C CA . TRP B 1 66 ? 10.789 -1.854 -21.109 1 97.31 66 TRP B CA 1
ATOM 2680 C C . TRP B 1 66 ? 11.531 -2.605 -20 1 97.31 66 TRP B C 1
ATOM 2682 O O . TRP B 1 66 ? 12.766 -2.609 -19.969 1 97.31 66 TRP B O 1
ATOM 2692 N N . TRP B 1 67 ? 10.836 -3.236 -19.156 1 97.81 67 TRP B N 1
ATOM 2693 C CA . TRP B 1 67 ? 11.461 -3.992 -18.078 1 97.81 67 TRP B CA 1
ATOM 2694 C C . TRP B 1 67 ? 12.266 -5.168 -18.609 1 97.81 67 TRP B C 1
ATOM 2696 O O . TRP B 1 67 ? 13.32 -5.5 -18.078 1 97.81 67 TRP B O 1
ATOM 2706 N N . ARG B 1 68 ? 11.75 -5.859 -19.641 1 97.56 68 ARG B N 1
ATOM 2707 C CA . ARG B 1 68 ? 12.531 -6.91 -20.281 1 97.56 68 ARG B CA 1
ATOM 2708 C C . ARG B 1 68 ? 13.883 -6.375 -20.766 1 97.56 68 ARG B C 1
ATOM 2710 O O . ARG B 1 68 ? 14.914 -7.004 -20.547 1 97.56 68 ARG B O 1
ATOM 2717 N N . ASP B 1 69 ? 13.797 -5.234 -21.375 1 97.25 69 ASP B N 1
ATOM 2718 C CA . ASP B 1 69 ? 15.008 -4.605 -21.906 1 97.25 69 ASP B CA 1
ATOM 2719 C C . ASP B 1 69 ? 15.961 -4.219 -20.766 1 97.25 69 ASP B C 1
ATOM 2721 O O . ASP B 1 69 ? 17.172 -4.348 -20.906 1 97.25 69 ASP B O 1
ATOM 2725 N N . VAL B 1 70 ? 15.414 -3.736 -19.719 1 96.31 70 VAL B N 1
ATOM 2726 C CA . VAL B 1 70 ? 16.219 -3.383 -18.547 1 96.31 70 VAL B CA 1
ATOM 2727 C C . VAL B 1 70 ? 16.938 -4.621 -18.031 1 96.31 70 VAL B C 1
ATOM 2729 O O . VAL B 1 70 ? 18.156 -4.594 -17.828 1 96.31 70 VAL B O 1
ATOM 2732 N N . VAL B 1 71 ? 16.234 -5.703 -17.875 1 96.62 71 VAL B N 1
ATOM 2733 C CA . VAL B 1 71 ? 16.781 -6.93 -17.312 1 96.62 71 VAL B CA 1
ATOM 2734 C C . VAL B 1 71 ? 17.844 -7.496 -18.234 1 96.62 71 VAL B C 1
ATOM 2736 O O . VAL B 1 71 ? 18.859 -8.047 -17.781 1 96.62 71 VAL B O 1
ATOM 2739 N N . GLU B 1 72 ? 17.703 -7.23 -19.5 1 94.19 72 GLU B N 1
ATOM 2740 C CA . GLU B 1 72 ? 18.656 -7.719 -20.5 1 94.19 72 GLU B CA 1
ATOM 2741 C C . GLU B 1 72 ? 19.859 -6.793 -20.609 1 94.19 72 GLU B C 1
ATOM 2743 O O . GLU B 1 72 ? 20.828 -7.105 -21.297 1 94.19 72 GLU B O 1
ATOM 2748 N N . GLY B 1 73 ? 19.812 -5.664 -20 1 89.56 73 GLY B N 1
ATOM 2749 C CA . GLY B 1 73 ? 20.922 -4.73 -20.016 1 89.56 73 GLY B CA 1
ATOM 2750 C C . GLY B 1 73 ? 20.891 -3.783 -21.203 1 89.56 73 GLY B C 1
ATOM 2751 O O . GLY B 1 73 ? 21.812 -2.98 -21.391 1 89.56 73 GLY B O 1
ATOM 2752 N N . ALA B 1 74 ? 19.797 -3.775 -21.969 1 91.81 74 ALA B N 1
ATOM 2753 C CA . ALA B 1 74 ? 19.703 -2.975 -23.188 1 91.81 74 ALA B CA 1
ATOM 2754 C C . ALA B 1 74 ? 19.344 -1.525 -22.859 1 91.81 74 ALA B C 1
ATOM 2756 O O . ALA B 1 74 ? 19.453 -0.647 -23.719 1 91.81 74 ALA B O 1
ATOM 2757 N N . ARG B 1 75 ? 18.969 -1.225 -21.656 1 93 75 ARG B N 1
ATOM 2758 C CA . ARG B 1 75 ? 18.547 0.113 -21.234 1 93 75 ARG B CA 1
ATOM 2759 C C . ARG B 1 75 ? 19.25 0.526 -19.953 1 93 75 ARG B C 1
ATOM 2761 O O . ARG B 1 75 ? 18.609 1.069 -19.047 1 93 75 ARG B O 1
ATOM 2768 N N . ARG B 1 76 ? 20.438 0.155 -19.844 1 90.75 76 ARG B N 1
ATOM 2769 C CA . ARG B 1 76 ? 21.172 0.292 -18.594 1 90.75 76 ARG B CA 1
ATOM 2770 C C . ARG B 1 76 ? 21.172 1.736 -18.109 1 90.75 76 ARG B C 1
ATOM 2772 O O . ARG B 1 76 ? 20.922 1.998 -16.922 1 90.75 76 ARG B O 1
ATOM 2779 N N . GLU B 1 77 ? 21.438 2.703 -18.953 1 91.44 77 GLU B N 1
ATOM 2780 C CA . GLU B 1 77 ? 21.5 4.105 -18.562 1 91.44 77 GLU B CA 1
ATOM 2781 C C . GLU B 1 77 ? 20.156 4.578 -17.984 1 91.44 77 GLU B C 1
ATOM 2783 O O . GLU B 1 77 ? 20.125 5.254 -16.953 1 91.44 77 GLU B O 1
ATOM 2788 N N . GLU B 1 78 ? 19.094 4.234 -18.688 1 91.62 78 GLU B N 1
ATOM 2789 C CA . GLU B 1 78 ? 17.766 4.59 -18.219 1 91.62 78 GLU B CA 1
ATOM 2790 C C . GLU B 1 78 ? 17.438 3.889 -16.906 1 91.62 78 GLU B C 1
ATOM 2792 O O . GLU B 1 78 ? 16.844 4.488 -16 1 91.62 78 GLU B O 1
ATOM 2797 N N . ALA B 1 79 ? 17.797 2.637 -16.797 1 91.75 79 ALA B N 1
ATOM 2798 C CA . ALA B 1 79 ? 17.531 1.842 -15.609 1 91.75 79 ALA B CA 1
ATOM 2799 C C . ALA B 1 79 ? 18.234 2.43 -14.391 1 91.75 79 ALA B C 1
ATOM 2801 O O . ALA B 1 79 ? 17.688 2.451 -13.289 1 91.75 79 ALA B O 1
ATOM 2802 N N . MET B 1 80 ? 19.438 2.951 -14.578 1 88.31 80 MET B N 1
ATOM 2803 C CA . MET B 1 80 ? 20.234 3.48 -13.477 1 88.31 80 MET B CA 1
ATOM 2804 C C . MET B 1 80 ? 19.609 4.75 -12.914 1 88.31 80 MET B C 1
ATOM 2806 O O . MET B 1 80 ? 19.828 5.094 -11.75 1 88.31 80 MET B O 1
ATOM 2810 N N . ARG B 1 81 ? 18.844 5.398 -13.742 1 86.12 81 ARG B N 1
ATOM 2811 C CA . ARG B 1 81 ? 18.172 6.617 -13.305 1 86.12 81 ARG B CA 1
ATOM 2812 C C . ARG B 1 81 ? 16.797 6.301 -12.703 1 86.12 81 ARG B C 1
ATOM 2814 O O . ARG B 1 81 ? 16.141 7.18 -12.141 1 86.12 81 ARG B O 1
ATOM 2821 N N . HIS B 1 82 ? 16.344 5.082 -12.914 1 89.31 82 HIS B N 1
ATOM 2822 C CA . HIS B 1 82 ? 15.062 4.652 -12.375 1 89.31 82 HIS B CA 1
ATOM 2823 C C . HIS B 1 82 ? 15.203 4.184 -10.93 1 89.31 82 HIS B C 1
ATOM 2825 O O . HIS B 1 82 ? 16.109 3.422 -10.602 1 89.31 82 HIS B O 1
ATOM 2831 N N . PRO B 1 83 ? 14.383 4.547 -10.055 1 88.56 83 PRO B N 1
ATOM 2832 C CA . PRO B 1 83 ? 14.523 4.246 -8.633 1 88.56 83 PRO B CA 1
ATOM 2833 C C . PRO B 1 83 ? 14.578 2.75 -8.344 1 88.56 83 PRO B C 1
ATOM 2835 O O . PRO B 1 83 ? 15.203 2.328 -7.367 1 88.56 83 PRO B O 1
ATOM 2838 N N . VAL B 1 84 ? 13.977 1.971 -9.164 1 94.62 84 VAL B N 1
ATOM 2839 C CA . VAL B 1 84 ? 13.922 0.53 -8.938 1 94.62 84 VAL B CA 1
ATOM 2840 C C . VAL B 1 84 ? 14.867 -0.18 -9.906 1 94.62 84 VAL B C 1
ATOM 2842 O O . VAL B 1 84 ? 15.461 -1.204 -9.555 1 94.62 84 VAL B O 1
ATOM 2845 N N . GLY B 1 85 ? 15.055 0.391 -11.109 1 95.19 85 GLY B N 1
ATOM 2846 C CA . GLY B 1 85 ? 15.852 -0.251 -12.141 1 95.19 85 GLY B CA 1
ATOM 2847 C C . GLY B 1 85 ? 17.312 -0.432 -11.75 1 95.19 85 GLY B C 1
ATOM 2848 O O . GLY B 1 85 ? 17.859 -1.522 -11.898 1 95.19 85 GLY B O 1
ATOM 2849 N N . GLY B 1 86 ? 17.938 0.589 -11.219 1 93.38 86 GLY B N 1
ATOM 2850 C CA . GLY B 1 86 ? 19.328 0.526 -10.805 1 93.38 86 GLY B CA 1
ATOM 2851 C C . GLY B 1 86 ? 19.594 -0.53 -9.742 1 93.38 86 GLY B C 1
ATOM 2852 O O . GLY B 1 86 ? 20.391 -1.441 -9.953 1 93.38 86 GLY B O 1
ATOM 2853 N N . PRO B 1 87 ? 18.812 -0.391 -8.648 1 94.19 87 PRO B N 1
ATOM 2854 C CA . PRO B 1 87 ? 18.953 -1.395 -7.59 1 94.19 87 PRO B CA 1
ATOM 2855 C C . PRO B 1 87 ? 18.719 -2.816 -8.094 1 94.19 87 PRO B C 1
ATOM 2857 O O . PRO B 1 87 ? 19.375 -3.756 -7.637 1 94.19 87 PRO B O 1
ATOM 2860 N N . LEU B 1 88 ? 17.797 -3 -9.016 1 96.25 88 LEU B N 1
ATOM 2861 C CA . LEU B 1 88 ? 17.516 -4.324 -9.555 1 96.25 88 LEU B CA 1
ATOM 2862 C C . LEU B 1 88 ? 18.719 -4.852 -10.336 1 96.25 88 LEU B C 1
ATOM 2864 O O . LEU B 1 88 ? 19.109 -6.008 -10.164 1 96.25 88 LEU B O 1
ATOM 2868 N N . LEU B 1 89 ? 19.25 -4.027 -11.172 1 95.44 89 LEU B N 1
ATOM 2869 C CA . LEU B 1 89 ? 20.406 -4.441 -11.953 1 95.44 89 LEU B CA 1
ATOM 2870 C C . LEU B 1 89 ? 21.578 -4.789 -11.047 1 95.44 89 LEU B C 1
ATOM 2872 O O . LEU B 1 89 ? 22.266 -5.793 -11.266 1 95.44 89 LEU B O 1
ATOM 2876 N N . ASP B 1 90 ? 21.812 -3.982 -10.062 1 93.94 90 ASP B N 1
ATOM 2877 C CA . ASP B 1 90 ? 22.859 -4.258 -9.086 1 93.94 90 ASP B CA 1
ATOM 2878 C C . ASP B 1 90 ? 22.641 -5.609 -8.406 1 93.94 90 ASP B C 1
ATOM 2880 O O . ASP B 1 90 ? 23.578 -6.398 -8.258 1 93.94 90 ASP B O 1
ATOM 2884 N N . LEU B 1 91 ? 21.391 -5.855 -8.055 1 95.81 91 LEU B N 1
ATOM 2885 C CA . LEU B 1 91 ? 21.031 -7.113 -7.414 1 95.81 91 LEU B CA 1
ATOM 2886 C C . LEU B 1 91 ? 21.328 -8.297 -8.336 1 95.81 91 LEU B C 1
ATOM 2888 O O . LEU B 1 91 ? 21.953 -9.266 -7.918 1 95.81 91 LEU B O 1
ATOM 2892 N N . ILE B 1 92 ? 20.891 -8.195 -9.539 1 96.06 92 ILE B N 1
ATOM 2893 C CA . ILE B 1 92 ? 21.078 -9.273 -10.516 1 96.06 92 ILE B CA 1
ATOM 2894 C C . ILE B 1 92 ? 22.562 -9.578 -10.672 1 96.06 92 ILE B C 1
ATOM 2896 O O . ILE B 1 92 ? 22.969 -10.742 -10.672 1 96.06 92 ILE B O 1
ATOM 2900 N N . GLU B 1 93 ? 23.328 -8.57 -10.742 1 94.44 93 GLU B N 1
ATOM 2901 C CA . GLU B 1 93 ? 24.781 -8.727 -10.93 1 94.44 93 GLU B CA 1
ATOM 2902 C C . GLU B 1 93 ? 25.438 -9.297 -9.672 1 94.44 93 GLU B C 1
ATOM 2904 O O . GLU B 1 93 ? 26.156 -10.289 -9.75 1 94.44 93 GLU B O 1
ATOM 2909 N N . ARG B 1 94 ? 25.172 -8.734 -8.547 1 94.75 94 ARG B N 1
ATOM 2910 C CA . ARG B 1 94 ? 25.844 -9.102 -7.301 1 94.75 94 ARG B CA 1
ATOM 2911 C C . ARG B 1 94 ? 25.469 -10.516 -6.875 1 94.75 94 ARG B C 1
ATOM 2913 O O . ARG B 1 94 ? 26.297 -11.234 -6.312 1 94.75 94 ARG B O 1
ATOM 2920 N N . ARG B 1 95 ? 24.234 -10.867 -7.164 1 94.25 95 ARG B N 1
ATOM 2921 C CA . ARG B 1 95 ? 23.766 -12.164 -6.691 1 94.25 95 ARG B CA 1
ATOM 2922 C C . ARG B 1 95 ? 23.734 -13.18 -7.832 1 94.25 95 ARG B C 1
ATOM 2924 O O . ARG B 1 95 ? 23.297 -14.32 -7.637 1 94.25 95 ARG B O 1
ATOM 2931 N N . GLN B 1 96 ? 24.078 -12.75 -9.016 1 93.94 96 GLN B N 1
ATOM 2932 C CA . GLN B 1 96 ? 24.156 -13.602 -10.203 1 93.94 96 GLN B CA 1
ATOM 2933 C C . GLN B 1 96 ? 22.844 -14.344 -10.43 1 93.94 96 GLN B C 1
ATOM 2935 O O . GLN B 1 96 ? 22.844 -15.562 -10.609 1 93.94 96 GLN B O 1
ATOM 2940 N N . LEU B 1 97 ? 21.781 -13.586 -10.367 1 95.38 97 LEU B N 1
ATOM 2941 C CA . LEU B 1 97 ? 20.469 -14.18 -10.602 1 95.38 97 LEU B CA 1
ATOM 2942 C C . LEU B 1 97 ? 20.328 -14.641 -12.047 1 95.38 97 LEU B C 1
ATOM 2944 O O . LEU B 1 97 ? 20.812 -13.969 -12.961 1 95.38 97 LEU B O 1
ATOM 2948 N N . GLN B 1 98 ? 19.703 -15.758 -12.234 1 94.56 98 GLN B N 1
ATOM 2949 C CA . GLN B 1 98 ? 19.422 -16.219 -13.594 1 94.56 98 GLN B CA 1
ATOM 2950 C C . GLN B 1 98 ? 18.406 -15.305 -14.281 1 94.56 98 GLN B C 1
ATOM 2952 O O . GLN B 1 98 ? 17.281 -15.141 -13.797 1 94.56 98 GLN B O 1
ATOM 2957 N N . LEU B 1 99 ? 18.719 -14.797 -15.383 1 96.19 99 LEU B N 1
ATOM 2958 C CA . LEU B 1 99 ? 17.875 -13.836 -16.078 1 96.19 99 LEU B CA 1
ATOM 2959 C C . LEU B 1 99 ? 16.562 -14.477 -16.5 1 96.19 99 LEU B C 1
ATOM 2961 O O . LEU B 1 99 ? 15.523 -13.812 -16.531 1 96.19 99 LEU B O 1
ATOM 2965 N N . THR B 1 100 ? 16.641 -15.75 -16.797 1 95.88 100 THR B N 1
ATOM 2966 C CA . THR B 1 100 ? 15.422 -16.453 -17.188 1 95.88 100 THR B CA 1
ATOM 2967 C C . THR B 1 100 ? 14.375 -16.375 -16.078 1 95.88 100 THR B C 1
ATOM 2969 O O . THR B 1 100 ? 13.188 -16.219 -16.359 1 95.88 100 THR B O 1
ATOM 2972 N N . ASP B 1 101 ? 14.805 -16.469 -14.797 1 95.75 101 ASP B N 1
ATOM 2973 C CA . ASP B 1 101 ? 13.883 -16.391 -13.664 1 95.75 101 ASP B CA 1
ATOM 2974 C C . ASP B 1 101 ? 13.297 -14.984 -13.523 1 95.75 101 ASP B C 1
ATOM 2976 O O . ASP B 1 101 ? 12.109 -14.828 -13.234 1 95.75 101 ASP B O 1
ATOM 2980 N N . VAL B 1 102 ? 14.125 -14 -13.75 1 97.94 102 VAL B N 1
ATOM 2981 C CA . VAL B 1 102 ? 13.664 -12.617 -13.641 1 97.94 102 VAL B CA 1
ATOM 2982 C C . VAL B 1 102 ? 12.711 -12.305 -14.789 1 97.94 102 VAL B C 1
ATOM 2984 O O . VAL B 1 102 ? 11.664 -11.68 -14.586 1 97.94 102 VAL B O 1
ATOM 2987 N N . HIS B 1 103 ? 12.961 -12.812 -15.984 1 97.69 103 HIS B N 1
ATOM 2988 C CA . HIS B 1 103 ? 12.094 -12.617 -17.141 1 97.69 103 HIS B CA 1
ATOM 2989 C C . HIS B 1 103 ? 10.734 -13.273 -16.938 1 97.69 103 HIS B C 1
ATOM 2991 O O . HIS B 1 103 ? 9.711 -12.75 -17.375 1 97.69 103 HIS B O 1
ATOM 2997 N N . ASP B 1 104 ? 10.766 -14.375 -16.312 1 97.44 104 ASP B N 1
ATOM 2998 C CA . ASP B 1 104 ? 9.508 -15.086 -16.078 1 97.44 104 ASP B CA 1
ATOM 2999 C C . ASP B 1 104 ? 8.547 -14.234 -15.25 1 97.44 104 ASP B C 1
ATOM 3001 O O . ASP B 1 104 ? 7.336 -14.281 -15.453 1 97.44 104 ASP B O 1
ATOM 3005 N N . LEU B 1 105 ? 9.086 -13.422 -14.289 1 98.19 105 LEU B N 1
ATOM 3006 C CA . LEU B 1 105 ? 8.258 -12.539 -13.469 1 98.19 105 LEU B CA 1
ATOM 3007 C C . LEU B 1 105 ? 7.613 -11.453 -14.328 1 98.19 105 LEU B C 1
ATOM 3009 O O . LEU B 1 105 ? 6.527 -10.969 -14 1 98.19 105 LEU B O 1
ATOM 3013 N N . ILE B 1 106 ? 8.297 -11.078 -15.406 1 98.5 106 ILE B N 1
ATOM 3014 C CA . ILE B 1 106 ? 7.758 -10.078 -16.312 1 98.5 106 ILE B CA 1
ATOM 3015 C C . ILE B 1 106 ? 6.719 -10.719 -17.234 1 98.5 106 ILE B C 1
ATO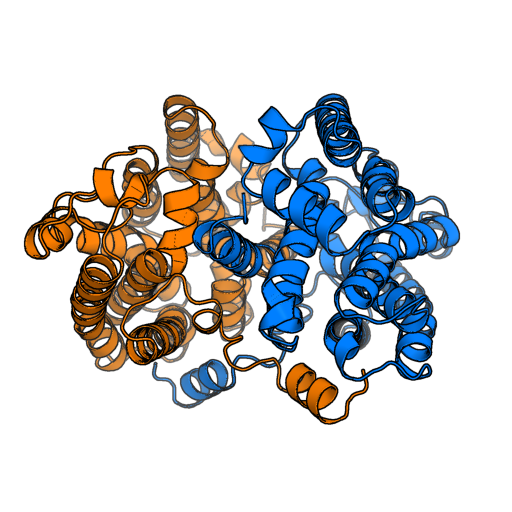M 3017 O O . ILE B 1 106 ? 5.609 -10.195 -17.375 1 98.5 106 ILE B O 1
ATOM 3021 N N . ASP B 1 107 ? 7.039 -11.883 -17.766 1 97.62 107 ASP B N 1
ATOM 3022 C CA . ASP B 1 107 ? 6.219 -12.555 -18.766 1 97.62 107 ASP B CA 1
ATOM 3023 C C . ASP B 1 107 ? 4.848 -12.914 -18.203 1 97.62 107 ASP B C 1
ATOM 3025 O O . ASP B 1 107 ? 3.834 -12.789 -18.891 1 97.62 107 ASP B O 1
ATOM 3029 N N . VAL B 1 108 ? 4.816 -13.359 -16.984 1 97.75 108 VAL B N 1
ATOM 3030 C CA . VAL B 1 108 ? 3.566 -13.828 -16.391 1 97.75 108 VAL B CA 1
ATOM 3031 C C . VAL B 1 108 ? 2.592 -12.656 -16.25 1 97.75 108 VAL B C 1
ATOM 3033 O O . VAL B 1 108 ? 1.375 -12.852 -16.281 1 97.75 108 VAL B O 1
ATOM 3036 N N . ARG B 1 109 ? 3.125 -11.414 -16.172 1 97.19 109 ARG B N 1
ATOM 3037 C CA . ARG B 1 109 ? 2.293 -10.234 -15.945 1 97.19 109 ARG B CA 1
ATOM 3038 C C . ARG B 1 109 ? 1.583 -9.82 -17.234 1 97.19 109 ARG B C 1
ATOM 3040 O O . ARG B 1 109 ? 0.649 -9.016 -17.203 1 97.19 109 ARG B O 1
ATOM 3047 N N . GLN B 1 110 ? 1.97 -10.406 -18.359 1 94.5 110 GLN B N 1
ATOM 3048 C CA . GLN B 1 110 ? 1.229 -10.18 -19.594 1 94.5 110 GLN B CA 1
ATOM 3049 C C . GLN B 1 110 ? -0.228 -10.602 -19.453 1 94.5 110 GLN B C 1
ATOM 3051 O O . GLN B 1 110 ? -1.122 -9.992 -20.047 1 94.5 110 GLN B O 1
ATOM 3056 N N . HIS B 1 111 ? -0.393 -11.594 -18.656 1 92.5 111 HIS B N 1
ATOM 3057 C CA . HIS B 1 111 ? -1.736 -12.086 -18.375 1 92.5 111 HIS B CA 1
ATOM 3058 C C . HIS B 1 111 ? -2.621 -10.984 -17.797 1 92.5 111 HIS B C 1
ATOM 3060 O O . HIS B 1 111 ? -3.816 -10.93 -18.094 1 92.5 111 HIS B O 1
ATOM 3066 N N . ASP B 1 112 ? -2.059 -10.133 -17 1 92.69 112 ASP B N 1
ATOM 3067 C CA . ASP B 1 112 ? -2.807 -9.086 -16.312 1 92.69 112 ASP B CA 1
ATOM 3068 C C . ASP B 1 112 ? -3.416 -8.094 -17.297 1 92.69 112 ASP B C 1
ATOM 3070 O O . ASP B 1 112 ? -4.387 -7.406 -16.984 1 92.69 112 ASP B O 1
ATOM 3074 N N . LEU B 1 113 ? -2.869 -8.031 -18.484 1 93.5 113 LEU B N 1
ATOM 3075 C CA . LEU B 1 113 ? -3.277 -7.016 -19.438 1 93.5 113 LEU B CA 1
ATOM 3076 C C . LEU B 1 113 ? -4.398 -7.535 -20.344 1 93.5 113 LEU B C 1
ATOM 3078 O O . LEU B 1 113 ? -4.949 -6.789 -21.156 1 93.5 113 LEU B O 1
ATOM 3082 N N . ASP B 1 114 ? -4.703 -8.797 -20.156 1 89.31 114 ASP B N 1
ATOM 3083 C CA . ASP B 1 114 ? -5.844 -9.43 -20.812 1 89.31 114 ASP B CA 1
ATOM 3084 C C . ASP B 1 114 ? -7.062 -9.453 -19.891 1 89.31 114 ASP B C 1
ATOM 3086 O O . ASP B 1 114 ? -7.008 -10.031 -18.797 1 89.31 114 ASP B O 1
ATOM 3090 N N . PRO B 1 115 ? -8.172 -8.875 -20.312 1 86.88 115 PRO B N 1
ATOM 3091 C CA . PRO B 1 115 ? -9.359 -8.867 -19.453 1 86.88 115 PRO B CA 1
ATOM 3092 C C . PRO B 1 115 ? -10.008 -10.242 -19.312 1 86.88 115 PRO B C 1
ATOM 3094 O O . PRO B 1 115 ? -10.883 -10.438 -18.469 1 86.88 115 PRO B O 1
ATOM 3097 N N . ALA B 1 116 ? -9.609 -11.156 -20.156 1 91.75 116 ALA B N 1
ATOM 3098 C CA . ALA B 1 116 ? -10.211 -12.492 -20.094 1 91.75 116 ALA B CA 1
ATOM 3099 C C . ALA B 1 116 ? -9.906 -13.18 -18.766 1 91.75 116 ALA B C 1
ATOM 3101 O O . ALA B 1 116 ? -8.781 -13.086 -18.266 1 91.75 116 ALA B O 1
ATOM 3102 N N . PRO B 1 117 ? -10.891 -13.805 -18.203 1 94.06 117 PRO B N 1
ATOM 3103 C CA . PRO B 1 117 ? -10.633 -14.586 -16.984 1 94.06 117 PRO B CA 1
ATOM 3104 C C . PRO B 1 117 ? -9.75 -15.805 -17.25 1 94.06 117 PRO B C 1
ATOM 3106 O O . PRO B 1 117 ? -9.469 -16.141 -18.406 1 94.06 117 PRO B O 1
ATOM 3109 N N . PHE B 1 118 ? -9.273 -16.344 -16.156 1 97.12 118 PHE B N 1
ATOM 3110 C CA . PHE B 1 118 ? -8.648 -17.656 -16.297 1 97.12 118 PHE B CA 1
ATOM 3111 C C . PHE B 1 118 ? -9.648 -18.672 -16.828 1 97.12 118 PHE B C 1
ATOM 3113 O O . PHE B 1 118 ? -10.797 -18.719 -16.375 1 97.12 118 PHE B O 1
ATOM 3120 N N . THR B 1 119 ? -9.211 -19.469 -17.766 1 96.69 119 THR B N 1
ATOM 3121 C CA . THR B 1 119 ? -10.117 -20.469 -18.344 1 96.69 119 THR B CA 1
ATOM 3122 C C . THR B 1 119 ? -10.266 -21.672 -17.422 1 96.69 119 THR B C 1
ATOM 3124 O O . THR B 1 119 ? -11.375 -22.172 -17.219 1 96.69 119 THR B O 1
ATOM 3127 N N . THR B 1 120 ? -9.102 -22.078 -16.875 1 98 120 THR B N 1
ATOM 3128 C CA . THR B 1 120 ? -9.109 -23.312 -16.094 1 98 120 THR B CA 1
ATOM 3129 C C . THR B 1 120 ? -8.422 -23.094 -14.75 1 98 120 THR B C 1
ATOM 3131 O O . THR B 1 120 ? -7.688 -22.125 -14.57 1 98 120 THR B O 1
ATOM 3134 N N . ILE B 1 121 ? -8.633 -24.047 -13.883 1 97.88 121 ILE B N 1
ATOM 3135 C CA . ILE B 1 121 ? -7.93 -24.109 -12.609 1 97.88 121 ILE B CA 1
ATOM 3136 C C . ILE B 1 121 ? -6.422 -24.172 -12.852 1 97.88 121 ILE B C 1
ATOM 3138 O O . ILE B 1 121 ? -5.645 -23.547 -12.125 1 97.88 121 ILE B O 1
ATOM 3142 N N . ALA B 1 122 ? -6.031 -24.906 -13.867 1 98.12 122 ALA B N 1
ATOM 3143 C CA . ALA B 1 122 ? -4.613 -25.047 -14.18 1 98.12 122 ALA B CA 1
ATOM 3144 C C . ALA B 1 122 ? -3.988 -23.719 -14.555 1 98.12 122 ALA B C 1
ATOM 3146 O O . ALA B 1 122 ? -2.877 -23.391 -14.125 1 98.12 122 ALA B O 1
ATOM 3147 N N . ASP B 1 123 ? -4.703 -22.922 -15.359 1 97.88 123 ASP B N 1
ATOM 3148 C CA . ASP B 1 123 ? -4.23 -21.578 -15.734 1 97.88 123 ASP B CA 1
ATOM 3149 C C . ASP B 1 123 ? -4.051 -20.703 -14.5 1 97.88 123 ASP B C 1
ATOM 3151 O O . ASP B 1 123 ? -3.062 -19.969 -14.391 1 97.88 123 ASP B O 1
ATOM 3155 N N . TRP B 1 124 ? -5 -20.812 -13.648 1 98.31 124 TRP B N 1
ATOM 3156 C CA . TRP B 1 124 ? -5.027 -20.031 -12.406 1 98.31 124 TRP B CA 1
ATOM 3157 C C . TRP B 1 124 ? -3.848 -20.406 -11.516 1 98.31 124 TRP B C 1
ATOM 3159 O O . TRP B 1 124 ? -3.117 -19.531 -11.039 1 98.31 124 TRP B O 1
ATOM 3169 N N . GLN B 1 125 ? -3.617 -21.672 -11.375 1 98.44 125 GLN B N 1
ATOM 3170 C CA . GLN B 1 125 ? -2.516 -22.156 -10.555 1 98.44 125 GLN B CA 1
ATOM 3171 C C . GLN B 1 125 ? -1.167 -21.828 -11.188 1 98.44 125 GLN B C 1
ATOM 3173 O O . GLN B 1 125 ? -0.214 -21.484 -10.484 1 98.44 125 GLN B O 1
ATOM 3178 N N . GLU B 1 126 ? -1.113 -21.953 -12.461 1 98.31 126 GLU B N 1
ATOM 3179 C CA . GLU B 1 126 ? 0.13 -21.641 -13.164 1 98.31 126 GLU B CA 1
ATOM 3180 C C . GLU B 1 126 ? 0.49 -20.156 -13.008 1 98.31 126 GLU B C 1
ATOM 3182 O O . GLU B 1 126 ? 1.663 -19.812 -12.844 1 98.31 126 GLU B O 1
ATOM 3187 N N . TYR B 1 127 ? -0.488 -19.328 -13.07 1 98.19 127 TYR B N 1
ATOM 3188 C CA . TYR B 1 127 ? -0.253 -17.922 -12.844 1 98.19 127 TYR B CA 1
ATOM 3189 C C . TYR B 1 127 ? 0.35 -17.688 -11.461 1 98.19 127 TYR B C 1
ATOM 3191 O O . TYR B 1 127 ? 1.321 -16.938 -11.32 1 98.19 127 TYR B O 1
ATOM 3199 N N . GLY B 1 128 ? -0.267 -18.312 -10.43 1 98.56 128 GLY B N 1
ATOM 3200 C CA . GLY B 1 128 ? 0.267 -18.188 -9.086 1 98.56 128 GLY B CA 1
ATOM 3201 C C . GLY B 1 128 ? 1.698 -18.672 -8.961 1 98.56 128 GLY B C 1
ATOM 3202 O O . GLY B 1 128 ? 2.533 -18.016 -8.344 1 98.56 128 GLY B O 1
ATOM 3203 N N . ARG B 1 129 ? 2 -19.812 -9.625 1 98.25 129 ARG B N 1
ATOM 3204 C CA . ARG B 1 129 ? 3.322 -20.422 -9.578 1 98.25 129 ARG B CA 1
ATOM 3205 C C . ARG B 1 129 ? 4.371 -19.516 -10.219 1 98.25 129 ARG B C 1
ATOM 3207 O O . ARG B 1 129 ? 5.484 -19.391 -9.703 1 98.25 129 ARG B O 1
ATOM 3214 N N . ARG B 1 130 ? 3.992 -18.906 -11.281 1 98.12 130 ARG B N 1
ATOM 3215 C CA . ARG B 1 130 ? 4.953 -18.141 -12.062 1 98.12 130 ARG B CA 1
ATOM 3216 C C . ARG B 1 130 ? 5.098 -16.719 -11.508 1 98.12 130 ARG B C 1
ATOM 3218 O O . ARG B 1 130 ? 6.156 -16.109 -11.648 1 98.12 130 ARG B O 1
ATOM 3225 N N . SER B 1 131 ? 4.02 -16.188 -10.906 1 98.06 131 SER B N 1
ATOM 3226 C CA . SER B 1 131 ? 4.078 -14.836 -10.375 1 98.06 131 SER B CA 1
ATOM 3227 C C . SER B 1 131 ? 4.699 -14.812 -8.984 1 98.06 131 SER B C 1
ATOM 3229 O O . SER B 1 131 ? 5.922 -14.836 -8.844 1 98.06 131 SER B O 1
ATOM 3231 N N . SER B 1 132 ? 3.887 -14.938 -7.914 1 98.5 132 SER B N 1
ATOM 3232 C CA . SER B 1 132 ? 4.438 -14.859 -6.562 1 98.5 132 SER B CA 1
ATOM 3233 C C . SER B 1 132 ? 5.238 -16.109 -6.223 1 98.5 132 SER B C 1
ATOM 3235 O O . SER B 1 132 ? 6.129 -16.078 -5.371 1 98.5 132 SER B O 1
ATOM 3237 N N . GLY B 1 133 ? 4.902 -17.297 -6.855 1 98.12 133 GLY B N 1
ATOM 3238 C CA . GLY B 1 133 ? 5.746 -18.453 -6.676 1 98.12 133 GLY B CA 1
ATOM 3239 C C . GLY B 1 133 ? 7.168 -18.25 -7.168 1 98.12 133 GLY B C 1
ATOM 3240 O O . GLY B 1 133 ? 8.125 -18.547 -6.453 1 98.12 133 GLY B O 1
ATOM 3241 N N . GLY B 1 134 ? 7.293 -17.781 -8.406 1 97.62 134 GLY B N 1
ATOM 3242 C CA . GLY B 1 134 ? 8.602 -17.453 -8.945 1 97.62 134 GLY B CA 1
ATOM 3243 C C . GLY B 1 134 ? 9.336 -16.406 -8.141 1 97.62 134 GLY B C 1
ATOM 3244 O O . GLY B 1 134 ? 10.547 -16.5 -7.926 1 97.62 134 GLY B O 1
ATOM 3245 N N . LEU B 1 135 ? 8.609 -15.391 -7.676 1 98.38 135 LEU B N 1
ATOM 3246 C CA . LEU B 1 135 ? 9.195 -14.336 -6.859 1 98.38 135 LEU B CA 1
ATOM 3247 C C . LEU B 1 135 ? 9.789 -14.906 -5.574 1 98.38 135 LEU B C 1
ATOM 3249 O O . LEU B 1 135 ? 10.906 -14.547 -5.188 1 98.38 135 LEU B O 1
ATOM 3253 N N . ALA B 1 136 ? 8.992 -15.773 -4.93 1 97.44 136 ALA B N 1
ATOM 3254 C CA . ALA B 1 136 ? 9.453 -16.359 -3.674 1 97.44 136 ALA B CA 1
ATOM 3255 C C . ALA B 1 136 ? 10.68 -17.234 -3.893 1 97.44 136 ALA B C 1
ATOM 3257 O O . ALA B 1 136 ? 11.594 -17.25 -3.062 1 97.44 136 ALA B O 1
ATOM 3258 N N . ARG B 1 137 ? 10.711 -17.953 -4.984 1 96.06 137 ARG B N 1
ATOM 3259 C CA . ARG B 1 137 ? 11.898 -18.734 -5.32 1 96.06 137 ARG B CA 1
ATOM 3260 C C . ARG B 1 137 ? 13.117 -17.844 -5.492 1 96.06 137 ARG B C 1
ATOM 3262 O O . ARG B 1 137 ? 14.203 -18.156 -4.984 1 96.06 137 ARG B O 1
ATOM 3269 N N . LEU B 1 138 ? 12.969 -16.781 -6.191 1 96.94 138 LEU B N 1
ATOM 3270 C CA . LEU B 1 138 ? 14.062 -15.836 -6.383 1 96.94 138 LEU B CA 1
ATOM 3271 C C . LEU B 1 138 ? 14.484 -15.203 -5.055 1 96.94 138 LEU B C 1
ATOM 3273 O O . LEU B 1 138 ? 15.672 -15.008 -4.805 1 96.94 138 LEU B O 1
ATOM 3277 N N . ALA B 1 139 ? 13.484 -14.844 -4.234 1 97.31 139 ALA B N 1
ATOM 3278 C CA . ALA B 1 139 ? 13.773 -14.289 -2.914 1 97.31 139 ALA B CA 1
ATOM 3279 C C . ALA B 1 139 ? 14.609 -15.266 -2.086 1 97.31 139 ALA B C 1
ATOM 3281 O O . ALA B 1 139 ? 15.555 -14.859 -1.405 1 97.31 139 ALA B O 1
ATOM 3282 N N . ALA B 1 140 ? 14.242 -16.531 -2.15 1 95.44 140 ALA B N 1
ATOM 3283 C CA . ALA B 1 140 ? 15.023 -17.547 -1.441 1 95.44 140 ALA B CA 1
ATOM 3284 C C . ALA B 1 140 ? 16.453 -17.594 -1.956 1 95.44 140 ALA B C 1
ATOM 3286 O O . ALA B 1 140 ? 17.406 -17.703 -1.17 1 95.44 140 ALA B O 1
ATOM 3287 N N . THR B 1 141 ? 16.609 -17.484 -3.258 1 95.31 141 THR B N 1
ATOM 3288 C CA . THR B 1 141 ? 17.938 -17.453 -3.857 1 95.31 141 THR B CA 1
ATOM 3289 C C . THR B 1 141 ? 18.734 -16.266 -3.354 1 95.31 141 THR B C 1
ATOM 3291 O O . THR B 1 141 ? 19.906 -16.406 -2.982 1 95.31 141 THR B O 1
ATOM 3294 N N . VAL B 1 142 ? 18.109 -15.133 -3.316 1 95.81 142 VAL B N 1
ATOM 3295 C CA . VAL B 1 142 ? 18.719 -13.898 -2.828 1 95.81 142 VAL B CA 1
ATOM 3296 C C . VAL B 1 142 ? 19.172 -14.094 -1.382 1 95.81 142 VAL B C 1
ATOM 3298 O O . VAL B 1 142 ? 20.203 -13.547 -0.971 1 95.81 142 VAL B O 1
ATOM 3301 N N . LEU B 1 143 ? 18.406 -14.898 -0.678 1 94.62 143 LEU B N 1
ATOM 3302 C CA . LEU B 1 143 ? 18.688 -15.125 0.734 1 94.62 143 LEU B CA 1
ATOM 3303 C C . LEU B 1 143 ? 19.672 -16.281 0.912 1 94.62 143 LEU B C 1
ATOM 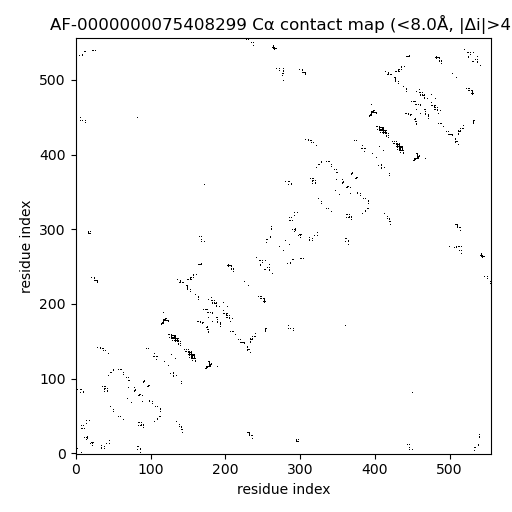3305 O O . LEU B 1 143 ? 20.047 -16.609 2.039 1 94.62 143 LEU B O 1
ATOM 3309 N N . GLY B 1 144 ? 20.094 -16.938 -0.192 1 91.88 144 GLY B N 1
ATOM 3310 C CA . GLY B 1 144 ? 21.188 -17.891 -0.162 1 91.88 144 GLY B CA 1
ATOM 3311 C C . GLY B 1 144 ? 20.719 -19.328 -0.314 1 91.88 144 GLY B C 1
ATOM 3312 O O . GLY B 1 144 ? 21.531 -20.25 -0.204 1 91.88 144 GLY B O 1
ATOM 3313 N N . ALA B 1 145 ? 19.453 -19.5 -0.464 1 90.31 145 ALA B N 1
ATOM 3314 C CA . ALA B 1 145 ? 18.938 -20.844 -0.675 1 90.31 145 ALA B CA 1
ATOM 3315 C C . ALA B 1 145 ? 18.859 -21.172 -2.162 1 90.31 145 ALA B C 1
ATOM 3317 O O . ALA B 1 145 ? 18.609 -20.297 -2.986 1 90.31 145 ALA B O 1
ATOM 3318 N N . GLU B 1 146 ? 19.188 -22.375 -2.502 1 80.62 146 GLU B N 1
ATOM 3319 C CA . GLU B 1 146 ? 19.078 -22.812 -3.893 1 80.62 146 GLU B CA 1
ATOM 3320 C C . GLU B 1 146 ? 17.875 -23.75 -4.086 1 80.62 146 GLU B C 1
ATOM 3322 O O . GLU B 1 146 ? 17.625 -24.625 -3.252 1 80.62 146 GLU B O 1
ATOM 3327 N N . ASP B 1 147 ? 17.172 -23.516 -5.246 1 71.62 147 ASP B N 1
ATOM 3328 C CA . ASP B 1 147 ? 16.094 -24.359 -5.738 1 71.62 147 ASP B CA 1
ATOM 3329 C C . ASP B 1 147 ? 15.109 -24.688 -4.625 1 71.62 147 ASP B C 1
ATOM 3331 O O . ASP B 1 147 ? 14.797 -25.859 -4.387 1 71.62 147 ASP B O 1
ATOM 3335 N N . CYS B 1 148 ? 14.555 -23.625 -4.117 1 83 148 CYS B N 1
ATOM 3336 C CA . CYS B 1 148 ? 13.695 -23.828 -2.953 1 83 148 CYS B CA 1
ATOM 3337 C C . CYS B 1 148 ? 12.25 -24.047 -3.373 1 83 148 CYS B C 1
ATOM 3339 O O . CYS B 1 148 ? 11.492 -23.078 -3.539 1 83 148 CYS B O 1
ATOM 3341 N N . ALA B 1 149 ? 11.875 -25.328 -3.541 1 90.75 149 ALA B N 1
ATOM 3342 C CA . ALA B 1 149 ? 10.508 -25.703 -3.9 1 90.75 149 ALA B CA 1
ATOM 3343 C C . ALA B 1 149 ? 9.516 -25.234 -2.846 1 90.75 149 ALA B C 1
ATOM 3345 O O . ALA B 1 149 ? 8.391 -24.844 -3.172 1 90.75 149 ALA B O 1
ATOM 3346 N N . ALA B 1 150 ? 9.953 -25.203 -1.654 1 93.25 150 ALA B N 1
ATOM 3347 C CA . ALA B 1 150 ? 9.094 -24.734 -0.563 1 93.25 150 ALA B CA 1
ATOM 3348 C C . ALA B 1 150 ? 8.75 -23.266 -0.725 1 93.25 150 ALA B C 1
ATOM 3350 O O . ALA B 1 150 ? 7.605 -22.859 -0.49 1 93.25 150 ALA B O 1
ATOM 3351 N N . ALA B 1 151 ? 9.742 -22.516 -1.146 1 94.81 151 ALA B N 1
ATOM 3352 C CA . ALA B 1 151 ? 9.508 -21.094 -1.365 1 94.81 151 ALA B CA 1
ATOM 3353 C C . ALA B 1 151 ? 8.531 -20.859 -2.514 1 94.81 151 ALA B C 1
ATOM 3355 O O . ALA B 1 151 ? 7.637 -20.016 -2.42 1 94.81 151 ALA B O 1
ATOM 3356 N N . GLN B 1 152 ? 8.703 -21.656 -3.545 1 96.31 152 GLN B N 1
ATOM 3357 C CA 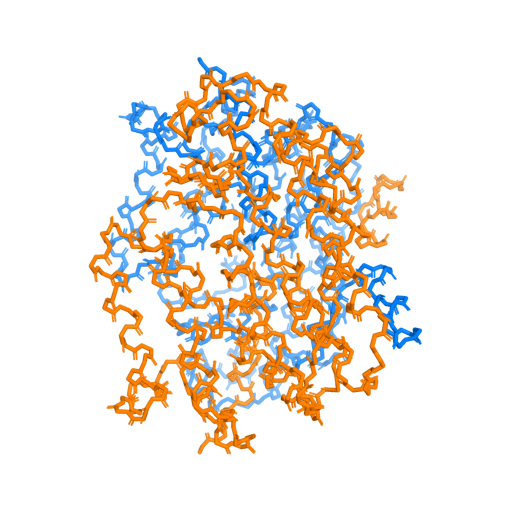. GLN B 1 152 ? 7.785 -21.531 -4.668 1 96.31 152 GLN B CA 1
ATOM 3358 C C . GLN B 1 152 ? 6.355 -21.859 -4.246 1 96.31 152 GLN B C 1
ATOM 3360 O O . GLN B 1 152 ? 5.41 -21.156 -4.629 1 96.31 152 GLN B O 1
ATOM 3365 N N . SER B 1 153 ? 6.223 -22.891 -3.467 1 97 153 SER B N 1
ATOM 3366 C CA . SER B 1 153 ? 4.902 -23.25 -2.965 1 97 153 SER B CA 1
ATOM 3367 C C . SER B 1 153 ? 4.324 -22.156 -2.08 1 97 153 SER B C 1
ATOM 3369 O O . SER B 1 153 ? 3.137 -21.828 -2.174 1 97 153 SER B O 1
ATOM 3371 N N . ALA B 1 154 ? 5.164 -21.578 -1.219 1 95.94 154 ALA B N 1
ATOM 3372 C CA . ALA B 1 154 ? 4.734 -20.484 -0.357 1 95.94 154 ALA B CA 1
ATOM 3373 C C . ALA B 1 154 ? 4.254 -19.297 -1.182 1 95.94 154 ALA B C 1
ATOM 3375 O O . ALA B 1 154 ? 3.182 -18.75 -0.921 1 95.94 154 ALA B O 1
ATOM 3376 N N . GLY B 1 155 ? 5.035 -18.953 -2.17 1 98 155 GLY B N 1
ATOM 3377 C CA . GLY B 1 155 ? 4.652 -17.844 -3.043 1 98 155 GLY B CA 1
ATOM 3378 C C . GLY B 1 155 ? 3.393 -18.125 -3.84 1 98 155 GLY B C 1
ATOM 3379 O O . GLY B 1 155 ? 2.566 -17.234 -4.039 1 98 155 GLY B O 1
ATOM 3380 N N . THR B 1 156 ? 3.283 -19.344 -4.301 1 98.5 156 THR B N 1
ATOM 3381 C CA . THR B 1 156 ? 2.088 -19.734 -5.043 1 98.5 156 THR B CA 1
ATOM 3382 C C . THR B 1 156 ? 0.843 -19.594 -4.172 1 98.5 156 THR B C 1
ATOM 3384 O O . THR B 1 156 ? -0.162 -19.031 -4.598 1 98.5 156 THR B O 1
ATOM 3387 N N . ALA B 1 157 ? 0.949 -20.062 -2.93 1 98.06 157 ALA B N 1
ATOM 3388 C CA . ALA B 1 157 ? -0.166 -19.938 -1.996 1 98.06 157 ALA B CA 1
ATOM 3389 C C . ALA B 1 157 ? -0.528 -18.469 -1.785 1 98.06 157 ALA B C 1
ATOM 3391 O O . ALA B 1 157 ? -1.708 -18.109 -1.765 1 98.06 157 ALA B O 1
ATOM 3392 N N . TRP B 1 158 ? 0.49 -17.641 -1.689 1 97.5 158 TRP B N 1
ATOM 3393 C CA . TRP B 1 158 ? 0.272 -16.219 -1.479 1 97.5 158 TRP B CA 1
ATOM 3394 C C . TRP B 1 158 ? -0.442 -15.586 -2.674 1 97.5 158 TRP B C 1
ATOM 3396 O O . TRP B 1 158 ? -1.406 -14.836 -2.506 1 97.5 158 TRP B O 1
ATOM 3406 N N . ALA B 1 159 ? -0.026 -15.93 -3.863 1 98.44 159 ALA B N 1
ATOM 3407 C CA . ALA B 1 159 ? -0.624 -15.375 -5.074 1 98.44 159 ALA B CA 1
ATOM 3408 C C . ALA B 1 159 ? -2.088 -15.789 -5.203 1 98.44 159 ALA B C 1
ATOM 3410 O O . ALA B 1 159 ? -2.957 -14.953 -5.449 1 98.44 159 ALA B O 1
ATOM 3411 N N . LEU B 1 160 ? -2.328 -17.047 -5.039 1 98.56 160 LEU B N 1
ATOM 3412 C CA . LEU B 1 160 ? -3.682 -17.547 -5.219 1 98.56 160 LEU B CA 1
ATOM 3413 C C . LEU B 1 160 ? -4.621 -17 -4.148 1 98.56 160 LEU B C 1
ATOM 3415 O O . LEU B 1 160 ? -5.758 -16.625 -4.449 1 98.56 160 LEU B O 1
ATOM 3419 N N . THR B 1 161 ? -4.133 -16.953 -2.922 1 97 161 THR B N 1
ATOM 3420 C CA . THR B 1 161 ? -4.906 -16.328 -1.853 1 97 161 THR B CA 1
ATOM 3421 C C . THR B 1 161 ? -5.223 -14.875 -2.188 1 97 161 THR B C 1
ATOM 3423 O O . THR B 1 161 ? -6.34 -14.414 -1.968 1 97 161 THR B O 1
ATOM 3426 N N . GLY B 1 162 ? -4.234 -14.195 -2.717 1 95.69 162 GLY B N 1
ATOM 3427 C CA . GLY B 1 162 ? -4.438 -12.812 -3.111 1 95.69 162 GLY B CA 1
ATOM 3428 C C . GLY B 1 162 ? -5.516 -12.641 -4.164 1 95.69 162 GLY B C 1
ATOM 3429 O O . GLY B 1 162 ? -6.312 -11.703 -4.105 1 95.69 162 GLY B O 1
ATOM 3430 N N . LEU B 1 163 ? -5.586 -13.523 -5.117 1 96.56 163 LEU B N 1
ATOM 3431 C CA . LEU B 1 163 ? -6.602 -13.477 -6.168 1 96.56 163 LEU B CA 1
ATOM 3432 C C . LEU B 1 163 ? -7.996 -13.672 -5.582 1 96.56 163 LEU B C 1
ATOM 3434 O O . LEU B 1 163 ? -8.961 -13.078 -6.066 1 96.56 163 LEU B O 1
ATOM 3438 N N . LEU B 1 164 ? -8.094 -14.477 -4.559 1 95.88 164 LEU B N 1
ATOM 3439 C CA . LEU B 1 164 ? -9.367 -14.719 -3.896 1 95.88 164 LEU B CA 1
ATOM 3440 C C . LEU B 1 164 ? -9.766 -13.523 -3.033 1 95.88 164 LEU B C 1
ATOM 3442 O O . LEU B 1 164 ? -10.867 -12.984 -3.172 1 95.88 164 LEU B O 1
ATOM 3446 N N . ARG B 1 165 ? -8.828 -13.078 -2.236 1 90.62 165 ARG B N 1
ATOM 3447 C CA . ARG B 1 165 ? -9.078 -12.016 -1.268 1 90.62 165 ARG B CA 1
ATOM 3448 C C . ARG B 1 165 ? -9.414 -10.703 -1.969 1 90.62 165 ARG B C 1
ATOM 3450 O O . ARG B 1 165 ? -10.242 -9.93 -1.487 1 90.62 165 ARG B O 1
ATOM 3457 N N . SER B 1 166 ? -8.812 -10.523 -3.086 1 92.5 166 SER B N 1
ATOM 3458 C CA . SER B 1 166 ? -8.938 -9.242 -3.764 1 92.5 166 SER B CA 1
ATOM 3459 C C . SER B 1 166 ? -9.984 -9.289 -4.867 1 92.5 166 SER B C 1
ATOM 3461 O O . SER B 1 166 ? -10.023 -8.422 -5.738 1 92.5 166 SER B O 1
ATOM 3463 N N . LEU B 1 167 ? -10.828 -10.266 -4.875 1 92.25 167 LEU B N 1
ATOM 3464 C CA . LEU B 1 167 ? -11.844 -10.406 -5.91 1 92.25 167 LEU B CA 1
ATOM 3465 C C . LEU B 1 167 ? -12.703 -9.156 -6.008 1 92.25 167 LEU B C 1
ATOM 3467 O O . LEU B 1 167 ? -12.938 -8.641 -7.105 1 92.25 167 LEU B O 1
ATOM 3471 N N . PRO B 1 168 ? -13.188 -8.594 -4.855 1 87.19 168 PRO B N 1
ATOM 3472 C CA . PRO B 1 168 ? -13.992 -7.375 -4.973 1 87.19 168 PRO B CA 1
ATOM 3473 C C . PRO B 1 168 ? -13.258 -6.242 -5.684 1 87.19 168 PRO B C 1
ATOM 3475 O O . PRO B 1 168 ? -13.844 -5.535 -6.504 1 87.19 168 PRO B O 1
ATOM 3478 N N . PHE B 1 169 ? -12.008 -6.125 -5.426 1 87.12 169 PHE B N 1
ATOM 3479 C CA . PHE B 1 169 ? -11.172 -5.102 -6.051 1 87.12 169 PHE B CA 1
ATOM 3480 C C . PHE B 1 169 ? -11.031 -5.359 -7.543 1 87.12 169 PHE B C 1
ATOM 3482 O O . PHE B 1 169 ? -11.172 -4.441 -8.352 1 87.12 169 PHE B O 1
ATOM 3489 N N . HIS B 1 170 ? -10.742 -6.617 -7.906 1 89.56 170 HIS B N 1
ATOM 3490 C CA . HIS B 1 170 ? -10.578 -6.977 -9.312 1 89.56 170 HIS B CA 1
ATOM 3491 C C . HIS B 1 170 ? -11.875 -6.766 -10.086 1 89.56 170 HIS B C 1
ATOM 3493 O O . HIS B 1 170 ? -11.844 -6.297 -11.227 1 89.56 170 HIS B O 1
ATOM 3499 N N . LEU B 1 171 ? -12.961 -7.082 -9.477 1 88.25 171 LEU B N 1
ATOM 3500 C CA . LEU B 1 171 ? -14.25 -6.898 -10.133 1 88.25 171 LEU B CA 1
ATOM 3501 C C . LEU B 1 171 ? -14.539 -5.422 -10.375 1 88.25 171 LEU B C 1
ATOM 3503 O O . LEU B 1 171 ? -15.062 -5.047 -11.422 1 88.25 171 LEU B O 1
ATOM 3507 N N . ALA B 1 172 ? -14.164 -4.637 -9.383 1 83.25 172 ALA B N 1
ATOM 3508 C CA . ALA B 1 172 ? -14.336 -3.195 -9.523 1 83.25 172 ALA B CA 1
ATOM 3509 C C . ALA B 1 172 ? -13.508 -2.654 -10.688 1 83.25 172 ALA B C 1
ATOM 3511 O O . ALA B 1 172 ? -13.82 -1.604 -11.25 1 83.25 172 ALA B O 1
ATOM 3512 N N . GLN B 1 173 ? -12.461 -3.408 -11.047 1 83.25 173 GLN B N 1
ATOM 3513 C CA . GLN B 1 173 ? -11.609 -3.029 -12.172 1 83.25 173 GLN B CA 1
ATOM 3514 C C . GLN B 1 173 ? -12.055 -3.715 -13.453 1 83.25 173 GLN B C 1
ATOM 3516 O O . GLN B 1 173 ? -11.359 -3.652 -14.469 1 83.25 173 GLN B O 1
ATOM 3521 N N . GLY B 1 174 ? -13.141 -4.488 -13.336 1 85.19 174 GLY B N 1
ATOM 3522 C CA . GLY B 1 174 ? -13.703 -5.125 -14.523 1 85.19 174 GLY B CA 1
ATOM 3523 C C . GLY B 1 174 ? -13.055 -6.457 -14.844 1 85.19 174 GLY B C 1
ATOM 3524 O O . GLY B 1 174 ? -13.055 -6.891 -16 1 85.19 174 GLY B O 1
ATOM 3525 N N . TRP B 1 175 ? -12.492 -7.004 -13.906 1 90.25 175 TRP B N 1
ATOM 3526 C CA . TRP B 1 175 ? -11.805 -8.273 -14.133 1 90.25 175 TRP B CA 1
ATOM 3527 C C . TRP B 1 175 ? -12.266 -9.328 -13.125 1 90.25 175 TRP B C 1
ATOM 3529 O O . TRP B 1 175 ? -12.234 -9.094 -11.914 1 90.25 175 TRP B O 1
ATOM 3539 N N . CYS B 1 176 ? -12.688 -10.461 -13.609 1 93.56 176 CYS B N 1
ATOM 3540 C CA . CYS B 1 176 ? -12.977 -11.609 -12.758 1 93.56 176 CYS B CA 1
ATOM 3541 C C . CYS B 1 176 ? -11.758 -12.508 -12.609 1 93.56 176 CYS B C 1
ATOM 3543 O O . CYS B 1 176 ? -11.375 -13.203 -13.547 1 93.56 176 CYS B O 1
ATOM 3545 N N . SER B 1 177 ? -11.219 -12.602 -11.461 1 94.06 177 SER B N 1
ATOM 3546 C CA . SER B 1 177 ? -9.953 -13.289 -11.227 1 94.06 177 SER B CA 1
ATOM 3547 C C . SER B 1 177 ? -10.172 -14.766 -10.93 1 94.06 177 SER B C 1
ATOM 3549 O O . SER B 1 177 ? -9.242 -15.477 -10.539 1 94.06 177 SER B O 1
ATOM 3551 N N . LEU B 1 178 ? -11.414 -15.289 -11.047 1 96.69 178 LEU B N 1
ATOM 3552 C CA . LEU B 1 178 ? -11.703 -16.703 -10.797 1 96.69 178 LEU B CA 1
ATOM 3553 C C . LEU B 1 178 ? -11.719 -17.484 -12.102 1 96.69 178 LEU B C 1
ATOM 3555 O O . LEU B 1 178 ? -12.188 -16.984 -13.133 1 96.69 178 LEU B O 1
ATOM 3559 N N . PRO B 1 179 ? -11.242 -18.703 -12.016 1 97.88 179 PRO B N 1
ATOM 3560 C CA . PRO B 1 179 ? -11.281 -19.531 -13.227 1 97.88 179 PRO B CA 1
ATOM 3561 C C . PRO B 1 179 ? -12.703 -19.828 -13.695 1 97.88 179 PRO B C 1
ATOM 3563 O O . PRO B 1 179 ? -13.555 -20.219 -12.898 1 97.88 179 PRO B O 1
ATOM 3566 N N . ALA B 1 180 ? -12.961 -19.734 -14.969 1 97.12 180 ALA B N 1
ATOM 3567 C CA . ALA B 1 180 ? -14.281 -19.891 -15.578 1 97.12 180 ALA B CA 1
ATOM 3568 C C . ALA B 1 180 ? -14.82 -21.297 -15.375 1 97.12 180 ALA B C 1
ATOM 3570 O O . ALA B 1 180 ? -16.031 -21.484 -15.219 1 97.12 180 ALA B O 1
ATOM 3571 N N . ASP B 1 181 ? -13.969 -22.25 -15.422 1 97.31 181 ASP B N 1
ATOM 3572 C CA . ASP B 1 181 ? -14.43 -23.625 -15.281 1 97.31 181 ASP B CA 1
ATOM 3573 C C . ASP B 1 181 ? -14.984 -23.891 -13.883 1 97.31 181 ASP B C 1
ATOM 3575 O O . ASP B 1 181 ? -15.953 -24.625 -13.727 1 97.31 181 ASP B O 1
ATOM 3579 N N . VAL B 1 182 ? -14.414 -23.266 -12.844 1 97.38 182 VAL B N 1
ATOM 3580 C CA . VAL B 1 182 ? -14.93 -23.406 -11.484 1 97.38 182 VAL B CA 1
ATOM 3581 C C . VAL B 1 182 ? -16.281 -22.719 -11.375 1 97.38 182 VAL B C 1
ATOM 3583 O O . VAL B 1 182 ? -17.219 -23.25 -10.766 1 97.38 182 VAL B O 1
ATOM 3586 N N . LEU B 1 183 ? -16.406 -21.547 -11.953 1 96.06 183 LEU B N 1
ATOM 3587 C CA . LEU B 1 183 ? -17.672 -20.828 -11.953 1 96.06 183 LEU B CA 1
ATOM 3588 C C . LEU B 1 183 ? -18.75 -21.609 -12.68 1 96.06 183 LEU B C 1
ATOM 3590 O O . LEU B 1 183 ? -19.875 -21.719 -12.188 1 96.06 183 LEU B O 1
ATOM 3594 N N . ALA B 1 184 ? -18.375 -22.188 -13.805 1 95.88 184 ALA B N 1
ATOM 3595 C CA . ALA B 1 184 ? -19.312 -22.984 -14.586 1 95.88 184 ALA B CA 1
ATOM 3596 C C . ALA B 1 184 ? -19.844 -24.156 -13.773 1 95.88 184 ALA B C 1
ATOM 3598 O O . ALA B 1 184 ? -21 -24.547 -13.898 1 95.88 184 ALA B O 1
ATOM 3599 N N . GLY B 1 185 ? -18.953 -24.703 -13 1 95.19 185 GLY B N 1
ATOM 3600 C CA . GLY B 1 185 ? -19.344 -25.797 -12.133 1 95.19 185 GLY B CA 1
ATOM 3601 C C . GLY B 1 185 ? -20.438 -25.422 -11.148 1 95.19 185 GLY B C 1
ATOM 3602 O O . GLY B 1 185 ? -21.172 -26.281 -10.656 1 95.19 185 GLY B O 1
ATOM 3603 N N . GLN B 1 186 ? -20.562 -24.141 -10.828 1 94.19 186 GLN B N 1
ATOM 3604 C CA . GLN B 1 186 ? -21.594 -23.641 -9.914 1 94.19 186 GLN B CA 1
ATOM 3605 C C . GLN B 1 186 ? -22.75 -23.016 -10.68 1 94.19 186 GLN B C 1
ATOM 3607 O O . GLN B 1 186 ? -23.641 -22.406 -10.078 1 94.19 186 GLN B O 1
ATOM 3612 N N . GLY B 1 187 ? -22.641 -23.047 -12.023 1 93.25 187 GLY B N 1
ATOM 3613 C CA . GLY B 1 187 ? -23.719 -22.562 -12.859 1 93.25 187 GLY B CA 1
ATOM 3614 C C . GLY B 1 187 ? -23.672 -21.062 -13.086 1 93.25 187 GLY B C 1
ATOM 3615 O O . GLY B 1 187 ? -24.703 -20.438 -13.359 1 93.25 187 GLY B O 1
ATOM 3616 N N . VAL B 1 188 ? -22.531 -20.484 -12.852 1 93 188 VAL B N 1
ATOM 3617 C CA . VAL B 1 188 ? -22.406 -19.047 -13.047 1 93 188 VAL B CA 1
ATOM 3618 C C . VAL B 1 188 ? -21.281 -18.75 -14.039 1 93 188 VAL B C 1
ATOM 3620 O O . VAL B 1 188 ? -20.359 -19.547 -14.188 1 93 188 VAL B O 1
ATOM 3623 N N . SER B 1 189 ? -21.422 -17.688 -14.797 1 93.5 189 SER B N 1
ATOM 3624 C CA . SER B 1 189 ? -20.391 -17.266 -15.734 1 93.5 189 SER B CA 1
ATOM 3625 C C . SER B 1 189 ? -19.594 -16.078 -15.18 1 93.5 189 SER B C 1
ATOM 3627 O O . SER B 1 189 ? -20.047 -15.398 -14.266 1 93.5 189 SER B O 1
ATOM 3629 N N . SER B 1 190 ? -18.391 -15.914 -15.773 1 93.12 190 SER B N 1
ATOM 3630 C CA . SER B 1 190 ? -17.578 -14.766 -15.391 1 93.12 190 SER B CA 1
ATOM 3631 C C . SER B 1 190 ? -18.312 -13.453 -15.656 1 93.12 190 SER B C 1
ATOM 3633 O O . SER B 1 190 ? -18.172 -12.5 -14.883 1 93.12 190 SER B O 1
ATOM 3635 N N . ASP B 1 191 ? -19.078 -13.453 -16.688 1 90.94 191 ASP B N 1
ATOM 3636 C CA . ASP B 1 191 ? -19.828 -12.25 -17.047 1 90.94 191 ASP B CA 1
ATOM 3637 C C . ASP B 1 191 ? -20.891 -11.93 -15.992 1 90.94 191 ASP B C 1
ATOM 3639 O O . ASP B 1 191 ? -21.125 -10.766 -15.664 1 90.94 191 ASP B O 1
ATOM 3643 N N . GLU B 1 192 ? -21.484 -12.945 -15.523 1 90.69 192 GLU B N 1
ATOM 3644 C CA . GLU B 1 192 ? -22.484 -12.758 -14.477 1 90.69 192 GLU B CA 1
ATOM 3645 C C . GLU B 1 192 ? -21.859 -12.227 -13.195 1 90.69 192 GLU B C 1
ATOM 3647 O O . GLU B 1 192 ? -22.453 -11.398 -12.5 1 90.69 192 GLU B O 1
ATOM 3652 N N . VAL B 1 193 ? -20.703 -12.734 -12.945 1 90.69 193 VAL B N 1
ATOM 3653 C CA . VAL B 1 193 ? -19.984 -12.258 -11.758 1 90.69 193 VAL B CA 1
ATOM 3654 C C . VAL B 1 193 ? -19.641 -10.781 -11.922 1 90.69 193 VAL B C 1
ATOM 3656 O O . VAL B 1 193 ? -19.828 -9.984 -11 1 90.69 193 VAL B O 1
ATOM 3659 N N . LEU B 1 194 ? -19.203 -10.398 -13.086 1 87.75 194 LEU B N 1
ATOM 3660 C CA . LEU B 1 194 ? -18.797 -9.031 -13.383 1 87.75 194 LEU B CA 1
ATOM 3661 C C . LEU B 1 194 ? -19.984 -8.078 -13.305 1 87.75 194 LEU B C 1
ATOM 3663 O O . LEU B 1 194 ? -19.828 -6.93 -12.875 1 87.75 194 LEU B O 1
ATOM 3667 N N . SER B 1 195 ? -21.094 -8.586 -13.664 1 83.38 195 SER B N 1
ATOM 3668 C CA . SER B 1 195 ? -22.266 -7.73 -13.703 1 83.38 195 SER B CA 1
ATOM 3669 C C . SER B 1 195 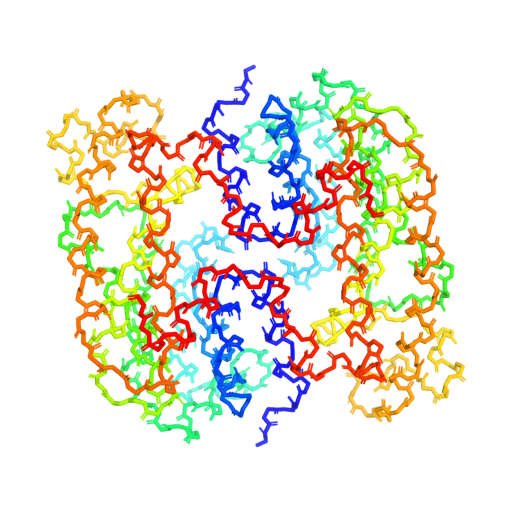? -22.984 -7.699 -12.352 1 83.38 195 SER B C 1
ATOM 3671 O O . SER B 1 195 ? -24.031 -7.082 -12.211 1 83.38 195 SER B O 1
ATOM 3673 N N . ALA B 1 196 ? -22.328 -8.281 -11.375 1 73.94 196 ALA B N 1
ATOM 3674 C CA . ALA B 1 196 ? -22.906 -8.352 -10.039 1 73.94 196 ALA B CA 1
ATOM 3675 C C . ALA B 1 196 ? -24.297 -8.977 -10.07 1 73.94 196 ALA B C 1
ATOM 3677 O O . ALA B 1 196 ? -25.125 -8.68 -9.219 1 73.94 196 ALA B O 1
ATOM 3678 N N . ALA B 1 197 ? -24.656 -9.695 -10.984 1 69.94 197 ALA B N 1
ATOM 3679 C CA . ALA B 1 197 ? -25.938 -10.391 -11.133 1 69.94 197 ALA B CA 1
ATOM 3680 C C . ALA B 1 197 ? -25.844 -11.828 -10.617 1 69.94 197 ALA B C 1
ATOM 3682 O O . ALA B 1 197 ? -26.766 -12.617 -10.805 1 69.94 197 ALA B O 1
ATOM 3683 N N . VAL B 1 198 ? -24.859 -11.961 -9.914 1 69.88 198 VAL B N 1
ATOM 3684 C CA . VAL B 1 198 ? -24.594 -13.352 -9.562 1 69.88 198 VAL B CA 1
ATOM 3685 C C . VAL B 1 198 ? -25.172 -13.672 -8.195 1 69.88 198 VAL B C 1
ATOM 3687 O O . VAL B 1 198 ? -25.219 -12.805 -7.312 1 69.88 198 VAL B O 1
ATOM 3690 N N . ASP B 1 199 ? -25.578 -14.906 -8.234 1 80 199 ASP B N 1
ATOM 3691 C CA . ASP B 1 199 ? -25.969 -15.484 -6.949 1 80 199 ASP B CA 1
ATOM 3692 C C . ASP B 1 199 ? -24.797 -15.5 -5.973 1 80 199 ASP B C 1
ATOM 3694 O O . ASP B 1 199 ? -23.766 -16.109 -6.254 1 80 199 ASP B O 1
ATOM 3698 N N . LYS B 1 200 ? -24.938 -14.914 -4.895 1 85.06 200 LYS B N 1
ATOM 3699 C CA . LYS B 1 200 ? -23.891 -14.789 -3.883 1 85.06 200 LYS B CA 1
ATOM 3700 C C . LYS B 1 200 ? -23.469 -16.156 -3.355 1 85.06 200 LYS B C 1
ATOM 3702 O O . LYS B 1 200 ? -22.297 -16.375 -3.045 1 85.06 200 LYS B O 1
ATOM 3707 N N . THR B 1 201 ? -24.375 -17.062 -3.373 1 90.56 201 THR B N 1
ATOM 3708 C CA . THR B 1 201 ? -24.094 -18.391 -2.861 1 90.56 201 THR B CA 1
ATOM 3709 C C . THR B 1 201 ? -23.172 -19.156 -3.814 1 90.56 201 THR B C 1
ATOM 3711 O O . THR B 1 201 ? -22.219 -19.812 -3.379 1 90.56 201 THR B O 1
ATOM 3714 N N . ALA B 1 202 ? -23.469 -19.047 -5.082 1 92.31 202 ALA B N 1
ATOM 3715 C CA . ALA B 1 202 ? -22.656 -19.719 -6.082 1 92.31 202 ALA B CA 1
ATOM 3716 C C . ALA B 1 202 ? -21.234 -19.156 -6.105 1 92.31 202 ALA B C 1
ATOM 3718 O O . ALA B 1 202 ? -20.266 -19.906 -6.234 1 92.31 202 ALA B O 1
ATOM 3719 N N . LEU B 1 203 ? -21.156 -17.922 -5.98 1 93.06 203 LEU B N 1
ATOM 3720 C CA . LEU B 1 203 ? -19.859 -17.281 -5.957 1 93.06 203 LEU B CA 1
ATOM 3721 C C . LEU B 1 203 ? -19.062 -17.703 -4.723 1 93.06 203 LEU B C 1
ATOM 3723 O O . LEU B 1 203 ? -17.891 -18.047 -4.828 1 93.06 203 LEU B O 1
ATOM 3727 N N . ALA B 1 204 ? -19.703 -17.719 -3.598 1 94.69 204 ALA B N 1
ATOM 3728 C CA . ALA B 1 204 ? -19.062 -18.141 -2.355 1 94.69 204 ALA B CA 1
ATOM 3729 C C . ALA B 1 204 ? -18.594 -19.594 -2.449 1 94.69 204 ALA B C 1
ATOM 3731 O O . ALA B 1 204 ? -17.5 -19.922 -1.996 1 94.69 204 ALA B O 1
ATOM 3732 N N . ALA B 1 205 ? -19.422 -20.422 -3.043 1 96.31 205 ALA B N 1
ATOM 3733 C CA . ALA B 1 205 ? -19.047 -21.812 -3.23 1 96.31 205 ALA B CA 1
ATOM 3734 C C . ALA B 1 205 ? -17.828 -21.953 -4.129 1 96.31 205 ALA B C 1
ATOM 3736 O O . ALA B 1 205 ? -16.953 -22.781 -3.879 1 96.31 205 ALA B O 1
ATOM 3737 N N . SER B 1 206 ? -17.766 -21.125 -5.168 1 96.88 206 SER B N 1
ATOM 3738 C CA . SER B 1 206 ? -16.609 -21.125 -6.055 1 96.88 206 SER B CA 1
ATOM 3739 C C . SER B 1 206 ? -15.352 -20.703 -5.309 1 96.88 206 SER B C 1
ATOM 3741 O O . SER B 1 206 ? -14.297 -21.312 -5.477 1 96.88 206 SER B O 1
ATOM 3743 N N . VAL B 1 207 ? -15.469 -19.703 -4.473 1 96.69 207 VAL B N 1
ATOM 3744 C CA . VAL B 1 207 ? -14.344 -19.203 -3.691 1 96.69 207 VAL B CA 1
ATOM 3745 C C . VAL B 1 207 ? -13.859 -20.281 -2.738 1 96.69 207 VAL B C 1
ATOM 3747 O O . VAL B 1 207 ? -12.656 -20.531 -2.615 1 96.69 207 VAL B O 1
ATOM 3750 N N . LEU B 1 208 ? -14.758 -21.016 -2.125 1 97.5 208 LEU B N 1
ATOM 3751 C CA . LEU B 1 208 ? -14.391 -22.078 -1.192 1 97.5 208 LEU B CA 1
ATOM 3752 C C . LEU B 1 208 ? -13.688 -23.219 -1.915 1 97.5 208 LEU B C 1
ATOM 3754 O O . LEU B 1 208 ? -12.703 -23.766 -1.411 1 97.5 208 LEU B O 1
ATOM 3758 N N . THR B 1 209 ? -14.219 -23.547 -3.078 1 97.69 209 THR B N 1
ATOM 3759 C CA . THR B 1 209 ? -13.578 -24.578 -3.887 1 97.69 209 THR B CA 1
ATOM 3760 C C . THR B 1 209 ? -12.133 -24.203 -4.195 1 97.69 209 THR B C 1
ATOM 3762 O O . THR B 1 209 ? -11.227 -25.031 -4.051 1 97.69 209 THR B O 1
ATOM 3765 N N . LEU B 1 210 ? -11.938 -23 -4.57 1 98.31 210 LEU B N 1
ATOM 3766 C CA . LEU B 1 210 ? -10.602 -22.547 -4.934 1 98.31 210 LEU B CA 1
ATOM 3767 C C . LEU B 1 210 ? -9.719 -22.422 -3.697 1 98.31 210 LEU B C 1
ATOM 3769 O O . LEU B 1 210 ? -8.5 -22.641 -3.771 1 98.31 210 LEU B O 1
ATOM 3773 N N . THR B 1 211 ? -10.305 -22.016 -2.566 1 97.62 211 THR B N 1
ATOM 3774 C CA . THR B 1 211 ? -9.562 -21.984 -1.31 1 97.62 211 THR B CA 1
ATOM 3775 C C . THR B 1 211 ? -8.977 -23.359 -0.995 1 97.62 211 THR B C 1
ATOM 3777 O O . THR B 1 211 ? -7.824 -23.453 -0.564 1 97.62 211 THR B O 1
ATOM 3780 N N . ASP B 1 212 ? -9.711 -24.406 -1.266 1 97.56 212 ASP B N 1
ATOM 3781 C CA . ASP B 1 212 ? -9.258 -25.766 -1.021 1 97.56 212 ASP B CA 1
ATOM 3782 C C . ASP B 1 212 ? -8.07 -26.125 -1.917 1 97.56 212 ASP B C 1
ATOM 3784 O O . ASP B 1 212 ? -7.191 -26.891 -1.519 1 97.56 212 ASP B O 1
ATOM 3788 N N . LEU B 1 213 ? -8.055 -25.562 -3.062 1 97.88 213 LEU B N 1
ATOM 3789 C CA . LEU B 1 213 ? -7 -25.859 -4.023 1 97.88 213 LEU B CA 1
ATOM 3790 C C . LEU B 1 213 ? -5.703 -25.156 -3.646 1 97.88 213 LEU B C 1
ATOM 3792 O O . LEU B 1 213 ? -4.637 -25.484 -4.18 1 97.88 213 LEU B O 1
ATOM 3796 N N . VAL B 1 214 ? -5.727 -24.172 -2.721 1 98.38 214 VAL B N 1
ATOM 3797 C CA . VAL B 1 214 ? -4.531 -23.469 -2.281 1 98.38 214 VAL B CA 1
ATOM 3798 C C . VAL B 1 214 ? -3.84 -24.25 -1.17 1 98.38 214 VAL B C 1
ATOM 3800 O O . VAL B 1 214 ? -2.623 -24.156 -0.998 1 98.38 214 VAL B O 1
ATOM 3803 N N . GLU B 1 215 ? -4.59 -25.125 -0.456 1 96.12 215 GLU B N 1
ATOM 3804 C CA . GLU B 1 215 ? -4.145 -25.797 0.76 1 96.12 215 GLU B CA 1
ATOM 3805 C C . GLU B 1 215 ? -2.934 -26.688 0.488 1 96.12 215 GLU B C 1
ATOM 3807 O O . GLU B 1 215 ? -1.976 -26.688 1.266 1 96.12 215 GLU B O 1
ATOM 3812 N N . PRO B 1 216 ? -2.947 -27.438 -0.625 1 96.75 216 PRO B N 1
ATOM 3813 C CA . PRO B 1 216 ? -1.768 -28.266 -0.895 1 96.75 216 PRO B CA 1
ATOM 3814 C C . PRO B 1 216 ? -0.487 -27.438 -1.012 1 96.75 216 PRO B C 1
ATOM 3816 O O . PRO B 1 216 ? 0.585 -27.891 -0.61 1 96.75 216 PRO B O 1
ATOM 3819 N N . HIS B 1 217 ? -0.537 -26.234 -1.557 1 97.06 217 HIS B N 1
ATOM 3820 C CA . HIS B 1 217 ? 0.637 -25.375 -1.655 1 97.06 217 HIS B CA 1
ATOM 3821 C C . HIS B 1 217 ? 1.11 -24.922 -0.276 1 97.06 217 HIS B C 1
ATOM 3823 O O . HIS B 1 217 ? 2.314 -24.859 -0.017 1 97.06 217 HIS B O 1
ATOM 3829 N N . LEU B 1 218 ? 0.151 -24.609 0.625 1 94.94 218 LEU B N 1
ATOM 3830 C CA . LEU B 1 218 ? 0.507 -24.266 1.994 1 94.94 218 LEU B CA 1
ATOM 3831 C C . LEU B 1 218 ? 1.186 -25.438 2.699 1 94.94 218 LEU B C 1
ATOM 3833 O O . LEU B 1 218 ? 2.223 -25.25 3.344 1 94.94 218 LEU B O 1
ATOM 3837 N N . ARG B 1 219 ? 0.613 -26.594 2.5 1 93.94 219 ARG B N 1
ATOM 3838 C CA . ARG B 1 219 ? 1.179 -27.781 3.119 1 93.94 219 ARG B CA 1
ATOM 3839 C C . ARG B 1 219 ? 2.586 -28.062 2.598 1 93.94 219 ARG B C 1
ATOM 3841 O O . ARG B 1 219 ? 3.492 -28.375 3.375 1 93.94 219 ARG B O 1
ATOM 3848 N N . GLN B 1 220 ? 2.771 -27.938 1.322 1 93.31 220 GLN B N 1
ATOM 3849 C CA . GLN B 1 220 ? 4.074 -28.172 0.711 1 93.31 220 GLN B CA 1
ATOM 3850 C C . GLN B 1 220 ? 5.102 -27.156 1.202 1 93.31 220 GLN B C 1
ATOM 3852 O O . GLN B 1 220 ? 6.273 -27.5 1.388 1 93.31 220 GLN B O 1
ATOM 3857 N N . SER B 1 221 ? 4.711 -25.922 1.396 1 92.25 221 SER B N 1
ATOM 3858 C CA . SER B 1 221 ? 5.621 -24.891 1.869 1 92.25 221 SER B CA 1
ATOM 3859 C C . SER B 1 221 ? 6.117 -25.188 3.279 1 92.25 221 SER B C 1
ATOM 3861 O O . SER B 1 221 ? 7.211 -24.766 3.662 1 92.25 221 SER B O 1
ATOM 3863 N N . ARG B 1 222 ? 5.34 -25.906 4.035 1 86.88 222 ARG B N 1
ATOM 3864 C CA . ARG B 1 222 ? 5.645 -26.219 5.43 1 86.88 222 ARG B CA 1
ATOM 3865 C C . ARG B 1 222 ? 6.469 -27.5 5.543 1 86.88 222 ARG B C 1
ATOM 3867 O O . ARG B 1 222 ? 7.172 -27.688 6.535 1 86.88 222 ARG B O 1
ATOM 3874 N N . ARG B 1 223 ? 6.254 -28.375 4.637 1 82.75 223 ARG B N 1
ATOM 3875 C CA . ARG B 1 223 ? 6.84 -29.719 4.711 1 82.75 223 ARG B CA 1
ATOM 3876 C C . ARG B 1 223 ? 8.328 -29.672 4.391 1 82.75 223 ARG B C 1
ATOM 3878 O O . ARG B 1 223 ? 9.109 -30.453 4.949 1 82.75 223 ARG B O 1
ATOM 3885 N N . LEU B 1 224 ? 8.672 -28.781 3.562 1 72.75 224 LEU B N 1
ATOM 3886 C CA . LEU B 1 224 ? 10.047 -28.781 3.074 1 72.75 224 LEU B CA 1
ATOM 3887 C C . LEU B 1 224 ? 10.945 -27.938 3.975 1 72.75 224 LEU B C 1
ATOM 3889 O O . LEU B 1 224 ? 10.531 -26.875 4.445 1 72.75 224 LEU B O 1
ATOM 3893 N N . ARG B 1 225 ? 12.023 -28.516 4.379 1 75.19 225 ARG B N 1
ATOM 3894 C CA . ARG B 1 225 ? 12.992 -27.812 5.203 1 75.19 225 ARG B CA 1
ATOM 3895 C C . ARG B 1 225 ? 13.766 -26.781 4.383 1 75.19 225 ARG B C 1
ATOM 3897 O O . ARG B 1 225 ? 14.211 -27.078 3.271 1 75.19 225 ARG B O 1
ATOM 3904 N N . VAL B 1 226 ? 13.773 -25.609 4.867 1 80.69 226 VAL B N 1
ATOM 3905 C CA . VAL B 1 226 ? 14.562 -24.562 4.242 1 80.69 226 VAL B CA 1
ATOM 3906 C C . VAL B 1 226 ? 15.531 -23.969 5.258 1 80.69 226 VAL B C 1
ATOM 3908 O O . VAL B 1 226 ? 15.281 -24.016 6.465 1 80.69 226 VAL B O 1
ATOM 3911 N N . PRO B 1 227 ? 16.719 -23.625 4.738 1 86.06 227 PRO B N 1
ATOM 3912 C CA . PRO B 1 227 ? 17.594 -22.891 5.66 1 86.06 227 PRO B CA 1
ATOM 3913 C C . PRO B 1 227 ? 16.891 -21.719 6.344 1 86.06 227 PRO B C 1
ATOM 3915 O O . PRO B 1 227 ? 16.062 -21.047 5.727 1 86.06 227 PRO B O 1
ATOM 3918 N N . ARG B 1 228 ? 17.203 -21.484 7.555 1 84.19 228 ARG B N 1
ATOM 3919 C CA . ARG B 1 228 ? 16.578 -20.422 8.344 1 84.19 228 ARG B CA 1
ATOM 3920 C C . ARG B 1 228 ? 16.719 -19.062 7.652 1 84.19 228 ARG B C 1
ATOM 3922 O O . ARG B 1 228 ? 15.836 -18.219 7.758 1 84.19 228 ARG B O 1
ATOM 3929 N N . THR B 1 229 ? 17.797 -18.891 6.945 1 87.94 229 THR B N 1
ATOM 3930 C CA . THR B 1 229 ? 18.078 -17.625 6.281 1 87.94 229 THR B CA 1
ATOM 3931 C C . THR B 1 229 ? 17.078 -17.375 5.16 1 87.94 229 THR B C 1
ATOM 3933 O O . THR B 1 229 ? 16.859 -16.234 4.762 1 87.94 229 THR B O 1
ATOM 3936 N N . ALA B 1 230 ? 16.438 -18.422 4.711 1 91.19 230 ALA B N 1
ATOM 3937 C CA . ALA B 1 230 ? 15.531 -18.297 3.574 1 91.19 230 ALA B CA 1
ATOM 3938 C C . ALA B 1 230 ? 14.078 -18.172 4.043 1 91.19 230 ALA B C 1
ATOM 3940 O O . ALA B 1 230 ? 13.172 -17.984 3.23 1 91.19 230 ALA B O 1
ATOM 3941 N N . LEU B 1 231 ? 13.867 -18.234 5.32 1 88.62 231 LEU B N 1
ATOM 3942 C CA . LEU B 1 231 ? 12.531 -18.281 5.902 1 88.62 231 LEU B CA 1
ATOM 3943 C C . LEU B 1 231 ? 11.727 -17.047 5.512 1 88.62 231 LEU B C 1
ATOM 3945 O O . LEU B 1 231 ? 10.531 -17.141 5.207 1 88.62 231 LEU B O 1
ATOM 3949 N N . PRO B 1 232 ? 12.328 -15.852 5.441 1 90.5 232 PRO B N 1
ATOM 3950 C CA . PRO B 1 232 ? 11.547 -14.664 5.07 1 90.5 232 PRO B CA 1
ATOM 3951 C C . PRO B 1 232 ? 10.852 -14.812 3.721 1 90.5 232 PRO B C 1
ATOM 3953 O O . PRO B 1 232 ? 9.781 -14.25 3.51 1 90.5 232 PRO B O 1
ATOM 3956 N N . ALA B 1 233 ? 11.391 -15.617 2.82 1 93.75 233 ALA B N 1
ATOM 3957 C CA . ALA B 1 233 ? 10.805 -15.836 1.501 1 93.75 233 ALA B CA 1
ATOM 3958 C C . ALA B 1 233 ? 9.562 -16.719 1.591 1 93.75 233 ALA B C 1
ATOM 3960 O O . ALA B 1 233 ? 8.766 -16.781 0.649 1 93.75 233 ALA B O 1
ATOM 3961 N N . LEU B 1 234 ? 9.391 -17.422 2.742 1 92.69 234 LEU B N 1
ATOM 3962 C CA . LEU B 1 234 ? 8.289 -18.359 2.896 1 92.69 234 LEU B CA 1
ATOM 3963 C C . LEU B 1 234 ? 7.199 -17.781 3.795 1 92.69 234 LEU B C 1
ATOM 3965 O O . LEU B 1 234 ? 6.082 -18.312 3.844 1 92.69 234 LEU B O 1
ATOM 3969 N N . LEU B 1 235 ? 7.488 -16.672 4.422 1 90.56 235 LEU B N 1
ATOM 3970 C CA . LEU B 1 235 ? 6.605 -16.125 5.449 1 90.56 235 LEU B CA 1
ATOM 3971 C C . LEU B 1 235 ? 5.281 -15.672 4.844 1 90.56 235 LEU B C 1
ATOM 3973 O O . LEU B 1 235 ? 4.254 -15.672 5.523 1 90.56 235 LEU B O 1
ATOM 3977 N N . PRO B 1 236 ? 5.258 -15.297 3.564 1 91.88 236 PRO B N 1
ATOM 3978 C CA . PRO B 1 236 ? 3.955 -14.977 2.979 1 91.88 236 PRO B CA 1
ATOM 3979 C C . PRO B 1 236 ? 2.957 -16.125 3.094 1 91.88 236 PRO B C 1
ATOM 3981 O O . PRO B 1 236 ? 1.746 -15.898 3.133 1 91.88 236 PRO B O 1
ATOM 3984 N N . ALA B 1 237 ? 3.467 -17.344 3.184 1 92.5 237 ALA B N 1
ATOM 3985 C CA . ALA B 1 237 ? 2.578 -18.484 3.338 1 92.5 237 ALA B CA 1
ATOM 3986 C C . ALA B 1 237 ? 1.813 -18.422 4.656 1 92.5 237 ALA B C 1
ATOM 3988 O O . ALA B 1 237 ? 0.662 -18.844 4.738 1 92.5 237 ALA B O 1
ATOM 3989 N N . VAL B 1 238 ? 2.441 -17.875 5.676 1 87.75 238 VAL B N 1
ATOM 3990 C CA . VAL B 1 238 ? 1.793 -17.703 6.973 1 87.75 238 VAL B CA 1
ATOM 3991 C C . VAL B 1 238 ? 0.619 -16.734 6.836 1 87.75 238 VAL B C 1
ATOM 3993 O O . VAL B 1 238 ? -0.474 -17 7.34 1 87.75 238 VAL B O 1
ATOM 3996 N N . LEU B 1 239 ? 0.837 -15.688 6.137 1 87.69 239 LEU B N 1
ATOM 3997 C CA . LEU B 1 239 ? -0.215 -14.703 5.906 1 87.69 239 LEU B CA 1
ATOM 3998 C C . LEU B 1 239 ? -1.333 -15.289 5.051 1 87.69 239 LEU B C 1
ATOM 4000 O O . LEU B 1 239 ? -2.514 -15.07 5.332 1 87.69 239 LEU B O 1
ATOM 4004 N N . ALA B 1 240 ? -0.923 -16.016 4.047 1 92.75 240 ALA B N 1
ATOM 4005 C CA . ALA B 1 240 ? -1.911 -16.672 3.188 1 92.75 240 ALA B CA 1
ATOM 4006 C C . ALA B 1 240 ? -2.818 -17.594 3.992 1 92.75 240 ALA B C 1
ATOM 4008 O O . ALA B 1 240 ? -4.039 -17.578 3.828 1 92.75 240 ALA B O 1
ATOM 4009 N N . GLY B 1 241 ? -2.176 -18.391 4.824 1 91.25 241 GLY B N 1
ATOM 4010 C CA . GLY B 1 241 ? -2.957 -19.281 5.66 1 91.25 241 GLY B CA 1
ATOM 4011 C C . GLY B 1 241 ? -3.986 -18.562 6.512 1 91.25 241 GLY B C 1
ATOM 4012 O O . GLY B 1 241 ? -5.125 -19.016 6.633 1 91.25 241 GLY B O 1
ATOM 4013 N N . ALA B 1 242 ? -3.611 -17.469 7.074 1 86.75 242 ALA B N 1
ATOM 4014 C CA . ALA B 1 242 ? -4.523 -16.688 7.898 1 86.75 242 ALA B CA 1
ATOM 4015 C C . ALA B 1 242 ? -5.691 -16.156 7.074 1 86.75 242 ALA B C 1
ATOM 4017 O O . ALA B 1 242 ? -6.844 -16.203 7.512 1 86.75 242 ALA B O 1
ATOM 4018 N N . HIS B 1 243 ? -5.43 -15.664 5.926 1 90.06 243 HIS B N 1
ATOM 4019 C CA . HIS B 1 243 ? -6.48 -15.148 5.051 1 90.06 243 HIS B CA 1
ATOM 4020 C C . HIS B 1 243 ? -7.438 -16.266 4.633 1 90.06 243 HIS B C 1
ATOM 4022 O O . HIS B 1 243 ? -8.656 -16.062 4.602 1 90.06 243 HIS B O 1
ATOM 4028 N N . LEU B 1 244 ? -6.891 -17.406 4.309 1 93.56 244 LEU B N 1
ATOM 4029 C CA . LEU B 1 244 ? -7.73 -18.516 3.865 1 93.56 244 LEU B CA 1
ATOM 4030 C C . LEU B 1 244 ? -8.648 -18.984 4.984 1 93.56 244 LEU B C 1
ATOM 4032 O O . LEU B 1 244 ? -9.82 -19.312 4.746 1 93.56 244 LEU B O 1
ATOM 4036 N N . ARG B 1 245 ? -8.109 -19.078 6.176 1 91.06 245 ARG B N 1
ATOM 4037 C CA . ARG B 1 245 ? -8.945 -19.438 7.316 1 91.06 245 ARG B CA 1
ATOM 4038 C C . ARG B 1 245 ? -10.102 -18.453 7.48 1 91.06 245 ARG B C 1
ATOM 4040 O O . ARG B 1 245 ? -11.234 -18.859 7.758 1 91.06 245 ARG B O 1
ATOM 4047 N N . ARG B 1 246 ? -9.781 -17.25 7.277 1 87.81 246 ARG B N 1
ATOM 4048 C CA . ARG B 1 246 ? -10.812 -16.219 7.414 1 87.81 246 ARG B CA 1
ATOM 4049 C C . ARG B 1 246 ? -11.867 -16.359 6.32 1 87.81 246 ARG B C 1
ATOM 4051 O O . ARG B 1 246 ? -13.062 -16.266 6.586 1 87.81 246 ARG B O 1
ATOM 4058 N N . ILE B 1 247 ? -11.508 -16.531 5.109 1 92.25 247 ILE B N 1
ATOM 4059 C CA . ILE B 1 247 ? -12.422 -16.719 3.99 1 92.25 247 ILE B CA 1
ATOM 4060 C C . ILE B 1 247 ? -13.352 -17.906 4.277 1 92.25 247 ILE B C 1
ATOM 4062 O O . ILE B 1 247 ? -14.57 -17.812 4.082 1 92.25 247 ILE B O 1
ATOM 4066 N N . ARG B 1 248 ? -12.781 -18.922 4.816 1 93.94 248 ARG B N 1
ATOM 4067 C CA . ARG B 1 248 ? -13.57 -20.109 5.145 1 93.94 248 ARG B CA 1
ATOM 4068 C C . ARG B 1 248 ? -14.578 -19.812 6.254 1 93.94 248 ARG B C 1
ATOM 4070 O O . ARG B 1 248 ? -15.734 -20.234 6.184 1 93.94 248 ARG B O 1
ATOM 4077 N N . SER B 1 249 ? -14.094 -19.109 7.215 1 91.81 249 SER B N 1
ATOM 4078 C CA . SER B 1 249 ? -14.953 -18.812 8.359 1 91.81 249 SER B CA 1
ATOM 4079 C C . SER B 1 249 ? -16.141 -17.953 7.957 1 91.81 249 SER B C 1
ATOM 4081 O O . SER B 1 249 ? -17.172 -17.953 8.633 1 91.81 249 SER B O 1
ATOM 4083 N N . LEU B 1 250 ? -16.047 -17.312 6.859 1 89.81 250 LEU B N 1
ATOM 4084 C CA . LEU B 1 250 ? -17.109 -16.453 6.367 1 89.81 250 LEU B CA 1
ATOM 4085 C C . LEU B 1 250 ? -17.891 -17.141 5.254 1 89.81 250 LEU B C 1
ATOM 4087 O O . LEU B 1 250 ? -18.641 -16.484 4.516 1 89.81 250 LEU B O 1
ATOM 4091 N N . GLY B 1 251 ? -17.625 -18.391 5.094 1 93.19 251 GLY B N 1
ATOM 4092 C CA . GLY B 1 251 ? -18.359 -19.188 4.117 1 93.19 251 GLY B CA 1
ATOM 4093 C C . GLY B 1 251 ? -18.016 -18.812 2.684 1 93.19 251 GLY B C 1
ATOM 4094 O O . GLY B 1 251 ? -18.875 -18.922 1.798 1 93.19 251 GLY B O 1
ATOM 4095 N N . GLY B 1 252 ? -16.844 -18.219 2.488 1 93.81 252 GLY B N 1
ATOM 4096 C CA . GLY B 1 252 ? -16.406 -17.875 1.144 1 93.81 252 GLY B CA 1
ATOM 4097 C C . GLY B 1 252 ? -16.844 -16.5 0.698 1 93.81 252 GLY B C 1
ATOM 4098 O O . GLY B 1 252 ? -16.641 -16.109 -0.455 1 93.81 252 GLY B O 1
ATOM 4099 N N . ASP B 1 253 ? -17.5 -15.742 1.575 1 90.44 253 ASP B N 1
ATOM 4100 C CA . ASP B 1 253 ? -17.938 -14.391 1.242 1 90.44 253 ASP B CA 1
ATOM 4101 C C . ASP B 1 253 ? -16.766 -13.398 1.343 1 90.44 253 ASP B C 1
ATOM 4103 O O . ASP B 1 253 ? -16.5 -12.875 2.422 1 90.44 253 ASP B O 1
ATOM 4107 N N . VAL B 1 254 ? -16.172 -13.086 0.215 1 87.94 254 VAL B N 1
ATOM 4108 C CA . VAL B 1 254 ? -15.008 -12.219 0.184 1 87.94 254 VAL B CA 1
ATOM 4109 C C . VAL B 1 254 ? -15.453 -10.758 0.081 1 87.94 254 VAL B C 1
ATOM 4111 O O . VAL B 1 254 ? -14.625 -9.852 0.002 1 87.94 254 VAL B O 1
ATOM 4114 N N . PHE B 1 255 ? -16.766 -10.539 0.085 1 82.06 255 PHE B N 1
ATOM 4115 C CA . PHE B 1 255 ? -17.297 -9.18 0.026 1 82.06 255 PHE B CA 1
ATOM 4116 C C . PHE B 1 255 ? -17.641 -8.672 1.421 1 82.06 255 PHE B C 1
ATOM 4118 O O . PHE B 1 255 ? -17.906 -7.48 1.605 1 82.06 255 PHE B O 1
ATOM 4125 N N . ASP B 1 256 ? -17.609 -9.602 2.348 1 74.94 256 ASP B N 1
ATOM 4126 C CA . ASP B 1 256 ? -17.875 -9.242 3.736 1 74.94 256 ASP B CA 1
ATOM 4127 C C . ASP B 1 256 ? -16.719 -8.445 4.332 1 74.94 256 ASP B C 1
ATOM 4129 O O . ASP B 1 256 ? -15.57 -8.883 4.285 1 74.94 256 ASP B O 1
ATOM 4133 N N . SER B 1 257 ? -17.031 -7.238 4.887 1 66.25 257 SER B N 1
ATOM 4134 C CA . SER B 1 257 ? -16.031 -6.359 5.469 1 66.25 257 SER B CA 1
ATOM 4135 C C . SER B 1 257 ? -15.234 -7.07 6.562 1 66.25 257 SER B C 1
ATOM 4137 O O . SER B 1 257 ? -14.094 -6.707 6.848 1 66.25 257 SER B O 1
ATOM 4139 N N . ARG B 1 258 ? -15.852 -8.086 7.172 1 60.19 258 ARG B N 1
ATOM 4140 C CA . ARG B 1 258 ? -15.203 -8.836 8.242 1 60.19 258 ARG B CA 1
ATOM 4141 C C . ARG B 1 258 ? -14.078 -9.711 7.695 1 60.19 258 ARG B C 1
ATOM 4143 O O . ARG B 1 258 ? -13.227 -10.18 8.453 1 60.19 258 ARG B O 1
ATOM 4150 N N . SER B 1 259 ? -14.203 -9.938 6.363 1 58.03 259 SER B N 1
ATOM 4151 C CA . SER B 1 259 ? -13.148 -10.727 5.738 1 58.03 259 SER B CA 1
ATOM 4152 C C . SER B 1 259 ? -11.805 -10 5.789 1 58.03 259 SER B C 1
ATOM 4154 O O . SER B 1 259 ? -10.758 -10.617 5.625 1 58.03 259 SER B O 1
ATOM 4156 N N . TYR B 1 260 ? -11.836 -8.695 6.176 1 57.28 260 TYR B N 1
ATOM 4157 C CA . TYR B 1 260 ? -10.633 -7.867 6.137 1 57.28 260 TYR B CA 1
ATOM 4158 C C . TYR B 1 260 ? -10.078 -7.652 7.539 1 57.28 260 TYR B C 1
ATOM 4160 O O . TYR B 1 260 ? -10.766 -7.125 8.414 1 57.28 260 TYR B O 1
ATOM 4168 N N . ARG B 1 261 ? -9.969 -8.586 8.383 1 51.56 261 ARG B N 1
ATOM 4169 C CA . ARG B 1 261 ? -9.523 -8.305 9.75 1 51.56 261 ARG B CA 1
ATOM 4170 C C . ARG B 1 261 ? -8.031 -8.008 9.789 1 51.56 261 ARG B C 1
ATOM 4172 O O . ARG B 1 261 ? -7.254 -8.609 9.047 1 51.56 261 ARG B O 1
ATOM 4179 N N . PRO B 1 262 ? -7.703 -6.809 10.391 1 46.19 262 PRO B N 1
ATOM 4180 C CA . PRO B 1 262 ? -6.273 -6.59 10.633 1 46.19 262 PRO B CA 1
ATOM 4181 C C . PRO B 1 262 ? -5.582 -7.816 11.219 1 46.19 262 PRO B C 1
ATOM 4183 O O . PRO B 1 262 ? -6.16 -8.523 12.047 1 46.19 262 PRO B O 1
ATOM 4186 N N . ARG B 1 263 ? -5.086 -8.758 10.469 1 48.16 263 ARG B N 1
ATOM 4187 C CA . ARG B 1 263 ? -4.266 -9.734 11.18 1 48.16 263 ARG B CA 1
ATOM 4188 C C . ARG B 1 263 ? -3.512 -9.086 12.336 1 48.16 263 ARG B C 1
ATOM 4190 O O . ARG B 1 263 ? -3.404 -7.855 12.398 1 48.16 263 ARG B O 1
ATOM 4197 N N . PRO B 1 264 ? -2.639 -9.781 13.102 1 44.88 264 PRO B N 1
ATOM 4198 C CA . PRO B 1 264 ? -2.342 -9.227 14.422 1 44.88 264 PRO B CA 1
ATOM 4199 C C . PRO B 1 264 ? -2.1 -7.719 14.391 1 44.88 264 PRO B C 1
ATOM 4201 O O . PRO B 1 264 ? -1.246 -7.242 13.641 1 44.88 264 PRO B O 1
ATOM 4204 N N . MET B 1 265 ? -3.352 -7.074 14.555 1 49.62 265 MET B N 1
ATOM 4205 C CA . MET B 1 265 ? -3.234 -5.648 14.859 1 49.62 265 MET B CA 1
ATOM 4206 C C . MET B 1 265 ? -1.964 -5.367 15.656 1 49.62 265 MET B C 1
ATOM 4208 O O . MET B 1 265 ? -1.595 -6.141 16.547 1 49.62 265 MET B O 1
ATOM 4212 N N . PRO B 1 266 ? -1.182 -4.477 15.086 1 55.88 266 PRO B N 1
ATOM 4213 C CA . PRO B 1 266 ? -0.114 -4.117 16.016 1 55.88 266 PRO B CA 1
ATOM 4214 C C . PRO B 1 266 ? -0.592 -4.062 17.469 1 55.88 266 PRO B C 1
ATOM 4216 O O . PRO B 1 266 ? -1.644 -3.484 17.75 1 55.88 266 PRO B O 1
ATOM 4219 N N . VAL B 1 267 ? -0.146 -4.977 18.234 1 57.94 267 VAL B N 1
ATOM 4220 C CA . VAL B 1 267 ? -0.458 -5.086 19.656 1 57.94 267 VAL B CA 1
ATOM 4221 C C . VAL B 1 267 ? -0.682 -3.699 20.25 1 57.94 267 VAL B C 1
ATOM 4223 O O . VAL B 1 267 ? -1.56 -3.512 21.094 1 57.94 267 VAL B O 1
ATOM 4226 N N . ARG B 1 268 ? 0.002 -2.779 19.75 1 61.69 268 ARG B N 1
ATOM 4227 C CA . ARG B 1 268 ? -0.101 -1.434 20.297 1 61.69 268 ARG B CA 1
ATOM 4228 C C . ARG B 1 268 ? -1.43 -0.787 19.922 1 61.69 268 ARG B C 1
ATOM 4230 O O . ARG B 1 268 ? -2.021 -0.059 20.719 1 61.69 268 ARG B O 1
ATOM 4237 N N . LEU B 1 269 ? -1.898 -1.091 18.766 1 62.62 269 LEU B N 1
ATOM 4238 C CA . LEU B 1 269 ? -3.184 -0.537 18.344 1 62.62 269 LEU B CA 1
ATOM 4239 C C . LEU B 1 269 ? -4.328 -1.184 19.125 1 62.62 269 LEU B C 1
ATOM 4241 O O . LEU B 1 269 ? -5.242 -0.493 19.578 1 62.62 269 LEU B O 1
ATOM 4245 N N . ALA B 1 270 ? -4.227 -2.479 19.219 1 62.53 270 ALA B N 1
ATOM 4246 C CA . ALA B 1 270 ? -5.246 -3.207 19.969 1 62.53 270 ALA B CA 1
ATOM 4247 C C . ALA B 1 270 ? -5.293 -2.744 21.422 1 62.53 270 ALA B C 1
ATOM 4249 O O . ALA B 1 270 ? -6.375 -2.57 22 1 62.53 270 ALA B O 1
ATOM 4250 N N . TRP B 1 271 ? -4.078 -2.506 21.969 1 62.16 271 TRP B N 1
ATOM 4251 C CA . TRP B 1 271 ? -3.994 -2.055 23.359 1 62.16 271 TRP B CA 1
ATOM 4252 C C . TRP B 1 271 ? -4.586 -0.658 23.516 1 62.16 271 TRP B C 1
ATOM 4254 O O . TRP B 1 271 ? -5.348 -0.399 24.453 1 62.16 271 TRP B O 1
ATOM 4264 N N . ALA B 1 272 ? -4.297 0.281 22.672 1 61.91 272 ALA B N 1
ATOM 4265 C CA . ALA B 1 272 ? -4.848 1.633 22.703 1 61.91 272 ALA B CA 1
ATOM 4266 C C . ALA B 1 272 ? -6.367 1.609 22.562 1 61.91 272 ALA B C 1
ATOM 4268 O O . ALA B 1 272 ? -7.078 2.34 23.25 1 61.91 272 ALA B O 1
ATOM 4269 N N . ALA B 1 273 ? -6.898 0.817 21.688 1 61.91 273 ALA B N 1
ATOM 4270 C CA . ALA B 1 273 ? -8.336 0.69 21.469 1 61.91 273 ALA B CA 1
ATOM 4271 C C . ALA B 1 273 ? -9.031 0.147 22.719 1 61.91 273 ALA B C 1
ATOM 4273 O O . ALA B 1 273 ? -10.109 0.618 23.094 1 61.91 273 ALA B O 1
ATOM 4274 N N . LEU B 1 274 ? -8.352 -0.878 23.312 1 59.41 274 LEU B N 1
ATOM 4275 C CA . LEU B 1 274 ? -8.898 -1.476 24.531 1 59.41 274 LEU B CA 1
ATOM 4276 C C . LEU B 1 274 ? -8.945 -0.46 25.656 1 59.41 274 LEU B C 1
ATOM 4278 O O . LEU B 1 274 ? -9.906 -0.416 26.422 1 59.41 274 LEU B O 1
ATOM 4282 N N . ARG B 1 275 ? -7.906 0.431 25.781 1 65.31 275 ARG B N 1
ATOM 4283 C CA . ARG B 1 275 ? -7.812 1.418 26.859 1 65.31 275 ARG B CA 1
ATOM 4284 C C . ARG B 1 275 ? -8.68 2.637 26.562 1 65.31 275 ARG B C 1
ATOM 4286 O O . ARG B 1 275 ? -8.984 3.428 27.453 1 65.31 275 ARG B O 1
ATOM 4293 N N . GLY B 1 276 ? -9.109 2.73 25.297 1 65.44 276 GLY B N 1
ATOM 4294 C CA . GLY B 1 276 ? -9.938 3.848 24.875 1 65.44 276 GLY B CA 1
ATOM 4295 C C . GLY B 1 276 ? -9.18 5.152 24.766 1 65.44 276 GLY B C 1
ATOM 4296 O O . GLY B 1 276 ? -9.758 6.234 24.891 1 65.44 276 GLY B O 1
ATOM 4297 N N . ARG B 1 277 ? -7.742 5.012 24.734 1 67.5 277 ARG B N 1
ATOM 4298 C CA . ARG B 1 277 ? -6.926 6.215 24.609 1 67.5 277 ARG B CA 1
ATOM 4299 C C . ARG B 1 277 ? -5.699 5.965 23.75 1 67.5 277 ARG B C 1
ATOM 4301 O O . ARG B 1 277 ? -5.234 4.828 23.625 1 67.5 277 ARG B O 1
ATOM 4308 N N . VAL B 1 278 ? -5.242 6.988 23.062 1 70.56 278 VAL B N 1
ATOM 4309 C CA . VAL B 1 278 ? -4.094 6.859 22.172 1 70.56 278 VAL B CA 1
ATOM 4310 C C . VAL B 1 278 ? -2.816 7.234 22.906 1 70.56 278 VAL B C 1
ATOM 4312 O O . VAL B 1 278 ? -2.846 8.039 23.844 1 70.56 278 VAL B O 1
#

Radius of gyration: 22.75 Å; Cα contacts (8 Å, |Δi|>4): 932; chains: 2; bounding box: 56×57×52 Å

pLDDT: mean 88.67, std 12.43, range [32.28, 98.56]